Protein AF-A0A843HFR6-F1 (afdb_monomer_lite)

Secondary structure (DSSP, 8-state):
--S-EEE----EEE--SS-SSTT--GGGS-EEESS----EEE-SSS-EEEEES-EEES-B----SSGGG----SEEESSEEEEES-EEES-B-GGG-SEEES-TTS-TT-EEEEES-EEES-B--SSS----SSEEESSEEEEES-EEES-B-SB-SEEESSEEEEES-EEESPBP--SS-S---BSSEEE--GGG-SS-----TT-EEEEES-EEES-SS-SEEE-SSEEEEES-EEESS--EEE------S-EEEEES-EEES--B-STT-BTTB----EEEEEE---SEEEEES-EE-----TTEEEEEE-SSEEEES-EESS-EEE-SSS-EEES-EEE-SSS-SEEE-TT--S-EEES-EEEETTEEGGGGEE--TTSEEES-BS---EEEE-TTTGGGTB-TTSBBPTTSS-TTEEEEEEEEEES-EEEE-SSEEEEEEEEEEEET-EEEEEET-EEEEES-EEEESS---SEEEEEEESS--EEES-EEEE-TT---EEE-

pLDDT: mean 87.74, std 12.07, range [45.47, 98.94]

Foldseek 3Di:
DQPAEDEKPWDWDFDCVVHDDQAFDSLRGATDTPDFDAAEEAAADADEDEDERHEYEPHEFDAEQWPVGGPEFNYEFNYEYEYYHYEYYQHQGALHANYEFNDDPRHLAYEEEAYQYEHEAQEHHRYPFADASHYEENHAYEHECYEHENYEGFAANYEYLAHYAYYNYEYENYEYGPHQDLRGHFHHYEYQCLNTDPVGSPDRPHHEEEHACYEYYHGAAEHYEYEPHAYHAENYEYEQEQAYAYDEDDEDPHEEEHENYEHYAFDFHCNPGHPVDPHGATEHEAENYAYQYEYELYEFEWDPDPRYADAEYEYNYEHEHYEYQHAYEYEAEDYEAEHYEYRYAAQANYEYDPRYAHYEHEHYFTHYLQFTFQSNYHDDPRYHGYHGDDDADEAEDEQVCQCVQAPPVQEGDPPPGDARYEYEYEAEHECHEHEDEDAGYEYEYPNAEYEQYAYEYEEAYEYEAEQHEYAYEPHAEQERYEDHYPHDYYYYNYYYHYDPPYNHHHYD

Radius of gyration: 28.8 Å; chains: 1; bounding box: 64×40×91 Å

Sequence (508 aa):
MDKTVIDGQLNYTINPNPGFVWGSSQTWWPWVNTTGNWFMNITAGNGSFEVSNFKIQNCYSSSGSSIAACYSATIDNYANLNATNMYFYHNSAGCGAGIRNGYKNFNPQAQLYVDNCTFDGNLKSTTTGNFGAAVYNNATAIINNSFVIDNIARWGSVTTDKTMYVYNTYFARNIGYDGSSTYKNGPTIYANTGSADFYNAYDTQGLLLHVENCTFEDNEHVDITYGKSSSRIIGNTFNHSTGIYITAGVKENFTQTIANNQFINMQPSTLTTSMSSTTKPSWGIYNLGSIYLLIENNTIDVPDDQYGYGIYTANNATIRYNTLNNNIHITGKNNTVENNTVNTSKDFAIQGTAAATNNSIINNTLYATCGDGDFAISVNENNVVADNLPKVETYNITDETYSQFFDENGVEIADKFQTGSKVNLIDEFYNKNFTFNTGKLTVVGVNAVLNNASISIIGDAQILLDNITISNINVSNEYAVLFNSSAPSKMTRSKVIIDIDSKINAIV

Structure (mmCIF, N/CA/C/O backbone):
data_AF-A0A843HFR6-F1
#
_entry.id   AF-A0A843HFR6-F1
#
loop_
_atom_site.group_PDB
_atom_site.id
_atom_site.type_symbol
_atom_site.label_atom_id
_atom_site.label_alt_id
_atom_site.label_comp_id
_atom_site.label_asym_id
_atom_site.label_entity_id
_atom_site.label_seq_id
_atom_site.pdbx_PDB_ins_code
_atom_site.Cartn_x
_atom_site.Cartn_y
_atom_site.Cartn_z
_atom_site.occupancy
_atom_site.B_iso_or_equiv
_atom_site.auth_seq_id
_atom_site.auth_comp_id
_atom_site.auth_asym_id
_atom_site.auth_atom_id
_atom_site.pdbx_PDB_model_num
ATOM 1 N N . MET A 1 1 ? 28.793 -18.830 -19.020 1.00 45.47 1 MET A N 1
ATOM 2 C CA . MET A 1 1 ? 29.926 -18.267 -19.787 1.00 45.47 1 MET A CA 1
ATOM 3 C C . MET A 1 1 ? 29.315 -17.477 -20.923 1.00 45.47 1 MET A C 1
ATOM 5 O O . MET A 1 1 ? 28.794 -18.091 -21.850 1.00 45.47 1 MET A O 1
ATOM 9 N N . ASP A 1 2 ? 29.297 -16.153 -20.800 1.00 47.25 2 ASP A N 1
ATOM 10 C CA . ASP A 1 2 ? 28.744 -15.260 -21.821 1.00 47.25 2 ASP A CA 1
ATOM 11 C C . ASP A 1 2 ? 29.607 -15.383 -23.082 1.00 47.25 2 ASP A C 1
ATOM 13 O O . ASP A 1 2 ? 30.820 -15.187 -23.023 1.00 47.25 2 ASP A O 1
ATOM 17 N N . LYS A 1 3 ? 29.017 -15.800 -24.210 1.00 58.25 3 LYS A N 1
ATOM 18 C CA . LYS A 1 3 ? 29.783 -16.049 -25.448 1.00 58.25 3 LYS A CA 1
ATOM 19 C C . LYS A 1 3 ? 30.072 -14.771 -26.236 1.00 58.25 3 LYS A C 1
ATOM 21 O O . LYS A 1 3 ? 31.008 -14.758 -27.028 1.00 58.25 3 LYS A O 1
ATOM 26 N N . THR A 1 4 ? 29.319 -13.706 -25.971 1.00 77.94 4 THR A N 1
ATOM 27 C CA . THR A 1 4 ? 29.480 -12.394 -26.597 1.00 77.94 4 THR A CA 1
ATOM 28 C C . THR A 1 4 ? 29.223 -11.321 -25.541 1.00 77.94 4 THR A C 1
ATOM 30 O O . THR A 1 4 ? 28.241 -11.391 -24.801 1.00 77.94 4 THR A O 1
ATOM 33 N N . VAL A 1 5 ? 30.116 -10.338 -25.453 1.00 82.06 5 VAL A N 1
ATOM 34 C CA . VAL A 1 5 ? 29.976 -9.170 -24.576 1.00 82.06 5 VAL A CA 1
ATOM 35 C C . VAL A 1 5 ? 30.170 -7.936 -25.436 1.00 82.06 5 VAL A C 1
ATOM 37 O O . VAL A 1 5 ? 31.179 -7.819 -26.131 1.00 82.06 5 VAL A O 1
ATOM 40 N N . ILE A 1 6 ? 29.214 -7.017 -25.379 1.00 79.31 6 ILE A N 1
ATOM 41 C CA . ILE A 1 6 ? 29.412 -5.655 -25.841 1.00 79.31 6 ILE A CA 1
ATOM 42 C C . ILE A 1 6 ? 29.710 -4.798 -24.613 1.00 79.31 6 ILE A C 1
ATOM 44 O O . ILE A 1 6 ? 28.868 -4.634 -23.730 1.00 79.31 6 ILE A O 1
ATOM 48 N N . ASP A 1 7 ? 30.936 -4.286 -24.556 1.00 80.50 7 ASP A N 1
ATOM 49 C CA . ASP A 1 7 ? 31.435 -3.489 -23.440 1.00 80.50 7 ASP A CA 1
ATOM 50 C C . ASP A 1 7 ? 31.695 -2.059 -23.901 1.00 80.50 7 ASP A C 1
ATOM 52 O O . ASP A 1 7 ? 32.477 -1.807 -24.826 1.00 80.50 7 ASP A O 1
ATOM 56 N N . GLY A 1 8 ? 31.020 -1.111 -23.265 1.00 69.88 8 GLY A N 1
ATOM 57 C CA . GLY A 1 8 ? 31.353 0.289 -23.419 1.00 69.88 8 GLY A CA 1
ATOM 58 C C . GLY A 1 8 ? 32.588 0.636 -22.587 1.00 69.88 8 GLY A C 1
ATOM 59 O O . GLY A 1 8 ? 32.551 0.572 -21.366 1.00 69.88 8 GLY A O 1
ATOM 60 N N . GLN A 1 9 ? 33.679 1.079 -23.222 1.00 67.44 9 GLN A N 1
ATOM 61 C CA . GLN A 1 9 ? 34.809 1.686 -22.499 1.00 67.44 9 GLN A CA 1
ATOM 62 C C . GLN A 1 9 ? 34.433 3.093 -22.027 1.00 67.44 9 GLN A C 1
ATOM 64 O O . GLN A 1 9 ? 34.770 4.105 -22.646 1.00 67.44 9 GLN A O 1
ATOM 69 N N . LEU A 1 10 ? 33.659 3.148 -20.955 1.00 64.31 10 LEU A N 1
ATOM 70 C CA . LEU A 1 10 ? 33.038 4.363 -20.468 1.00 64.31 10 LEU A CA 1
ATOM 71 C C . LEU A 1 10 ? 33.633 4.763 -19.126 1.00 64.31 10 LEU A C 1
ATOM 73 O O . LEU A 1 10 ? 33.452 4.085 -18.123 1.00 64.31 10 LEU A O 1
ATOM 77 N N . ASN A 1 11 ? 34.305 5.914 -19.126 1.00 67.31 11 ASN A N 1
ATOM 78 C CA . ASN A 1 11 ? 34.785 6.572 -17.918 1.00 67.31 11 ASN A CA 1
ATOM 79 C C . ASN A 1 11 ? 33.879 7.767 -17.634 1.00 67.31 11 ASN A C 1
ATOM 81 O O . ASN A 1 11 ? 34.080 8.852 -18.175 1.00 67.31 11 ASN A O 1
ATOM 85 N N . TYR A 1 12 ? 32.861 7.561 -16.807 1.00 70.81 12 TYR A N 1
ATOM 86 C CA . TYR A 1 12 ? 32.034 8.654 -16.316 1.00 70.81 12 TYR A CA 1
ATOM 87 C C . TYR A 1 12 ? 32.646 9.251 -15.048 1.00 70.81 12 TYR A C 1
ATOM 89 O O . TYR A 1 12 ? 33.126 8.542 -14.165 1.00 70.81 12 TYR A O 1
ATOM 97 N N . THR A 1 13 ? 32.581 10.572 -14.939 1.00 72.75 13 THR A N 1
ATOM 98 C CA . THR A 1 13 ? 32.914 11.293 -13.712 1.00 72.75 13 THR A CA 1
ATOM 99 C C . THR A 1 13 ? 31.615 11.764 -13.088 1.00 72.75 13 THR A C 1
ATOM 101 O O . THR A 1 13 ? 30.767 12.362 -13.758 1.00 72.75 13 THR A O 1
ATOM 104 N N . ILE A 1 14 ? 31.453 11.518 -11.791 1.00 76.94 14 ILE A N 1
ATOM 105 C CA . ILE A 1 14 ? 30.353 12.128 -11.055 1.00 76.94 14 ILE A CA 1
ATOM 106 C C . ILE A 1 14 ? 30.616 13.633 -10.997 1.00 76.94 14 ILE A C 1
ATOM 108 O O . ILE A 1 14 ? 31.670 14.058 -10.526 1.00 76.94 14 ILE A O 1
ATOM 112 N N . ASN A 1 15 ? 29.681 14.438 -11.493 1.00 75.31 15 ASN A N 1
ATOM 113 C CA . ASN A 1 15 ? 29.804 15.887 -11.486 1.00 75.31 15 ASN A CA 1
ATOM 114 C C . ASN A 1 15 ? 29.074 16.482 -10.265 1.00 75.31 15 ASN A C 1
ATOM 116 O O . ASN A 1 15 ? 27.844 16.561 -10.274 1.00 75.31 15 ASN A O 1
ATOM 120 N N . PRO A 1 16 ? 29.798 16.962 -9.236 1.00 76.00 16 PRO A N 1
ATOM 121 C CA . PRO A 1 16 ? 29.208 17.546 -8.035 1.00 76.00 16 PRO A CA 1
ATOM 122 C C . PRO A 1 16 ? 28.738 19.000 -8.229 1.00 76.00 16 PRO A C 1
ATOM 124 O O . PRO A 1 16 ? 28.408 19.652 -7.246 1.00 76.00 16 PRO A O 1
ATOM 127 N N . ASN A 1 17 ? 28.714 19.542 -9.454 1.00 75.50 17 ASN A N 1
ATOM 128 C CA . ASN A 1 17 ? 28.188 20.874 -9.770 1.00 75.50 17 ASN A CA 1
ATOM 129 C C . ASN A 1 17 ? 27.119 20.754 -10.878 1.00 75.50 17 ASN A C 1
ATOM 131 O O . ASN A 1 17 ? 27.465 20.403 -12.009 1.00 75.50 17 ASN A O 1
ATOM 135 N N . PRO A 1 18 ? 25.822 20.987 -10.595 1.00 64.44 18 PRO A N 1
ATOM 136 C CA . PRO A 1 18 ? 25.265 21.822 -9.518 1.00 64.44 18 PRO A CA 1
ATOM 137 C C . PRO A 1 18 ? 25.177 21.185 -8.119 1.00 64.44 18 PRO A C 1
ATOM 139 O O . PRO A 1 18 ? 24.731 21.849 -7.188 1.00 64.44 18 PRO A O 1
ATOM 142 N N . GLY A 1 19 ? 25.600 19.930 -7.944 1.00 66.62 19 GLY A N 1
ATOM 143 C CA . GLY A 1 19 ? 25.574 19.229 -6.655 1.00 66.62 19 GLY A CA 1
ATOM 144 C C . GLY A 1 19 ? 24.310 18.405 -6.465 1.00 66.62 19 GLY A C 1
ATOM 145 O O . GLY A 1 19 ? 23.723 17.921 -7.433 1.00 66.62 19 GLY A O 1
ATOM 146 N N . PHE A 1 20 ? 23.916 18.188 -5.210 1.00 69.31 20 PHE A N 1
ATOM 147 C CA . PHE A 1 20 ? 22.706 17.435 -4.881 1.00 69.31 20 PHE A CA 1
ATOM 148 C C . PHE A 1 20 ? 21.470 18.143 -5.433 1.00 69.31 20 PHE A C 1
ATOM 150 O O . PHE A 1 20 ? 21.254 19.329 -5.181 1.00 69.31 20 PHE A O 1
ATOM 157 N N . VAL A 1 21 ? 20.621 17.413 -6.150 1.00 67.94 21 VAL A N 1
ATOM 158 C CA . VAL A 1 21 ? 19.346 17.953 -6.625 1.00 67.94 21 VAL A CA 1
ATOM 159 C C . VAL A 1 21 ? 18.325 17.761 -5.502 1.00 67.94 21 VAL A C 1
ATOM 161 O O . VAL A 1 21 ? 18.129 16.640 -5.051 1.00 67.94 21 VAL A O 1
ATOM 164 N N . TRP A 1 22 ? 17.705 18.844 -5.022 1.00 72.19 22 TRP A N 1
ATOM 165 C CA . TRP A 1 22 ? 16.678 18.855 -3.957 1.00 72.19 22 TRP A CA 1
ATOM 166 C C . TRP A 1 22 ? 17.025 18.050 -2.684 1.00 72.19 22 TRP A C 1
ATOM 168 O O . TRP A 1 22 ? 16.172 17.363 -2.117 1.00 72.19 22 TRP A O 1
ATOM 178 N N . GLY A 1 23 ? 18.273 18.147 -2.216 1.00 73.38 23 GLY A N 1
ATOM 179 C CA . GLY A 1 23 ? 18.701 17.546 -0.944 1.00 73.38 23 GLY A CA 1
ATOM 180 C C . GLY A 1 23 ? 18.862 16.020 -0.962 1.00 73.38 23 GLY A C 1
ATOM 181 O O . GLY A 1 23 ? 18.802 15.407 0.097 1.00 73.38 23 GLY A O 1
ATOM 182 N N . SER A 1 24 ? 19.026 15.413 -2.141 1.00 77.44 24 SER A N 1
ATOM 183 C CA . SER A 1 24 ? 19.324 13.981 -2.318 1.00 77.44 24 SER A CA 1
ATOM 184 C C . SER A 1 24 ? 20.742 13.594 -1.864 1.00 77.44 24 SER A C 1
ATOM 186 O O . SER A 1 24 ? 21.571 14.472 -1.635 1.00 77.44 24 SER A O 1
ATOM 188 N N . SER A 1 25 ? 21.064 12.294 -1.818 1.00 83.44 25 S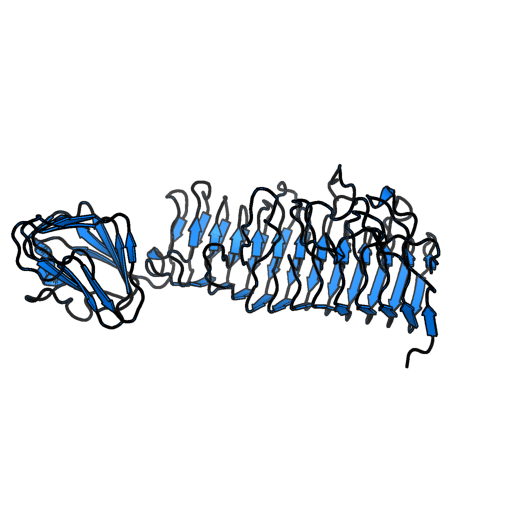ER A N 1
ATOM 189 C CA . SER A 1 25 ? 22.433 11.792 -1.568 1.00 83.44 25 SER A CA 1
ATOM 190 C C . SER A 1 25 ? 23.355 11.829 -2.804 1.00 83.44 25 SER A C 1
ATOM 192 O O . SER A 1 25 ? 22.950 12.236 -3.898 1.00 83.44 25 SER A O 1
ATOM 194 N N . GLN A 1 26 ? 24.630 11.429 -2.638 1.00 82.94 26 GLN A N 1
ATOM 195 C CA . GLN A 1 26 ? 25.680 11.539 -3.676 1.00 82.94 26 GLN A CA 1
ATOM 196 C C . GLN A 1 26 ? 25.422 10.612 -4.860 1.00 82.94 26 GLN A C 1
ATOM 198 O O . GLN A 1 26 ? 25.756 10.954 -5.992 1.00 82.94 26 GLN A O 1
ATOM 203 N N . THR A 1 27 ? 24.744 9.491 -4.617 1.00 80.50 27 THR A N 1
ATOM 204 C CA . THR A 1 27 ? 24.256 8.558 -5.641 1.00 80.50 27 THR A CA 1
ATOM 205 C C . THR A 1 27 ? 23.385 9.259 -6.690 1.00 80.50 27 THR A C 1
ATOM 207 O O . THR A 1 27 ? 23.282 8.817 -7.835 1.00 80.50 27 THR A O 1
ATOM 210 N N . TRP A 1 28 ? 22.788 10.401 -6.325 1.00 79.81 28 TRP A N 1
ATOM 211 C CA . TRP A 1 28 ? 21.931 11.187 -7.201 1.00 79.81 28 TRP A CA 1
ATOM 212 C C . TRP A 1 28 ? 22.630 12.318 -7.959 1.00 79.81 28 TRP A C 1
ATOM 214 O O . TRP A 1 28 ? 21.961 13.006 -8.740 1.00 79.81 28 TRP A O 1
ATOM 224 N N . TRP A 1 29 ? 23.945 12.488 -7.818 1.00 80.19 29 TRP A N 1
ATOM 225 C CA . TRP A 1 29 ? 24.708 13.443 -8.622 1.00 80.19 29 TRP A CA 1
ATOM 226 C C . TRP A 1 29 ? 24.647 13.119 -10.131 1.00 80.19 29 TRP A C 1
ATOM 228 O O . TRP A 1 29 ? 24.492 11.957 -10.517 1.00 80.19 29 TRP A O 1
ATOM 238 N N . PRO A 1 30 ? 24.713 14.135 -11.012 1.00 75.88 30 PRO A N 1
ATOM 239 C CA . PRO A 1 30 ? 24.807 13.920 -12.453 1.00 75.88 30 PRO A CA 1
ATOM 240 C C . PRO A 1 30 ? 26.059 13.128 -12.845 1.00 75.88 30 PRO A C 1
ATOM 242 O O . PRO A 1 30 ? 27.175 13.470 -12.453 1.00 75.88 30 PRO A O 1
ATOM 245 N N . TRP A 1 31 ? 25.880 12.116 -13.690 1.00 74.44 31 TRP A N 1
ATOM 246 C CA . TRP A 1 31 ? 26.976 11.350 -14.284 1.00 74.44 31 TRP A CA 1
ATOM 247 C C . TRP A 1 31 ? 27.385 11.982 -15.603 1.00 74.44 31 TRP A C 1
ATOM 249 O O . TRP A 1 31 ? 26.630 11.875 -16.562 1.00 74.44 31 TRP A O 1
ATOM 259 N N . VAL A 1 32 ? 28.542 12.640 -15.675 1.00 72.38 32 VAL A N 1
ATOM 260 C CA . VAL A 1 32 ? 29.036 13.233 -16.926 1.00 72.38 32 VAL A CA 1
ATOM 261 C C . VAL A 1 32 ? 29.984 12.263 -17.602 1.00 72.38 32 VAL A C 1
ATOM 263 O O . VAL A 1 32 ? 30.906 11.749 -16.972 1.00 72.38 32 VAL A O 1
ATOM 266 N N . ASN A 1 33 ? 29.781 12.056 -18.899 1.00 69.62 33 ASN A N 1
ATOM 267 C CA . ASN A 1 33 ? 30.719 11.313 -19.716 1.00 69.62 33 ASN A CA 1
ATOM 268 C C . ASN A 1 33 ? 31.212 12.144 -20.900 1.00 69.62 33 ASN A C 1
ATOM 270 O O . ASN A 1 33 ? 30.428 12.838 -21.547 1.00 69.62 33 ASN A O 1
ATOM 274 N N . THR A 1 34 ? 32.515 12.077 -21.165 1.00 59.81 34 THR A N 1
ATOM 275 C CA . THR A 1 34 ? 33.171 12.706 -22.319 1.00 59.81 34 THR A CA 1
ATOM 276 C C . THR A 1 34 ? 33.407 11.720 -23.464 1.00 59.81 34 THR A C 1
ATOM 278 O O . THR A 1 34 ? 33.755 12.143 -24.566 1.00 59.81 34 THR A O 1
ATOM 281 N N . THR A 1 35 ? 33.188 10.423 -23.238 1.00 57.19 35 THR A N 1
ATOM 282 C CA . THR A 1 35 ? 33.275 9.350 -24.233 1.00 57.19 35 THR A CA 1
ATOM 283 C C . THR A 1 35 ? 32.055 8.435 -24.117 1.00 57.19 35 THR A C 1
ATOM 285 O O . THR A 1 35 ? 31.366 8.437 -23.106 1.00 57.19 35 THR A O 1
ATOM 288 N N . GLY A 1 36 ? 31.702 7.682 -25.158 1.00 57.44 36 GLY A N 1
ATOM 289 C CA . GLY A 1 36 ? 30.620 6.711 -25.027 1.00 57.44 36 GLY A CA 1
ATOM 290 C C . GLY A 1 36 ? 30.021 6.179 -26.302 1.00 57.44 36 GLY A C 1
ATOM 291 O O . GLY A 1 36 ? 30.053 6.842 -27.332 1.00 57.44 36 GLY A O 1
ATOM 292 N N . ASN A 1 37 ? 29.460 4.976 -26.194 1.00 61.41 37 ASN A N 1
ATOM 293 C CA . ASN A 1 37 ? 28.899 4.240 -27.315 1.00 61.41 37 ASN A CA 1
ATOM 294 C C . ASN A 1 37 ? 27.386 4.080 -27.134 1.00 61.41 37 ASN A C 1
ATOM 296 O O . ASN A 1 37 ? 26.914 3.844 -26.024 1.00 61.41 37 ASN A O 1
ATOM 300 N N . TRP A 1 38 ? 26.648 4.194 -28.237 1.00 62.97 38 TRP A N 1
ATOM 301 C CA . TRP A 1 38 ? 25.286 3.674 -28.387 1.00 62.97 38 TRP A CA 1
ATOM 302 C C . TRP A 1 38 ? 25.375 2.311 -29.078 1.00 62.97 38 TRP A C 1
ATOM 304 O O . TRP A 1 38 ? 26.312 2.091 -29.847 1.00 62.97 38 TRP A O 1
ATOM 314 N N . PHE A 1 39 ? 24.437 1.398 -28.816 1.00 72.50 39 PHE A N 1
ATOM 315 C CA . PHE A 1 39 ? 24.629 -0.012 -29.189 1.00 72.50 39 PHE A CA 1
ATOM 316 C C . PHE A 1 39 ? 23.797 -0.408 -30.388 1.00 72.50 39 PHE A C 1
ATOM 318 O O . PHE A 1 39 ? 24.347 -0.790 -31.418 1.00 72.50 39 PHE A O 1
ATOM 325 N N . MET A 1 40 ? 22.476 -0.308 -30.273 1.00 79.81 40 MET A N 1
ATOM 326 C CA . MET A 1 40 ? 21.588 -0.781 -31.324 1.00 79.81 40 MET A CA 1
ATOM 327 C C . MET A 1 40 ? 20.437 0.193 -31.542 1.00 79.81 40 MET A C 1
ATOM 329 O O . MET A 1 40 ? 19.715 0.535 -30.612 1.00 79.81 40 MET A O 1
ATOM 333 N N . ASN A 1 41 ? 20.263 0.621 -32.790 1.00 81.50 41 ASN A N 1
ATOM 334 C CA . ASN A 1 41 ? 19.110 1.395 -33.232 1.00 81.50 41 ASN A CA 1
ATOM 335 C C . ASN A 1 41 ? 18.369 0.588 -34.303 1.00 81.50 41 ASN A C 1
ATOM 337 O O . ASN A 1 41 ? 18.903 0.368 -35.392 1.00 81.50 41 ASN A O 1
ATOM 341 N N . ILE A 1 42 ? 17.167 0.124 -33.974 1.00 78.88 42 ILE A N 1
ATOM 342 C CA . ILE A 1 42 ? 16.301 -0.655 -34.857 1.00 78.88 42 ILE A CA 1
ATOM 343 C C . ILE A 1 42 ? 15.283 0.303 -35.461 1.00 78.88 42 ILE A C 1
ATOM 345 O O . ILE A 1 42 ? 14.347 0.745 -34.794 1.00 78.88 42 ILE A O 1
ATOM 349 N N . THR A 1 43 ? 15.471 0.627 -36.736 1.00 80.75 43 THR A N 1
ATOM 350 C CA . THR A 1 43 ? 14.605 1.553 -37.468 1.00 80.75 43 THR A CA 1
ATOM 351 C C . THR A 1 43 ? 13.191 1.000 -37.650 1.00 80.75 43 THR A C 1
ATOM 353 O O . THR A 1 43 ? 12.960 -0.208 -37.614 1.00 80.75 43 THR A O 1
ATOM 356 N N . ALA A 1 44 ? 12.225 1.900 -37.854 1.00 76.25 44 ALA A N 1
ATOM 357 C CA . ALA A 1 44 ? 10.825 1.524 -38.006 1.00 76.25 44 ALA A CA 1
ATOM 358 C C . ALA A 1 44 ? 10.597 0.599 -39.212 1.00 76.25 44 ALA A C 1
ATOM 360 O O . ALA A 1 44 ? 11.136 0.817 -40.299 1.00 76.25 44 ALA A O 1
ATOM 361 N N . GLY A 1 45 ? 9.753 -0.413 -39.024 1.00 70.56 45 GLY A N 1
ATOM 362 C CA . GLY A 1 45 ? 9.373 -1.363 -40.063 1.00 70.56 45 GLY A CA 1
ATOM 363 C C . GLY A 1 45 ? 8.534 -2.512 -39.509 1.00 70.56 45 GLY A C 1
ATOM 364 O O . GLY A 1 45 ? 8.382 -2.659 -38.300 1.00 70.56 45 GLY A O 1
ATOM 365 N N . ASN A 1 46 ? 8.010 -3.346 -40.409 1.00 75.25 46 ASN A N 1
ATOM 366 C CA . ASN A 1 46 ? 7.175 -4.500 -40.047 1.00 75.25 46 ASN A CA 1
ATOM 367 C C . ASN A 1 46 ? 7.993 -5.778 -39.778 1.00 75.25 46 ASN A C 1
ATOM 369 O O . ASN A 1 46 ? 7.423 -6.812 -39.436 1.00 75.25 46 ASN A O 1
ATOM 373 N N . GLY A 1 47 ? 9.314 -5.730 -39.978 1.00 74.56 47 GLY A N 1
ATOM 374 C CA . GLY A 1 47 ? 10.212 -6.865 -39.763 1.00 74.56 47 GLY A CA 1
ATOM 375 C C . GLY A 1 47 ? 10.343 -7.238 -38.285 1.00 74.56 47 GLY A C 1
ATOM 376 O O . GLY A 1 47 ? 10.142 -6.400 -37.407 1.00 74.56 47 GLY A O 1
ATOM 377 N N . SER A 1 48 ? 10.678 -8.503 -38.029 1.00 84.56 48 SER A N 1
ATOM 378 C CA . SER A 1 48 ? 11.019 -9.010 -36.698 1.00 84.56 48 SER A CA 1
ATOM 379 C C . SER A 1 48 ? 12.535 -9.111 -36.560 1.00 84.56 48 SER A C 1
ATOM 381 O O . SER A 1 48 ? 13.205 -9.645 -37.445 1.00 84.56 48 SER A O 1
ATOM 383 N N . PHE A 1 49 ? 13.058 -8.574 -35.463 1.00 86.31 49 PHE A N 1
ATOM 384 C CA . PHE A 1 49 ? 14.464 -8.624 -35.090 1.00 86.31 49 PHE A CA 1
ATOM 385 C C . PHE A 1 49 ? 14.608 -9.420 -33.798 1.00 86.31 49 PHE A C 1
ATOM 387 O O . PHE A 1 49 ? 13.878 -9.179 -32.839 1.00 86.31 49 PHE A O 1
ATOM 394 N N . GLU A 1 50 ? 15.558 -10.350 -33.767 1.00 90.06 50 GLU A N 1
ATOM 395 C CA . GLU A 1 50 ? 15.885 -11.132 -32.577 1.00 90.06 50 GLU A CA 1
ATOM 396 C C . GLU A 1 50 ? 17.309 -10.820 -32.125 1.00 90.06 50 GLU A C 1
ATOM 398 O O . GLU A 1 50 ? 18.241 -10.759 -32.930 1.00 90.06 50 GLU A O 1
ATOM 403 N N . VAL A 1 51 ? 17.463 -10.617 -30.822 1.00 88.31 51 VAL A N 1
ATOM 404 C CA . VAL A 1 51 ? 18.727 -10.318 -30.163 1.00 88.31 51 VAL A CA 1
ATOM 405 C C . VAL A 1 51 ? 18.823 -11.238 -28.954 1.00 88.31 51 VAL A C 1
ATOM 407 O O . VAL A 1 51 ? 17.975 -11.166 -28.064 1.00 88.31 51 VAL A O 1
ATOM 410 N N . SER A 1 52 ? 19.818 -12.129 -28.928 1.00 92.06 52 SER A N 1
ATOM 411 C CA . SER A 1 52 ? 19.885 -13.140 -27.875 1.00 92.06 52 SER A CA 1
ATOM 412 C C . SER A 1 52 ? 21.289 -13.536 -27.429 1.00 92.06 52 SER A C 1
ATOM 414 O O . SER A 1 52 ? 22.244 -13.501 -28.206 1.00 92.06 52 SER A O 1
ATOM 416 N N . ASN A 1 53 ? 21.391 -13.984 -26.172 1.00 90.62 53 ASN A N 1
ATOM 417 C CA . ASN A 1 53 ? 22.567 -14.644 -25.590 1.00 90.62 53 ASN A CA 1
ATOM 418 C C . ASN A 1 53 ? 23.840 -13.784 -25.483 1.00 90.62 53 ASN A C 1
ATOM 420 O O . ASN A 1 53 ? 24.950 -14.288 -25.706 1.00 90.62 53 ASN A O 1
ATOM 424 N N . PHE A 1 54 ? 23.718 -12.503 -25.128 1.00 88.25 54 PHE A N 1
ATOM 425 C CA . PHE A 1 54 ? 24.894 -11.674 -24.865 1.00 88.25 54 PHE A CA 1
ATOM 426 C C . PHE A 1 54 ? 24.702 -10.621 -23.778 1.00 88.25 54 PHE A C 1
ATOM 428 O O . PHE A 1 54 ? 23.590 -10.266 -23.386 1.00 88.25 54 PHE A O 1
ATOM 435 N N . LYS A 1 55 ? 25.840 -10.122 -23.291 1.00 90.38 55 LYS A N 1
ATOM 436 C CA . LYS A 1 55 ? 25.916 -9.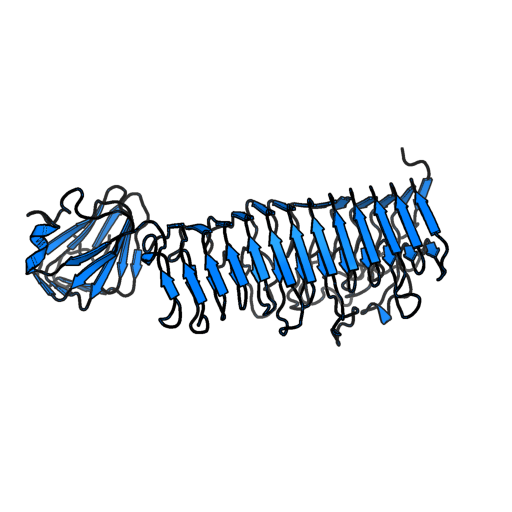086 -22.263 1.00 90.38 55 LYS A CA 1
ATOM 437 C C . LYS A 1 55 ? 26.149 -7.713 -22.889 1.00 90.38 55 LYS A C 1
ATOM 439 O O . LYS A 1 55 ? 27.001 -7.581 -23.764 1.00 90.38 55 LYS A O 1
ATOM 444 N N . ILE A 1 56 ? 25.434 -6.699 -22.414 1.00 88.56 56 ILE A N 1
ATOM 445 C CA . ILE A 1 56 ? 25.672 -5.281 -22.689 1.00 88.56 56 ILE A CA 1
ATOM 446 C C . ILE A 1 56 ? 26.048 -4.618 -21.366 1.00 88.56 56 ILE A C 1
ATOM 448 O O . ILE A 1 56 ? 25.237 -4.603 -20.433 1.00 88.56 56 ILE A O 1
ATOM 452 N N . GLN A 1 57 ? 27.274 -4.104 -21.264 1.00 88.44 57 GLN A N 1
ATOM 453 C CA . GLN A 1 57 ? 27.780 -3.584 -19.996 1.00 88.44 57 GLN A CA 1
ATOM 454 C C . GLN A 1 57 ? 28.486 -2.241 -20.090 1.00 88.44 57 GLN A C 1
ATOM 456 O O . GLN A 1 57 ? 29.053 -1.892 -21.128 1.00 88.44 57 GLN A O 1
ATOM 461 N N . ASN A 1 58 ? 28.467 -1.522 -18.966 1.00 83.50 58 ASN A N 1
ATOM 462 C CA . ASN A 1 58 ? 29.142 -0.241 -18.773 1.00 83.50 58 ASN A CA 1
ATOM 463 C C . ASN A 1 58 ? 28.776 0.781 -19.847 1.00 83.50 58 ASN A C 1
ATOM 465 O O . ASN A 1 58 ? 29.606 1.578 -20.242 1.00 83.50 58 ASN A O 1
ATOM 469 N N . CYS A 1 59 ? 27.556 0.734 -20.373 1.00 80.19 59 CYS A N 1
ATOM 470 C CA . CYS A 1 59 ? 27.102 1.553 -21.490 1.00 80.19 59 CYS A CA 1
ATOM 471 C C . CYS A 1 59 ? 26.602 2.927 -21.037 1.00 80.19 59 CYS A C 1
ATOM 473 O O . CYS A 1 59 ? 26.229 3.100 -19.882 1.00 80.19 59 CYS A O 1
ATOM 475 N N . TYR A 1 60 ? 26.554 3.915 -21.934 1.00 79.19 60 TYR A N 1
ATOM 476 C CA . TYR A 1 60 ? 26.129 5.271 -21.586 1.00 79.19 60 TYR A CA 1
ATOM 477 C C . TYR A 1 60 ? 25.281 5.874 -22.692 1.00 79.19 60 TYR A C 1
ATOM 479 O O . TYR A 1 60 ? 25.737 6.085 -23.817 1.00 79.19 60 TYR A O 1
ATOM 487 N N . SER A 1 61 ? 24.045 6.204 -22.334 1.00 75.62 61 SER A N 1
ATOM 488 C CA . SER A 1 61 ? 23.127 6.941 -23.190 1.00 75.62 61 SER A CA 1
ATOM 489 C C . SER A 1 61 ? 23.027 8.380 -22.688 1.00 75.62 61 SER A C 1
ATOM 491 O O . SER A 1 61 ? 22.503 8.651 -21.601 1.00 75.62 61 SER A O 1
ATOM 493 N N . SER A 1 62 ? 23.566 9.315 -23.480 1.00 70.56 62 SER A N 1
ATOM 494 C CA . SER A 1 62 ? 23.427 10.752 -23.223 1.00 70.56 62 SER A CA 1
ATOM 495 C C . SER A 1 62 ? 21.965 11.157 -23.334 1.00 70.56 62 SER A C 1
ATOM 497 O O . SER A 1 62 ? 21.230 10.684 -24.206 1.00 70.56 62 SER A O 1
ATOM 499 N N . SER A 1 63 ? 21.520 12.019 -22.430 1.00 68.12 63 SER A N 1
ATOM 500 C CA . SER A 1 63 ? 20.098 12.248 -22.245 1.00 68.12 63 SER A CA 1
ATOM 501 C C . SER A 1 63 ? 19.800 13.690 -21.810 1.00 68.12 63 SER A C 1
ATOM 503 O O . SER A 1 63 ? 20.730 14.426 -21.474 1.00 68.12 63 SER A O 1
ATOM 505 N N . GLY A 1 64 ? 18.524 14.107 -21.820 1.00 64.44 64 GLY A N 1
ATOM 506 C CA . GLY A 1 64 ? 18.065 15.417 -21.318 1.00 64.44 64 GLY A CA 1
ATOM 507 C C . GLY A 1 64 ? 17.051 15.324 -20.161 1.00 64.44 64 GLY A C 1
ATOM 508 O O . GLY A 1 64 ? 16.818 14.253 -19.608 1.00 64.44 64 GLY A O 1
ATOM 509 N N . SER A 1 65 ? 16.441 16.442 -19.759 1.00 64.25 65 SER A N 1
ATOM 510 C CA . SER A 1 65 ? 15.488 16.492 -18.627 1.00 64.25 65 SER A CA 1
ATOM 511 C C . SER A 1 65 ? 14.103 15.882 -18.915 1.00 64.25 65 SER A C 1
ATOM 513 O O . SER A 1 65 ? 13.292 15.760 -18.000 1.00 64.25 65 SER A O 1
ATOM 515 N N . SER A 1 66 ? 13.827 15.494 -20.160 1.00 66.88 66 SER A N 1
ATOM 516 C CA . SER A 1 66 ? 12.574 14.884 -20.622 1.00 66.88 66 SER A CA 1
ATOM 517 C C . SER A 1 66 ? 12.861 13.853 -21.707 1.00 66.88 66 SER A C 1
ATOM 519 O O . SER A 1 66 ? 13.899 13.960 -22.368 1.00 66.88 66 SER A O 1
ATOM 521 N N . ILE A 1 67 ? 11.937 12.910 -21.960 1.00 66.88 67 ILE A N 1
ATOM 522 C CA . ILE A 1 67 ? 12.115 11.918 -23.040 1.00 66.88 67 ILE A CA 1
ATOM 523 C C . ILE A 1 67 ? 12.400 12.606 -24.382 1.00 66.88 67 ILE A C 1
ATOM 525 O O . ILE A 1 67 ? 13.245 12.145 -25.156 1.00 66.88 67 ILE A O 1
ATOM 529 N N . ALA A 1 68 ? 11.753 13.758 -24.638 1.00 69.25 68 ALA A N 1
ATOM 530 C CA . ALA A 1 68 ? 11.917 14.614 -25.823 1.00 69.25 68 ALA A CA 1
ATOM 531 C C . ALA A 1 68 ? 13.386 14.956 -26.099 1.00 69.25 68 ALA A C 1
ATOM 533 O O . ALA A 1 68 ? 13.818 14.979 -27.256 1.00 69.25 68 ALA A O 1
ATOM 534 N N . ALA A 1 69 ? 14.149 15.158 -25.029 1.00 69.12 69 ALA A N 1
ATOM 535 C CA . ALA A 1 69 ? 15.549 15.538 -25.055 1.00 69.12 69 ALA A CA 1
ATOM 536 C C . ALA A 1 69 ? 16.523 14.342 -24.977 1.00 69.12 69 ALA A C 1
ATOM 538 O O . ALA A 1 69 ? 17.733 14.553 -24.987 1.00 69.12 69 ALA A O 1
ATOM 539 N N . CYS A 1 70 ? 16.040 13.092 -24.916 1.00 72.00 70 CYS A N 1
ATOM 540 C CA . CYS A 1 70 ? 16.900 11.900 -24.898 1.00 72.00 70 CYS A CA 1
ATOM 541 C C . CYS A 1 70 ? 17.173 11.435 -26.336 1.00 72.00 70 CYS A C 1
ATOM 543 O O . CYS A 1 70 ? 16.290 10.910 -27.027 1.00 72.00 70 CYS A O 1
ATOM 545 N N . TYR A 1 71 ? 18.409 11.653 -26.788 1.00 69.69 71 TYR A N 1
ATOM 546 C CA . TYR A 1 71 ? 18.840 11.399 -28.164 1.00 69.69 71 TYR A CA 1
ATOM 547 C C . TYR A 1 71 ? 18.938 9.907 -28.506 1.00 69.69 71 TYR A C 1
ATOM 549 O O . TYR A 1 71 ? 18.752 9.548 -29.665 1.00 69.69 71 TYR A O 1
ATOM 557 N N . SER A 1 72 ? 19.173 9.038 -27.520 1.00 73.75 72 SER A N 1
ATOM 558 C CA . SER A 1 72 ? 19.359 7.598 -27.724 1.00 73.75 72 SER A CA 1
ATOM 559 C C . SER A 1 72 ? 19.018 6.779 -26.474 1.00 73.75 72 SER A C 1
ATOM 561 O O . SER A 1 72 ? 18.738 7.328 -25.405 1.00 73.75 72 SER A O 1
ATOM 563 N N . ALA A 1 73 ? 19.028 5.459 -26.649 1.00 79.75 73 ALA A N 1
ATOM 564 C CA . ALA A 1 73 ? 18.915 4.428 -25.625 1.00 79.75 73 ALA A CA 1
ATOM 565 C C . ALA A 1 73 ? 20.004 3.366 -25.847 1.00 79.75 73 ALA A C 1
ATOM 567 O O . ALA A 1 73 ? 20.676 3.386 -26.885 1.00 79.75 73 ALA A O 1
ATOM 568 N N . THR A 1 74 ? 20.161 2.421 -24.912 1.00 83.00 74 THR A N 1
ATOM 569 C CA . THR A 1 74 ? 21.076 1.286 -25.116 1.00 83.00 74 THR A CA 1
ATOM 570 C C . THR A 1 74 ? 20.615 0.462 -26.323 1.00 83.00 74 THR A C 1
ATOM 572 O O . THR A 1 74 ? 21.379 0.282 -27.272 1.00 83.00 74 THR A O 1
ATOM 575 N N . ILE A 1 75 ? 19.343 0.054 -26.334 1.00 87.50 75 ILE A N 1
ATOM 576 C CA . ILE A 1 75 ? 18.646 -0.446 -27.523 1.00 87.50 75 ILE A CA 1
ATOM 577 C C . ILE A 1 75 ? 17.445 0.457 -27.790 1.00 87.50 75 ILE A C 1
ATOM 579 O O . ILE A 1 75 ? 16.579 0.609 -26.931 1.00 87.50 75 ILE A O 1
ATOM 583 N N . ASP A 1 76 ? 17.381 1.048 -28.978 1.00 85.62 76 ASP A N 1
ATOM 584 C CA . ASP A 1 76 ? 16.248 1.859 -29.424 1.00 85.62 76 ASP A CA 1
ATOM 585 C C . ASP A 1 76 ? 15.422 1.062 -30.442 1.00 85.62 76 ASP A C 1
ATOM 587 O O . ASP A 1 76 ? 15.926 0.720 -31.512 1.00 85.62 76 ASP A O 1
ATOM 591 N N . ASN A 1 77 ? 14.179 0.718 -30.094 1.00 86.50 77 ASN A N 1
ATOM 592 C CA . ASN A 1 77 ? 13.286 -0.096 -30.914 1.00 86.50 77 ASN A CA 1
ATOM 593 C C . ASN A 1 77 ? 12.102 0.708 -31.468 1.00 86.50 77 ASN A C 1
ATOM 595 O O . ASN A 1 77 ? 11.250 1.202 -30.721 1.00 86.50 77 ASN A O 1
ATOM 599 N N . TYR A 1 78 ? 11.998 0.730 -32.798 1.00 85.06 78 TYR A N 1
ATOM 600 C CA . TYR A 1 78 ? 10.860 1.279 -33.538 1.00 85.06 78 TYR A CA 1
ATOM 601 C C . TYR A 1 78 ? 10.107 0.216 -34.377 1.00 85.06 78 TYR A C 1
ATOM 603 O O . TYR A 1 78 ? 9.220 0.565 -35.162 1.00 85.06 78 TYR A O 1
ATOM 611 N N . ALA A 1 79 ? 10.436 -1.073 -34.225 1.00 86.81 79 ALA A N 1
ATOM 612 C CA . ALA A 1 79 ? 9.866 -2.203 -34.972 1.00 86.81 79 ALA A CA 1
ATOM 613 C C . ALA A 1 79 ? 9.405 -3.337 -34.026 1.00 86.81 79 ALA A C 1
ATOM 615 O O . ALA A 1 79 ? 8.954 -3.070 -32.911 1.00 86.81 79 ALA A O 1
ATOM 616 N N . ASN A 1 80 ? 9.488 -4.599 -34.468 1.00 90.94 80 ASN A N 1
ATOM 617 C CA . ASN A 1 80 ? 9.212 -5.775 -33.641 1.00 90.94 80 ASN A CA 1
ATOM 618 C C . ASN A 1 80 ? 10.536 -6.382 -33.146 1.00 90.94 80 ASN A C 1
ATOM 620 O O . ASN A 1 80 ? 11.278 -6.955 -33.945 1.00 90.94 80 ASN A O 1
ATOM 624 N N . LEU A 1 81 ? 10.827 -6.270 -31.849 1.00 93.69 81 LEU A N 1
ATOM 625 C CA . LEU A 1 81 ? 12.051 -6.769 -31.217 1.00 93.69 81 LEU A CA 1
ATOM 626 C C . LEU A 1 81 ? 11.745 -7.909 -30.240 1.00 93.69 81 LEU A C 1
ATOM 628 O O . LEU A 1 81 ? 10.930 -7.757 -29.333 1.00 93.69 81 LEU A O 1
ATOM 632 N N . ASN A 1 82 ? 12.467 -9.014 -30.394 1.00 95.44 82 ASN A N 1
ATOM 633 C CA . ASN A 1 82 ? 12.569 -10.099 -29.431 1.00 95.44 82 ASN A CA 1
ATOM 634 C C . ASN A 1 82 ? 13.969 -10.088 -28.787 1.00 95.44 82 ASN A C 1
ATOM 636 O O . ASN A 1 82 ? 14.958 -10.404 -29.448 1.00 95.44 82 ASN A O 1
ATOM 640 N N . ALA A 1 83 ? 14.057 -9.700 -27.516 1.00 94.56 83 ALA A N 1
ATOM 641 C CA . ALA A 1 83 ? 15.278 -9.710 -26.718 1.00 94.56 83 ALA A CA 1
ATOM 642 C C . ALA A 1 83 ? 15.230 -10.874 -25.716 1.00 94.56 83 ALA A C 1
ATOM 644 O O . ALA A 1 83 ? 14.385 -10.880 -24.821 1.00 94.56 83 ALA A O 1
ATOM 645 N N . THR A 1 84 ? 16.129 -11.853 -25.853 1.00 95.81 84 THR A N 1
ATOM 646 C CA . THR A 1 84 ? 16.110 -13.078 -25.031 1.00 95.81 84 THR A CA 1
ATOM 647 C C . THR A 1 84 ? 17.464 -13.428 -24.432 1.00 95.81 84 THR A C 1
ATOM 649 O O . THR A 1 84 ? 18.491 -13.371 -25.104 1.00 95.81 84 THR A O 1
ATOM 652 N N . ASN A 1 85 ? 17.487 -13.859 -23.169 1.00 95.38 85 ASN A N 1
ATOM 653 C CA . ASN A 1 85 ? 18.728 -14.270 -22.498 1.00 95.38 85 ASN A CA 1
ATOM 654 C C . ASN A 1 85 ? 19.839 -13.202 -22.584 1.00 95.38 85 ASN A C 1
ATOM 656 O O . ASN A 1 85 ? 20.993 -13.489 -22.918 1.00 95.38 85 ASN A O 1
ATOM 660 N N . MET A 1 86 ? 19.450 -11.947 -22.367 1.00 93.50 86 MET A N 1
ATOM 661 C CA . MET A 1 86 ? 20.328 -10.783 -22.431 1.00 93.50 86 MET A CA 1
ATOM 662 C C . MET A 1 86 ? 20.708 -10.331 -21.027 1.00 93.50 86 MET A C 1
ATOM 664 O O . MET A 1 86 ? 19.874 -10.357 -20.122 1.00 93.50 86 MET A O 1
ATOM 668 N N . TYR A 1 87 ? 21.938 -9.845 -20.858 1.00 94.06 87 TYR A N 1
ATOM 669 C CA . TYR A 1 87 ? 22.388 -9.302 -19.578 1.00 94.06 87 TYR A CA 1
ATOM 670 C C . TYR A 1 87 ? 22.815 -7.836 -19.695 1.00 94.06 87 TYR A C 1
ATOM 672 O O . TYR A 1 87 ? 23.834 -7.526 -20.305 1.00 94.06 87 TYR A O 1
ATOM 680 N N . PHE A 1 88 ? 22.042 -6.929 -19.103 1.00 92.56 88 PHE A N 1
ATOM 681 C CA . PHE A 1 88 ? 22.300 -5.493 -19.043 1.00 92.56 88 PHE A CA 1
ATOM 682 C C . PHE A 1 88 ? 22.906 -5.136 -17.686 1.00 92.56 88 PHE A C 1
ATOM 684 O O . PHE A 1 88 ? 22.194 -5.121 -16.684 1.00 92.56 88 PHE A O 1
ATOM 691 N N . TYR A 1 89 ? 24.204 -4.837 -17.662 1.00 91.75 89 TYR A N 1
ATOM 692 C CA . TYR A 1 89 ? 24.957 -4.645 -16.423 1.00 91.75 89 TYR A CA 1
ATOM 693 C C . TYR A 1 89 ? 25.599 -3.259 -16.336 1.00 91.75 89 TYR A C 1
ATOM 695 O O . TYR A 1 89 ? 26.419 -2.901 -17.184 1.00 91.75 89 TYR A O 1
ATOM 703 N N . HIS A 1 90 ? 25.279 -2.500 -15.286 1.00 87.56 90 HIS A N 1
ATOM 704 C CA . HIS A 1 90 ? 25.914 -1.207 -14.986 1.00 87.56 90 HIS A CA 1
ATOM 705 C C . HIS A 1 90 ? 25.852 -0.192 -16.136 1.00 87.56 90 HIS A C 1
ATOM 707 O O . HIS A 1 90 ? 26.753 0.624 -16.345 1.00 87.56 90 HIS A O 1
ATOM 713 N N . ASN A 1 91 ? 24.770 -0.223 -16.910 1.00 84.44 91 ASN A N 1
ATOM 714 C CA . ASN A 1 91 ? 24.571 0.747 -17.971 1.00 84.44 91 ASN A CA 1
ATOM 715 C C . ASN A 1 91 ? 23.985 2.031 -17.384 1.00 84.44 91 ASN A C 1
ATOM 717 O O . ASN A 1 91 ? 22.965 2.014 -16.702 1.00 84.44 91 ASN A O 1
ATOM 721 N N . SER A 1 92 ? 24.589 3.167 -17.704 1.00 81.19 92 SER A N 1
ATOM 722 C CA . SER A 1 92 ? 24.023 4.496 -17.487 1.00 81.19 92 SER A CA 1
ATOM 723 C C . SER A 1 92 ? 23.020 4.809 -18.600 1.00 81.19 92 SER A C 1
ATOM 725 O O . SER A 1 92 ? 23.305 5.543 -19.551 1.00 81.19 92 SER A O 1
ATOM 727 N N . ALA A 1 93 ? 21.844 4.193 -18.510 1.00 70.25 93 ALA A N 1
ATOM 728 C CA . ALA A 1 93 ? 20.837 4.175 -19.571 1.00 70.25 93 ALA A CA 1
ATOM 729 C C . ALA A 1 93 ? 19.997 5.467 -19.667 1.00 70.25 93 ALA A C 1
ATOM 731 O O . ALA A 1 93 ? 19.243 5.658 -20.622 1.00 70.25 93 ALA A O 1
ATOM 732 N N . GLY A 1 94 ? 20.159 6.399 -18.722 1.00 63.78 94 GLY A N 1
ATOM 733 C CA . GLY A 1 94 ? 19.506 7.710 -18.755 1.00 63.78 94 GLY A CA 1
ATOM 734 C C . GLY A 1 94 ? 17.996 7.646 -18.853 1.00 63.78 94 GLY A C 1
ATOM 735 O O . GLY A 1 94 ? 17.381 6.683 -18.421 1.00 63.78 94 GLY A O 1
ATOM 736 N N . CYS A 1 95 ? 17.392 8.667 -19.455 1.00 59.44 95 CYS A N 1
ATOM 737 C CA . CYS A 1 95 ? 15.985 8.588 -19.836 1.00 59.44 95 CYS A CA 1
ATOM 738 C C . CYS A 1 95 ? 15.722 7.681 -21.057 1.00 59.44 95 CYS A C 1
ATOM 740 O O . CYS A 1 95 ? 14.591 7.612 -21.523 1.00 59.44 95 CYS A O 1
ATOM 742 N N . GLY A 1 96 ? 16.749 7.005 -21.588 1.00 56.56 96 GLY A N 1
ATOM 743 C CA . GLY A 1 96 ? 16.653 6.123 -22.749 1.00 56.56 96 GLY A CA 1
ATOM 744 C C . GLY A 1 96 ? 16.229 4.694 -22.417 1.00 56.56 96 GLY A C 1
ATOM 745 O O . GLY A 1 96 ? 15.649 4.052 -23.277 1.00 56.56 96 GLY A O 1
ATOM 746 N N . ALA A 1 97 ? 16.444 4.224 -21.188 1.00 74.56 97 ALA A N 1
ATOM 747 C CA . ALA A 1 97 ? 16.293 2.824 -20.800 1.00 74.56 97 ALA A CA 1
ATOM 748 C C . ALA A 1 97 ? 17.281 1.847 -21.445 1.00 74.56 97 ALA A C 1
ATOM 750 O O . ALA A 1 97 ? 17.922 2.129 -22.462 1.00 74.56 97 ALA A O 1
ATOM 751 N N . GLY A 1 98 ? 17.449 0.689 -20.799 1.00 84.06 98 GLY A N 1
ATOM 752 C CA . GLY A 1 98 ? 18.165 -0.447 -21.380 1.00 84.06 98 GLY A CA 1
ATOM 753 C C . GLY A 1 98 ? 17.549 -0.847 -22.723 1.00 84.06 98 GLY A C 1
ATOM 754 O O . GLY A 1 98 ? 18.268 -1.099 -23.689 1.00 84.06 98 GLY A O 1
ATOM 755 N N . ILE A 1 99 ? 16.218 -0.798 -22.814 1.00 89.81 99 ILE A N 1
ATOM 756 C CA . ILE A 1 99 ? 15.474 -0.899 -24.069 1.00 89.81 99 ILE A CA 1
ATOM 757 C C . ILE A 1 99 ? 14.379 0.171 -24.113 1.00 89.81 99 ILE A C 1
ATOM 759 O O . ILE A 1 99 ? 13.509 0.228 -23.240 1.00 89.81 99 ILE A O 1
ATOM 763 N N . ARG A 1 100 ? 14.389 0.986 -25.169 1.00 88.25 100 ARG A N 1
ATOM 764 C CA . ARG A 1 100 ? 13.325 1.937 -25.495 1.00 88.25 100 ARG A CA 1
ATOM 765 C C . ARG A 1 100 ? 12.423 1.360 -26.572 1.00 88.25 100 ARG A C 1
ATOM 767 O O . ARG A 1 100 ? 12.919 0.957 -27.616 1.00 88.25 100 ARG A O 1
ATOM 774 N N . ASN A 1 101 ? 11.111 1.359 -26.357 1.00 87.88 101 ASN A N 1
ATOM 775 C CA . ASN A 1 101 ? 10.136 0.851 -27.320 1.00 87.88 101 ASN A CA 1
ATOM 776 C C . ASN A 1 101 ? 9.133 1.930 -27.748 1.00 87.88 101 ASN A C 1
ATOM 778 O O . ASN A 1 101 ? 8.433 2.492 -26.904 1.00 87.88 101 ASN A O 1
ATOM 782 N N . GLY A 1 102 ? 9.014 2.177 -29.056 1.00 78.19 102 GLY A N 1
ATOM 783 C CA . GLY A 1 102 ? 7.886 2.925 -29.631 1.00 78.19 102 GLY A CA 1
ATOM 784 C C . GLY A 1 102 ? 7.890 4.436 -29.369 1.00 78.19 102 GLY A C 1
ATOM 785 O O . GLY A 1 102 ? 6.855 5.030 -29.067 1.00 78.19 102 GLY A O 1
ATOM 786 N N . TYR A 1 103 ? 9.048 5.089 -29.465 1.00 72.31 103 TYR A N 1
ATOM 787 C CA . TYR A 1 103 ? 9.206 6.495 -29.085 1.00 72.31 103 TYR A CA 1
ATOM 788 C C . TYR A 1 103 ? 9.002 7.507 -30.254 1.00 72.31 103 TYR A C 1
ATOM 790 O O . TYR A 1 103 ? 9.179 7.171 -31.419 1.00 72.31 103 TYR A O 1
ATOM 798 N N . LYS A 1 104 ? 8.621 8.766 -29.955 1.00 60.16 104 LYS A N 1
ATOM 799 C CA . LYS A 1 104 ? 8.698 9.963 -30.840 1.00 60.16 104 LYS A CA 1
ATOM 800 C C . LYS A 1 104 ? 8.024 9.886 -32.234 1.00 60.16 104 LYS A C 1
ATOM 802 O O . LYS A 1 104 ? 8.664 10.132 -33.248 1.00 60.16 104 LYS A O 1
ATOM 807 N N . ASN A 1 105 ? 6.719 9.610 -32.318 1.00 56.97 105 ASN A N 1
ATOM 808 C CA . ASN A 1 105 ? 5.961 9.522 -33.591 1.00 56.97 105 ASN A CA 1
ATOM 809 C C . ASN A 1 105 ? 6.489 8.479 -34.606 1.00 56.97 105 ASN A C 1
ATOM 811 O O . ASN A 1 105 ? 5.967 8.414 -35.717 1.00 56.97 105 ASN A O 1
ATOM 815 N N . PHE A 1 106 ? 7.498 7.669 -34.261 1.00 60.84 106 PHE A N 1
ATOM 816 C CA . PHE A 1 106 ? 8.170 6.800 -35.227 1.00 60.84 106 PHE A CA 1
ATOM 817 C C . PHE A 1 106 ? 7.422 5.488 -35.471 1.00 60.84 106 PHE A C 1
ATOM 819 O O . PHE A 1 106 ? 7.380 5.052 -36.618 1.00 60.84 106 PHE A O 1
ATOM 826 N N . ASN A 1 107 ? 6.801 4.885 -34.445 1.00 71.44 107 ASN A N 1
ATOM 827 C CA . ASN A 1 107 ? 5.871 3.765 -34.631 1.00 71.44 107 ASN A CA 1
ATOM 828 C C . ASN A 1 107 ? 5.077 3.414 -33.346 1.00 71.44 107 ASN A C 1
ATOM 830 O O . ASN A 1 107 ? 5.616 2.731 -32.473 1.00 71.44 107 ASN A O 1
ATOM 834 N N . PRO A 1 108 ? 3.792 3.798 -33.211 1.00 73.62 108 PRO A N 1
ATOM 835 C CA . PRO A 1 108 ? 2.962 3.379 -32.074 1.00 73.62 108 PRO A CA 1
ATOM 836 C C . PRO A 1 108 ? 2.604 1.879 -32.093 1.00 73.62 108 PRO A C 1
ATOM 838 O O . PRO A 1 108 ? 1.995 1.389 -31.146 1.00 73.62 108 PRO A O 1
ATOM 841 N N . GLN A 1 109 ? 2.954 1.153 -33.161 1.00 82.19 109 GLN A N 1
ATOM 842 C CA . GLN A 1 109 ? 2.687 -0.279 -33.335 1.00 82.19 109 GLN A CA 1
ATOM 843 C C . GLN A 1 109 ? 3.908 -1.160 -33.030 1.00 82.19 109 GLN A C 1
ATOM 845 O O . GLN A 1 109 ? 3.840 -2.368 -33.243 1.00 82.19 109 GLN A O 1
ATOM 850 N N . ALA A 1 110 ? 5.016 -0.581 -32.551 1.00 87.12 110 ALA A N 1
ATOM 851 C CA . ALA A 1 110 ? 6.204 -1.343 -32.179 1.00 87.12 110 ALA A CA 1
ATOM 852 C C . ALA A 1 110 ? 5.880 -2.395 -31.103 1.00 87.12 110 ALA A C 1
ATOM 854 O O . ALA A 1 110 ? 5.145 -2.126 -30.144 1.00 87.12 110 ALA A O 1
ATOM 855 N N . GLN A 1 111 ? 6.447 -3.589 -31.261 1.00 92.62 111 GLN A N 1
ATOM 856 C CA . GLN A 1 111 ? 6.311 -4.681 -30.304 1.00 92.62 111 GLN A CA 1
ATOM 857 C C . GLN A 1 111 ? 7.666 -5.004 -29.695 1.00 92.62 111 GLN A C 1
ATOM 859 O O . GLN A 1 111 ? 8.658 -5.154 -30.407 1.00 92.62 111 GLN A O 1
ATOM 864 N N . LEU A 1 112 ? 7.694 -5.131 -28.375 1.00 95.44 112 LEU A N 1
ATOM 865 C CA . LEU A 1 112 ? 8.865 -5.558 -27.628 1.00 95.44 112 LEU A CA 1
ATOM 866 C C . LEU A 1 112 ? 8.522 -6.805 -26.815 1.00 95.44 112 LEU A C 1
ATOM 868 O O . LEU A 1 112 ? 7.598 -6.784 -26.006 1.00 95.44 112 LEU A O 1
ATOM 872 N N . TYR A 1 113 ? 9.303 -7.861 -26.994 1.00 97.44 113 TYR A N 1
ATOM 873 C CA . TYR A 1 113 ? 9.307 -9.031 -26.128 1.00 97.44 113 TYR A CA 1
ATOM 874 C C . TYR A 1 113 ? 10.667 -9.118 -25.432 1.00 97.44 113 TYR A C 1
ATOM 876 O O . TYR A 1 113 ? 11.699 -9.128 -26.099 1.00 97.44 113 TYR A O 1
ATOM 884 N N . VAL A 1 114 ? 10.661 -9.125 -24.102 1.00 97.81 114 VAL A N 1
ATOM 885 C CA . VAL A 1 114 ? 11.843 -9.263 -23.244 1.00 97.81 114 VAL A CA 1
ATOM 886 C C . VAL A 1 114 ? 11.656 -10.518 -22.413 1.00 97.81 114 VAL A C 1
ATOM 888 O O . VAL A 1 114 ? 10.743 -10.572 -21.593 1.00 97.81 114 VAL A O 1
ATOM 891 N N . ASP A 1 115 ? 12.500 -11.522 -22.614 1.00 98.12 115 ASP A N 1
ATOM 892 C CA . ASP A 1 115 ? 12.348 -12.810 -21.939 1.00 98.12 115 ASP A CA 1
ATOM 893 C C . ASP A 1 115 ? 13.672 -13.350 -21.421 1.00 98.12 115 ASP A C 1
ATOM 895 O O . ASP A 1 115 ? 14.701 -13.302 -22.101 1.00 98.12 115 ASP A O 1
ATOM 899 N N . ASN A 1 116 ? 13.654 -13.839 -20.182 1.00 97.75 116 ASN A N 1
ATOM 900 C CA . ASN A 1 116 ? 14.848 -14.333 -19.502 1.00 97.75 116 ASN A CA 1
ATOM 901 C C . ASN A 1 116 ? 16.014 -13.326 -19.529 1.00 97.75 116 ASN A C 1
ATOM 903 O O . ASN A 1 116 ? 17.163 -13.699 -19.748 1.00 97.75 116 ASN A O 1
ATOM 907 N N . CYS A 1 117 ? 15.721 -12.031 -19.396 1.00 97.31 117 CYS A N 1
ATOM 908 C CA . CYS A 1 117 ? 16.740 -10.986 -19.398 1.00 97.31 117 CYS A CA 1
ATOM 909 C C . CYS A 1 117 ? 17.028 -10.506 -17.977 1.00 97.31 117 CYS A C 1
ATOM 911 O O . CYS A 1 117 ? 16.142 -10.483 -17.125 1.00 97.31 117 CYS A O 1
ATOM 913 N N . THR A 1 118 ? 18.254 -10.053 -17.743 1.00 97.38 118 THR A N 1
ATOM 914 C CA . THR A 1 118 ? 18.661 -9.470 -16.462 1.00 97.38 118 THR A CA 1
ATOM 915 C C . THR A 1 118 ? 19.076 -8.020 -16.665 1.00 97.38 118 THR A C 1
ATOM 917 O O . THR A 1 118 ? 19.918 -7.726 -17.511 1.00 97.38 118 THR A O 1
ATOM 920 N N . PHE A 1 119 ? 18.507 -7.123 -15.868 1.00 95.75 119 PHE A N 1
ATOM 921 C CA . PHE A 1 119 ? 18.876 -5.719 -15.748 1.00 95.75 119 PHE A CA 1
ATOM 922 C C . PHE A 1 119 ? 19.419 -5.495 -14.339 1.00 95.75 119 PHE A C 1
ATOM 924 O O . PHE A 1 119 ? 18.640 -5.424 -13.390 1.00 95.75 119 PHE A O 1
ATOM 931 N N . ASP A 1 120 ? 20.742 -5.418 -14.218 1.00 95.25 120 ASP A N 1
ATOM 932 C CA . ASP A 1 120 ? 21.461 -5.380 -12.942 1.00 95.25 120 ASP A CA 1
ATOM 933 C C . ASP A 1 120 ? 22.291 -4.099 -12.807 1.00 95.25 120 ASP A C 1
ATOM 935 O O . ASP A 1 120 ? 23.129 -3.780 -13.664 1.00 95.25 120 ASP A O 1
ATOM 939 N N . GLY A 1 121 ? 22.028 -3.350 -11.736 1.00 90.75 121 GLY A N 1
ATOM 940 C CA . GLY A 1 121 ? 22.816 -2.186 -11.351 1.00 90.75 121 GLY A CA 1
ATOM 941 C C . GLY A 1 121 ? 22.827 -1.073 -12.399 1.00 90.75 121 GLY A C 1
ATOM 942 O O . GLY A 1 121 ? 23.780 -0.296 -12.475 1.00 90.75 121 GLY A O 1
ATOM 943 N N . ASN A 1 122 ? 21.808 -0.998 -13.262 1.00 88.38 122 ASN A N 1
ATOM 944 C CA . ASN A 1 122 ? 21.722 0.066 -14.254 1.00 88.38 122 ASN A CA 1
ATOM 945 C C . ASN A 1 122 ? 21.399 1.397 -13.567 1.00 88.38 122 ASN A C 1
ATOM 947 O O . ASN A 1 122 ? 20.620 1.484 -12.614 1.00 88.38 122 ASN A O 1
ATOM 951 N N . LEU A 1 123 ? 22.021 2.453 -14.078 1.00 82.00 123 LEU A N 1
ATOM 952 C CA . LEU A 1 123 ? 22.056 3.769 -13.464 1.00 82.00 123 LEU A CA 1
ATOM 953 C C . LEU A 1 123 ? 21.272 4.779 -14.303 1.00 82.00 123 LEU A C 1
ATOM 955 O O . LEU A 1 123 ? 21.257 4.747 -15.540 1.00 82.00 123 LEU A O 1
ATOM 959 N N . LYS A 1 124 ? 20.704 5.776 -13.626 1.00 76.31 124 LYS A N 1
ATOM 960 C CA . LYS A 1 124 ? 20.298 7.036 -14.265 1.00 76.31 124 LYS A CA 1
ATOM 961 C C . LYS A 1 124 ? 21.522 7.751 -14.887 1.00 76.31 124 LYS A C 1
ATOM 963 O O . LYS A 1 124 ? 22.638 7.593 -14.411 1.00 76.31 124 LYS A O 1
ATOM 968 N N . SER A 1 125 ? 21.333 8.568 -15.929 1.00 65.25 125 SER A N 1
ATOM 969 C CA . SER A 1 125 ? 22.419 9.269 -16.672 1.00 65.25 125 SER A CA 1
ATOM 970 C C . SER A 1 125 ? 22.644 10.718 -16.178 1.00 65.25 125 SER A C 1
ATOM 972 O O . SER A 1 125 ? 22.247 11.058 -15.064 1.00 65.25 125 SER A O 1
ATOM 974 N N . THR A 1 126 ? 23.270 11.584 -16.995 1.00 58.41 126 THR A N 1
ATOM 975 C CA . THR A 1 126 ? 23.629 13.015 -16.773 1.00 58.41 126 THR A CA 1
ATOM 976 C C . THR A 1 126 ? 22.495 13.917 -16.295 1.00 58.41 126 THR A C 1
ATOM 978 O O . THR A 1 126 ? 22.718 15.095 -16.017 1.00 58.41 126 THR A O 1
ATOM 981 N N . THR A 1 127 ? 21.264 13.433 -16.277 1.00 58.06 127 THR A N 1
ATOM 982 C CA . THR A 1 127 ? 20.085 14.278 -16.202 1.00 58.06 127 THR A CA 1
ATOM 983 C C . THR A 1 127 ? 19.360 14.105 -14.890 1.00 58.06 127 THR A C 1
ATOM 985 O O . THR A 1 127 ? 19.489 13.108 -14.180 1.00 58.06 127 THR A O 1
ATOM 988 N N . THR A 1 128 ? 18.493 15.070 -14.612 1.00 55.97 128 THR A N 1
ATOM 989 C CA . THR A 1 128 ? 17.362 14.883 -13.703 1.00 55.97 128 THR A CA 1
ATOM 990 C C . THR A 1 128 ? 16.328 13.885 -14.248 1.00 55.97 128 THR A C 1
ATOM 992 O O . THR A 1 128 ? 15.273 13.752 -13.638 1.00 55.97 128 THR A O 1
ATOM 995 N N . GLY A 1 129 ? 16.596 13.236 -15.392 1.00 54.41 129 GLY A N 1
ATOM 996 C CA . GLY A 1 129 ? 15.675 12.396 -16.146 1.00 54.41 129 GLY A CA 1
ATOM 997 C C . GLY A 1 129 ? 15.188 11.200 -15.340 1.00 54.41 129 GLY A C 1
ATOM 998 O O . GLY A 1 129 ? 15.897 10.650 -14.499 1.00 54.41 129 GLY A O 1
ATOM 999 N N . ASN A 1 130 ? 13.931 10.840 -15.585 1.00 64.81 130 ASN A N 1
ATOM 1000 C CA . ASN A 1 130 ? 13.117 10.157 -14.593 1.00 64.81 130 ASN A CA 1
ATOM 1001 C C . ASN A 1 130 ? 12.725 8.711 -14.958 1.00 64.81 130 ASN A C 1
ATOM 1003 O O . ASN A 1 130 ? 11.911 8.134 -14.249 1.00 64.81 130 ASN A O 1
ATOM 1007 N N . PHE A 1 131 ? 13.253 8.129 -16.040 1.00 68.44 131 PHE A N 1
ATOM 1008 C CA . PHE A 1 131 ? 12.658 6.940 -16.682 1.00 68.44 131 PHE A CA 1
ATOM 1009 C C . PHE A 1 131 ? 13.467 5.654 -16.515 1.00 68.44 131 PHE A C 1
ATOM 1011 O O . PHE A 1 131 ? 14.607 5.685 -16.052 1.00 68.44 131 PHE A O 1
ATOM 1018 N N . GLY A 1 132 ? 12.824 4.553 -16.922 1.00 64.62 132 GLY A N 1
ATOM 1019 C CA . GLY A 1 132 ? 13.250 3.163 -16.789 1.00 64.62 132 GLY A CA 1
ATOM 1020 C C . GLY A 1 132 ? 14.738 2.925 -16.941 1.00 64.62 132 GLY A C 1
ATOM 1021 O O . GLY A 1 132 ? 15.232 3.021 -18.047 1.00 64.62 132 GLY A O 1
ATOM 1022 N N . ALA A 1 133 ? 15.449 2.529 -15.887 1.00 81.06 133 ALA A N 1
ATOM 1023 C CA . ALA A 1 133 ? 16.812 2.008 -16.014 1.00 81.06 133 ALA A CA 1
ATOM 1024 C C . ALA A 1 133 ? 16.870 0.687 -16.823 1.00 81.06 133 ALA A C 1
ATOM 1026 O O . ALA A 1 133 ? 17.905 0.367 -17.406 1.00 81.06 133 ALA A O 1
ATOM 1027 N N . ALA A 1 134 ? 15.747 -0.040 -16.921 1.00 91.06 134 ALA A N 1
ATOM 1028 C CA . ALA A 1 134 ? 15.589 -1.278 -17.682 1.00 91.06 134 ALA A CA 1
ATOM 1029 C C . ALA A 1 134 ? 14.787 -1.075 -18.979 1.00 91.06 134 ALA A C 1
ATOM 1031 O O . ALA A 1 134 ? 15.358 -1.148 -20.066 1.00 91.06 134 ALA A O 1
ATOM 1032 N N . VAL A 1 135 ? 13.483 -0.783 -18.896 1.00 92.06 135 VAL A N 1
ATOM 1033 C CA . VAL A 1 135 ? 12.597 -0.668 -20.072 1.00 92.06 135 VAL A CA 1
ATOM 1034 C C . VAL A 1 135 ? 11.757 0.606 -20.017 1.00 92.06 135 VAL A C 1
ATOM 1036 O O . VAL A 1 135 ? 11.122 0.909 -19.005 1.00 92.06 135 VAL A O 1
ATOM 1039 N N . TYR A 1 136 ? 11.691 1.318 -21.141 1.00 89.75 136 TYR A N 1
ATOM 1040 C CA . TYR A 1 136 ? 10.685 2.348 -21.400 1.00 89.75 136 TYR A CA 1
ATOM 1041 C C . TYR A 1 136 ? 9.807 1.923 -22.575 1.00 89.75 136 TYR A C 1
ATOM 1043 O O . TYR A 1 136 ? 10.310 1.682 -23.673 1.00 89.75 136 TYR A O 1
ATOM 1051 N N . ASN A 1 137 ? 8.494 1.858 -22.360 1.00 88.75 137 ASN A N 1
ATOM 1052 C CA . ASN A 1 137 ? 7.529 1.436 -23.369 1.00 88.75 137 ASN A CA 1
ATOM 1053 C C . ASN A 1 137 ? 6.474 2.501 -23.677 1.00 88.75 137 ASN A C 1
ATOM 1055 O O . ASN A 1 137 ? 5.635 2.825 -22.836 1.00 88.75 137 ASN A O 1
ATOM 1059 N N . ASN A 1 138 ? 6.423 2.912 -24.937 1.00 86.75 138 ASN A N 1
ATOM 1060 C CA . ASN A 1 138 ? 5.389 3.776 -25.497 1.00 86.75 138 ASN A CA 1
ATOM 1061 C C . ASN A 1 138 ? 4.654 3.113 -26.687 1.00 86.75 138 ASN A C 1
ATOM 1063 O O . ASN A 1 138 ? 4.097 3.788 -27.551 1.00 86.75 138 ASN A O 1
ATOM 1067 N N . ALA A 1 139 ? 4.637 1.776 -26.728 1.00 88.44 139 ALA A N 1
ATOM 1068 C CA . ALA A 1 139 ? 3.835 0.968 -27.648 1.00 88.44 139 ALA A CA 1
ATOM 1069 C C . ALA A 1 139 ? 3.343 -0.310 -26.933 1.00 88.44 139 ALA A C 1
ATOM 1071 O O . ALA A 1 139 ? 2.722 -0.207 -25.872 1.00 88.44 139 ALA A O 1
ATOM 1072 N N . THR A 1 140 ? 3.598 -1.505 -27.475 1.00 92.19 140 THR A N 1
ATOM 1073 C CA . THR A 1 140 ? 3.270 -2.775 -26.802 1.00 92.19 140 THR A CA 1
ATOM 1074 C C . THR A 1 140 ? 4.539 -3.473 -26.332 1.00 92.19 140 THR A C 1
ATOM 1076 O O . THR A 1 140 ? 5.433 -3.723 -27.140 1.00 92.19 140 THR A O 1
ATOM 1079 N N . ALA A 1 141 ? 4.609 -3.809 -25.045 1.00 95.69 141 ALA A N 1
ATOM 1080 C CA . ALA A 1 141 ? 5.720 -4.565 -24.478 1.00 95.69 141 ALA A CA 1
ATOM 1081 C C . ALA A 1 141 ? 5.241 -5.736 -23.615 1.00 95.69 141 ALA A C 1
ATOM 1083 O O . ALA A 1 141 ? 4.249 -5.628 -22.893 1.00 95.69 141 ALA A O 1
ATOM 1084 N N . ILE A 1 142 ? 5.987 -6.834 -23.669 1.00 98.44 142 ILE A N 1
ATOM 1085 C CA . ILE A 1 142 ? 5.855 -7.987 -22.783 1.00 98.44 142 ILE A CA 1
ATOM 1086 C C . ILE A 1 142 ? 7.227 -8.230 -22.158 1.00 98.44 142 ILE A C 1
ATOM 1088 O O . ILE A 1 142 ? 8.215 -8.368 -22.877 1.00 98.44 142 ILE A O 1
ATOM 1092 N N . ILE A 1 143 ? 7.282 -8.270 -20.831 1.00 98.56 143 ILE A N 1
ATOM 1093 C CA . ILE A 1 143 ? 8.464 -8.643 -20.055 1.00 98.56 143 ILE A CA 1
ATOM 1094 C C . ILE A 1 143 ? 8.121 -9.926 -19.308 1.00 98.56 143 ILE A C 1
ATOM 1096 O O . ILE A 1 143 ? 7.105 -9.982 -18.618 1.00 98.56 143 ILE A O 1
ATOM 1100 N N . ASN A 1 144 ? 8.935 -10.960 -19.461 1.00 98.62 144 ASN A N 1
ATOM 1101 C CA . ASN A 1 144 ? 8.672 -12.272 -18.895 1.00 98.62 144 ASN A CA 1
ATOM 1102 C C . ASN A 1 144 ? 9.949 -12.898 -18.321 1.00 98.62 144 ASN A C 1
ATOM 1104 O O . ASN A 1 144 ? 11.041 -12.682 -18.853 1.00 98.62 144 ASN A O 1
ATOM 1108 N N . ASN A 1 145 ? 9.817 -13.674 -17.240 1.00 98.50 145 ASN A N 1
ATOM 1109 C CA . ASN A 1 145 ? 10.901 -14.478 -16.656 1.00 98.50 145 ASN A CA 1
ATOM 1110 C C . ASN A 1 145 ? 12.209 -13.697 -16.429 1.00 98.50 145 ASN A C 1
ATOM 1112 O O . ASN A 1 145 ? 13.294 -14.232 -16.624 1.00 98.50 145 ASN A O 1
ATOM 1116 N N . SER A 1 146 ? 12.123 -12.406 -16.111 1.00 98.62 146 SER A N 1
ATOM 1117 C CA . SER A 1 146 ? 13.279 -11.506 -16.117 1.00 98.62 146 SER A CA 1
ATOM 1118 C C . SER A 1 146 ? 13.662 -11.059 -14.705 1.00 98.62 146 SER A C 1
ATOM 1120 O O . SER A 1 146 ? 12.885 -11.187 -13.759 1.00 98.62 146 SER A O 1
ATOM 1122 N N . PHE A 1 147 ? 14.863 -10.507 -14.569 1.00 98.50 147 PHE A N 1
ATOM 1123 C CA . PHE A 1 147 ? 15.377 -9.939 -13.325 1.00 98.50 147 PHE A CA 1
ATOM 1124 C C . PHE A 1 147 ? 15.624 -8.443 -13.514 1.00 98.50 147 PHE A C 1
ATOM 1126 O O . PHE A 1 147 ? 16.302 -8.038 -14.456 1.00 98.50 147 PHE A O 1
ATOM 1133 N N . VAL A 1 148 ? 15.088 -7.616 -12.621 1.00 97.38 148 VAL A N 1
ATOM 1134 C CA . VAL A 1 148 ? 15.309 -6.166 -12.584 1.00 97.38 148 VAL A CA 1
ATOM 1135 C C . VAL A 1 148 ? 15.791 -5.828 -11.181 1.00 97.38 148 VAL A C 1
ATOM 1137 O O . VAL A 1 148 ? 14.993 -5.635 -10.264 1.00 97.38 148 VAL A O 1
ATOM 1140 N N . ILE A 1 149 ? 17.107 -5.839 -11.001 1.00 96.69 149 ILE A N 1
ATOM 1141 C CA . ILE A 1 149 ? 17.738 -5.821 -9.683 1.00 96.69 149 ILE A CA 1
ATOM 1142 C C . ILE A 1 149 ? 18.754 -4.695 -9.543 1.00 96.69 149 ILE A C 1
ATOM 1144 O O . ILE A 1 149 ? 19.398 -4.306 -10.517 1.00 96.69 149 ILE A O 1
ATOM 1148 N N . ASP A 1 150 ? 18.874 -4.168 -8.326 1.00 94.44 150 ASP A N 1
ATOM 1149 C CA . ASP A 1 150 ? 19.909 -3.206 -7.927 1.00 94.44 150 ASP A CA 1
ATOM 1150 C C . ASP A 1 150 ? 19.943 -1.917 -8.786 1.00 94.44 150 ASP A C 1
ATOM 1152 O O . ASP A 1 150 ? 20.910 -1.155 -8.768 1.00 94.44 150 ASP A O 1
ATOM 1156 N N . ASN A 1 151 ? 18.881 -1.636 -9.553 1.00 91.38 151 ASN A N 1
ATOM 1157 C CA . ASN A 1 151 ? 18.839 -0.488 -10.453 1.00 91.38 151 ASN A CA 1
ATOM 1158 C C . ASN A 1 151 ? 18.485 0.795 -9.699 1.00 91.38 151 ASN A C 1
ATOM 1160 O O . ASN A 1 151 ? 17.736 0.788 -8.721 1.00 91.38 151 ASN A O 1
ATOM 1164 N N . ILE A 1 152 ? 18.965 1.925 -10.216 1.00 87.75 152 ILE A N 1
ATOM 1165 C CA . ILE A 1 152 ? 18.721 3.247 -9.633 1.00 87.75 152 ILE A CA 1
ATOM 1166 C C . ILE A 1 152 ? 17.805 4.040 -10.553 1.00 87.75 152 ILE A C 1
ATOM 1168 O O . ILE A 1 152 ? 18.220 4.495 -11.624 1.00 87.75 152 ILE A O 1
ATOM 1172 N N . ALA A 1 153 ? 16.562 4.245 -10.119 1.00 83.50 153 ALA A N 1
ATOM 1173 C CA . ALA A 1 153 ? 15.545 4.893 -10.934 1.00 83.50 153 ALA A CA 1
ATOM 1174 C C . ALA A 1 153 ? 14.617 5.799 -10.121 1.00 83.50 153 ALA A C 1
ATOM 1176 O O . ALA A 1 153 ? 14.327 5.574 -8.948 1.00 83.50 153 ALA A O 1
ATOM 1177 N N . ARG A 1 154 ? 14.142 6.869 -10.762 1.00 80.06 154 ARG A N 1
ATOM 1178 C CA . ARG A 1 154 ? 13.323 7.887 -10.094 1.00 80.06 154 ARG A CA 1
ATOM 1179 C C . ARG A 1 154 ? 11.820 7.660 -10.242 1.00 80.06 154 ARG A C 1
ATOM 1181 O O . ARG A 1 154 ? 11.088 7.871 -9.270 1.00 80.06 154 ARG A O 1
ATOM 1188 N N . TRP A 1 155 ? 11.364 7.302 -11.440 1.00 78.44 155 TRP A N 1
ATOM 1189 C CA . TRP A 1 155 ? 9.975 6.942 -11.727 1.00 78.44 155 TRP A CA 1
ATOM 1190 C C . TRP A 1 155 ? 9.884 5.531 -12.322 1.00 78.44 155 TRP A C 1
ATOM 1192 O O . TRP A 1 155 ? 9.150 5.330 -13.271 1.00 78.44 155 TRP A O 1
ATOM 1202 N N . GLY A 1 156 ? 10.649 4.568 -11.821 1.00 85.44 156 GLY A N 1
ATOM 1203 C CA . GLY A 1 156 ? 10.594 3.171 -12.245 1.00 85.44 156 GLY A CA 1
ATOM 1204 C C . GLY A 1 156 ? 11.785 2.758 -13.097 1.00 85.44 156 GLY A C 1
ATOM 1205 O O . GLY A 1 156 ? 12.296 3.552 -13.879 1.00 85.44 156 GLY A O 1
ATOM 1206 N N . SER A 1 157 ? 12.217 1.508 -12.950 1.00 90.31 157 SER A N 1
ATOM 1207 C CA . SER A 1 157 ? 13.162 0.811 -13.828 1.00 90.31 157 SER A CA 1
ATOM 1208 C C . SER A 1 157 ? 12.451 0.261 -15.060 1.00 90.31 157 SER A C 1
ATOM 1210 O O . SER A 1 157 ? 13.030 0.208 -16.142 1.00 90.31 157 SER A O 1
ATOM 1212 N N . VAL A 1 158 ? 11.172 -0.067 -14.918 1.00 93.50 158 VAL A N 1
ATOM 1213 C CA . VAL A 1 158 ? 10.251 -0.433 -15.986 1.00 93.50 158 VAL A CA 1
ATOM 1214 C C . VAL A 1 158 ? 9.150 0.619 -16.034 1.00 93.50 158 VAL A C 1
ATOM 1216 O O . VAL A 1 158 ? 8.488 0.903 -15.038 1.00 93.50 158 VAL A O 1
ATOM 1219 N N . THR A 1 159 ? 8.964 1.229 -17.197 1.00 90.19 159 THR A N 1
ATOM 1220 C CA . THR A 1 159 ? 8.041 2.355 -17.365 1.00 90.19 159 THR A CA 1
ATOM 1221 C C . THR A 1 159 ? 7.174 2.190 -18.596 1.00 90.19 159 THR A C 1
ATOM 1223 O O . THR A 1 159 ? 7.641 1.693 -19.625 1.00 90.19 159 THR A O 1
ATOM 1226 N N . THR A 1 160 ? 5.910 2.612 -18.517 1.00 88.69 160 THR A N 1
ATOM 1227 C CA . THR A 1 160 ? 5.024 2.571 -19.681 1.00 88.69 160 THR A CA 1
ATOM 1228 C C . THR A 1 160 ? 4.026 3.717 -19.778 1.00 88.69 160 THR A C 1
ATOM 1230 O O . THR A 1 160 ? 3.452 4.157 -18.786 1.00 88.69 160 THR A O 1
ATOM 1233 N N . ASP A 1 161 ? 3.773 4.136 -21.016 1.00 85.62 161 ASP A N 1
ATOM 1234 C CA . ASP A 1 161 ? 2.727 5.084 -21.408 1.00 85.62 161 ASP A CA 1
ATOM 1235 C C . ASP A 1 161 ? 1.637 4.428 -22.289 1.00 85.62 161 ASP A C 1
ATOM 1237 O O . ASP A 1 161 ? 0.745 5.111 -22.797 1.00 85.62 161 ASP A O 1
ATOM 1241 N N . LYS A 1 162 ? 1.710 3.103 -22.508 1.00 88.50 162 LYS A N 1
ATOM 1242 C CA . LYS A 1 162 ? 0.819 2.340 -23.402 1.00 88.50 162 LYS A CA 1
ATOM 1243 C C . LYS A 1 162 ? 0.496 0.944 -22.853 1.00 88.50 162 LYS A C 1
ATOM 1245 O O . LYS A 1 162 ? 0.017 0.835 -21.733 1.00 88.50 162 LYS A O 1
ATOM 1250 N N . THR A 1 163 ? 0.635 -0.113 -23.651 1.00 92.06 163 THR A N 1
ATOM 1251 C CA . THR A 1 163 ? 0.263 -1.475 -23.255 1.00 92.06 163 THR A CA 1
ATOM 1252 C C . THR A 1 163 ? 1.500 -2.216 -22.785 1.00 92.06 163 THR A C 1
ATOM 1254 O O . THR A 1 163 ? 2.450 -2.387 -23.551 1.00 92.06 163 THR A O 1
ATOM 1257 N N . MET A 1 164 ? 1.488 -2.668 -21.537 1.00 96.06 164 MET A N 1
ATOM 1258 C CA . MET A 1 164 ? 2.574 -3.442 -20.958 1.00 96.06 164 MET A CA 1
ATOM 1259 C C . MET A 1 164 ? 2.045 -4.636 -20.181 1.00 96.06 164 MET A C 1
ATOM 1261 O O . MET A 1 164 ? 1.148 -4.505 -19.346 1.00 96.06 164 MET A O 1
ATOM 1265 N N . TYR A 1 165 ? 2.677 -5.775 -20.427 1.00 98.56 165 TYR A N 1
ATOM 1266 C CA . TYR A 1 165 ? 2.512 -6.992 -19.656 1.00 98.56 165 TYR A CA 1
ATOM 1267 C C . TYR A 1 165 ? 3.841 -7.352 -18.991 1.00 98.56 165 TYR A C 1
ATOM 1269 O O . TYR A 1 165 ? 4.884 -7.325 -19.644 1.00 98.56 165 TYR A O 1
ATOM 1277 N N . VAL A 1 166 ? 3.808 -7.677 -17.704 1.00 98.75 166 VAL A N 1
ATOM 1278 C CA . VAL A 1 166 ? 4.967 -8.100 -16.916 1.00 98.75 166 VAL A CA 1
ATOM 1279 C C . VAL A 1 166 ? 4.594 -9.379 -16.183 1.00 98.75 166 VAL A C 1
ATOM 1281 O O . VAL A 1 166 ? 3.655 -9.383 -15.389 1.00 98.75 166 VAL A O 1
ATOM 1284 N N . TYR A 1 167 ? 5.320 -10.454 -16.461 1.00 98.81 167 TYR A N 1
ATOM 1285 C CA . TYR A 1 167 ? 5.022 -11.790 -15.963 1.00 98.81 167 TYR A CA 1
ATOM 1286 C C . TYR A 1 167 ? 6.246 -12.423 -15.319 1.00 98.81 167 TYR A C 1
ATOM 1288 O O . TYR A 1 167 ? 7.354 -12.282 -15.843 1.00 98.81 167 TYR A O 1
ATOM 1296 N N . ASN A 1 168 ? 6.050 -13.156 -14.220 1.00 98.69 168 ASN A N 1
ATOM 1297 C CA . ASN A 1 168 ? 7.075 -14.032 -13.631 1.00 98.69 168 ASN A CA 1
ATOM 1298 C C . ASN A 1 168 ? 8.440 -13.334 -13.461 1.00 98.69 168 ASN A C 1
ATOM 1300 O O . ASN A 1 168 ? 9.489 -13.910 -13.743 1.00 98.69 168 ASN A O 1
ATOM 1304 N N . THR A 1 169 ? 8.426 -12.046 -13.121 1.00 98.81 169 THR A N 1
ATOM 1305 C CA . THR A 1 169 ? 9.619 -11.193 -13.113 1.00 98.81 169 THR A CA 1
ATOM 1306 C C . THR A 1 169 ? 9.975 -10.835 -11.676 1.00 98.81 169 THR A C 1
ATOM 1308 O O . THR A 1 169 ? 9.099 -10.560 -10.854 1.00 98.81 169 THR A O 1
ATOM 1311 N N . TYR A 1 170 ? 11.270 -10.846 -11.375 1.00 98.69 170 TYR A N 1
ATOM 1312 C CA . TYR A 1 170 ? 11.806 -10.562 -10.051 1.00 98.69 170 TYR A CA 1
ATOM 1313 C C . TYR A 1 170 ? 12.389 -9.146 -9.999 1.00 98.69 170 TYR A C 1
ATOM 1315 O O . TYR A 1 170 ? 13.327 -8.824 -10.733 1.00 98.69 170 TYR A O 1
ATOM 1323 N N . PHE A 1 171 ? 11.838 -8.306 -9.126 1.00 98.31 171 PHE A N 1
ATOM 1324 C CA . PHE A 1 171 ? 12.277 -6.938 -8.868 1.00 98.31 171 PHE A CA 1
ATOM 1325 C C . PHE A 1 171 ? 12.876 -6.855 -7.472 1.00 98.31 171 PHE A C 1
ATOM 1327 O O . PHE A 1 171 ? 12.129 -6.967 -6.500 1.00 98.31 171 PHE A O 1
ATOM 1334 N N . ALA A 1 172 ? 14.184 -6.619 -7.347 1.00 97.44 172 ALA A N 1
ATOM 1335 C CA . ALA A 1 172 ? 14.780 -6.532 -6.017 1.00 97.44 172 ALA A CA 1
ATOM 1336 C C . ALA A 1 172 ? 15.840 -5.459 -5.827 1.00 97.44 172 ALA A C 1
ATOM 1338 O O . ALA A 1 172 ? 16.634 -5.196 -6.728 1.00 97.44 172 ALA A O 1
ATOM 1339 N N . ARG A 1 173 ? 15.874 -4.891 -4.614 1.00 95.62 173 ARG A N 1
ATOM 1340 C CA . ARG A 1 173 ? 16.883 -3.914 -4.168 1.00 95.62 173 ARG A CA 1
ATOM 1341 C C . ARG A 1 173 ? 17.036 -2.714 -5.105 1.00 95.62 173 ARG A C 1
ATOM 1343 O O . ARG A 1 173 ? 18.101 -2.108 -5.193 1.00 95.62 173 ARG A O 1
ATOM 1350 N N . ASN A 1 174 ? 15.981 -2.363 -5.837 1.00 93.25 174 ASN A N 1
ATOM 1351 C CA . ASN A 1 174 ? 16.012 -1.174 -6.675 1.00 93.25 174 ASN A CA 1
ATOM 1352 C C . ASN A 1 174 ? 15.926 0.075 -5.782 1.00 93.25 174 ASN A C 1
ATOM 1354 O O . ASN A 1 174 ? 15.133 0.130 -4.840 1.00 93.25 174 ASN A O 1
ATOM 1358 N N . ILE A 1 175 ? 16.735 1.085 -6.099 1.00 89.62 175 ILE A N 1
ATOM 1359 C CA . ILE A 1 175 ? 16.946 2.282 -5.277 1.00 89.62 175 ILE A CA 1
ATOM 1360 C C . ILE A 1 175 ? 16.181 3.463 -5.871 1.00 89.62 175 ILE A C 1
ATOM 1362 O O . ILE A 1 175 ? 16.367 3.839 -7.037 1.00 89.62 175 ILE A O 1
ATOM 1366 N N . GLY A 1 176 ? 15.315 4.054 -5.048 1.00 86.62 176 GLY A N 1
ATOM 1367 C CA . GLY A 1 176 ? 14.440 5.167 -5.402 1.00 86.62 176 GLY A CA 1
ATOM 1368 C C . GLY A 1 176 ? 15.055 6.528 -5.105 1.00 86.62 176 GLY A C 1
ATOM 1369 O O . GLY A 1 176 ? 15.997 6.665 -4.331 1.00 86.62 176 GLY A O 1
ATOM 1370 N N . TYR A 1 177 ? 14.506 7.575 -5.726 1.00 83.44 177 TYR A N 1
ATOM 1371 C CA . TYR A 1 177 ? 14.938 8.946 -5.447 1.00 83.44 177 TYR A CA 1
ATOM 1372 C C . TYR A 1 177 ? 14.720 9.320 -3.974 1.00 83.44 177 TYR A C 1
ATOM 1374 O O . TYR A 1 177 ? 13.583 9.422 -3.514 1.00 83.44 177 TYR A O 1
ATOM 1382 N N . ASP A 1 178 ? 15.822 9.572 -3.265 1.00 81.69 178 ASP A N 1
ATOM 1383 C CA . ASP A 1 178 ? 15.859 9.786 -1.812 1.00 81.69 178 ASP A CA 1
ATOM 1384 C C . ASP A 1 178 ? 15.716 11.258 -1.387 1.00 81.69 178 ASP A C 1
ATOM 1386 O O . ASP A 1 178 ? 15.586 11.563 -0.201 1.00 81.69 178 ASP A O 1
ATOM 1390 N N . GLY A 1 179 ? 15.717 12.183 -2.348 1.00 78.69 179 GLY A N 1
ATOM 1391 C CA . GLY A 1 179 ? 15.617 13.610 -2.074 1.00 78.69 179 GLY A CA 1
ATOM 1392 C C . GLY A 1 179 ? 14.202 14.088 -1.728 1.00 78.69 179 GLY A C 1
ATOM 1393 O O . GLY A 1 179 ? 13.196 13.374 -1.807 1.00 78.69 179 GLY A O 1
ATOM 1394 N N . SER A 1 180 ? 14.120 15.376 -1.404 1.00 78.44 180 SER A N 1
ATOM 1395 C CA . SER A 1 180 ? 12.907 16.059 -0.920 1.00 78.44 180 SER A CA 1
ATOM 1396 C C . SER A 1 180 ? 11.930 16.501 -2.024 1.00 78.44 180 SER A C 1
ATOM 1398 O O . SER A 1 180 ? 11.004 17.277 -1.779 1.00 78.44 180 SER A O 1
ATOM 1400 N N . SER A 1 181 ? 12.132 16.036 -3.259 1.00 77.88 181 SER A N 1
ATOM 1401 C CA . SER A 1 181 ? 11.256 16.352 -4.389 1.00 77.88 181 SER A CA 1
ATOM 1402 C C . SER A 1 181 ? 9.931 15.602 -4.294 1.00 77.88 181 SER A C 1
ATOM 1404 O O . SER A 1 181 ? 9.920 14.398 -4.057 1.00 77.88 181 SER A O 1
ATOM 1406 N N . THR A 1 182 ? 8.831 16.287 -4.597 1.00 76.19 182 THR A N 1
ATOM 1407 C CA . THR A 1 182 ? 7.506 15.670 -4.772 1.00 76.19 182 THR A CA 1
ATOM 1408 C C . THR A 1 182 ? 7.356 14.935 -6.110 1.00 76.19 182 THR A C 1
ATOM 1410 O O . THR A 1 182 ? 6.378 14.227 -6.315 1.00 76.19 182 THR A O 1
ATOM 1413 N N . TYR A 1 183 ? 8.311 15.078 -7.035 1.00 76.69 183 TYR A N 1
ATOM 1414 C CA . TYR A 1 183 ? 8.267 14.460 -8.365 1.00 76.69 183 TYR A CA 1
ATOM 1415 C C . TYR A 1 183 ? 8.993 13.113 -8.375 1.00 76.69 183 TYR A C 1
ATOM 1417 O O . TYR A 1 183 ? 10.082 12.988 -8.944 1.00 76.69 183 TYR A O 1
ATOM 1425 N N . LYS A 1 184 ? 8.446 12.103 -7.707 1.00 80.88 184 LYS A N 1
ATOM 1426 C CA . LYS A 1 184 ? 9.082 10.789 -7.549 1.00 80.88 184 LYS A CA 1
ATOM 1427 C C . LYS A 1 184 ? 7.994 9.707 -7.465 1.00 80.88 184 LYS A C 1
ATOM 1429 O O . LYS A 1 184 ? 6.927 10.004 -6.953 1.00 80.88 184 LYS A O 1
ATOM 1434 N N . ASN A 1 185 ? 8.236 8.511 -8.020 1.00 82.25 185 ASN A N 1
ATOM 1435 C CA . ASN A 1 185 ? 7.190 7.481 -8.214 1.00 82.25 185 ASN A CA 1
ATOM 1436 C C . ASN A 1 185 ? 7.677 6.038 -7.962 1.00 82.25 185 ASN A C 1
ATOM 1438 O O . ASN A 1 185 ? 7.023 5.092 -8.389 1.00 82.25 185 ASN A O 1
ATOM 1442 N N . GLY A 1 186 ? 8.829 5.857 -7.311 1.00 84.44 186 GLY A N 1
ATOM 1443 C CA . GLY A 1 186 ? 9.426 4.536 -7.053 1.00 84.44 186 GLY A CA 1
ATOM 1444 C C . GLY A 1 186 ? 10.461 4.108 -8.094 1.00 84.44 186 GLY A C 1
ATOM 1445 O O . GLY A 1 186 ? 10.565 4.758 -9.135 1.00 84.44 186 GLY A O 1
ATOM 1446 N N . PRO A 1 187 ? 11.269 3.069 -7.825 1.00 86.44 187 PRO A N 1
ATOM 1447 C CA . PRO A 1 187 ? 12.361 2.643 -8.694 1.00 86.44 187 PRO A CA 1
ATOM 1448 C C . PRO A 1 187 ? 12.044 1.412 -9.544 1.00 86.44 187 PRO A C 1
ATOM 1450 O O . PRO A 1 187 ? 12.884 0.984 -10.325 1.00 86.44 187 PRO A O 1
ATOM 1453 N N . THR A 1 188 ? 10.856 0.836 -9.434 1.00 92.94 188 THR A N 1
ATOM 1454 C CA . THR A 1 188 ? 10.490 -0.463 -10.025 1.00 92.94 188 THR A CA 1
ATOM 1455 C C . THR A 1 188 ? 9.552 -0.296 -11.215 1.00 92.94 188 THR A C 1
ATOM 1457 O O . THR A 1 188 ? 10.053 -0.202 -12.333 1.00 92.94 188 THR A O 1
ATOM 1460 N N . ILE A 1 189 ? 8.230 -0.216 -11.021 1.00 94.69 189 ILE A N 1
ATOM 1461 C CA . ILE A 1 189 ? 7.249 -0.067 -12.103 1.00 94.69 189 ILE A CA 1
ATOM 1462 C C . ILE A 1 189 ? 6.517 1.265 -11.973 1.00 94.69 189 ILE A C 1
ATOM 1464 O O . ILE A 1 189 ? 5.933 1.566 -10.933 1.00 94.69 189 ILE A O 1
ATOM 1468 N N . TYR A 1 190 ? 6.473 2.023 -13.067 1.00 91.00 190 TYR A N 1
ATOM 1469 C CA . TYR A 1 190 ? 5.599 3.187 -13.185 1.00 91.00 190 TYR A CA 1
ATOM 1470 C C . TYR A 1 190 ? 4.832 3.177 -14.500 1.00 91.00 190 TYR A C 1
ATOM 1472 O O . TYR A 1 190 ? 5.417 3.143 -15.586 1.00 91.00 190 TYR A O 1
ATOM 1480 N N . ALA A 1 191 ? 3.510 3.248 -14.404 1.00 89.75 191 ALA A N 1
ATOM 1481 C CA . ALA A 1 191 ? 2.647 3.430 -15.555 1.00 89.75 191 ALA A CA 1
ATOM 1482 C C . ALA A 1 191 ? 2.003 4.813 -15.550 1.00 89.75 191 ALA A C 1
ATOM 1484 O O . ALA A 1 191 ? 1.623 5.340 -14.505 1.00 89.75 191 ALA A O 1
ATOM 1485 N N . ASN A 1 192 ? 1.823 5.345 -16.755 1.00 83.19 192 ASN A N 1
ATOM 1486 C CA . ASN A 1 192 ? 1.374 6.700 -17.031 1.00 83.19 192 ASN A CA 1
ATOM 1487 C C . ASN A 1 192 ? 2.420 7.744 -16.631 1.00 83.19 192 ASN A C 1
ATOM 1489 O O . ASN A 1 192 ? 2.218 8.569 -15.743 1.00 83.19 192 ASN A O 1
ATOM 1493 N N . THR A 1 193 ? 3.552 7.731 -17.328 1.00 75.62 193 THR A N 1
ATOM 1494 C CA . THR A 1 193 ? 4.614 8.723 -17.137 1.00 75.62 193 THR A CA 1
ATOM 1495 C C . THR A 1 193 ? 4.293 10.080 -17.772 1.00 75.62 193 THR A C 1
ATOM 1497 O O . THR A 1 193 ? 5.107 11.003 -17.707 1.00 75.62 193 THR A O 1
ATOM 1500 N N . GLY A 1 194 ? 3.110 10.217 -18.383 1.00 66.56 194 GLY A N 1
ATOM 1501 C CA . GLY A 1 194 ? 2.637 11.447 -19.005 1.00 66.56 194 GLY A CA 1
ATOM 1502 C C . GLY A 1 194 ? 3.403 11.818 -20.273 1.00 66.56 194 GLY A C 1
ATOM 1503 O O . GLY A 1 194 ? 3.595 13.002 -20.538 1.00 66.56 194 GLY A O 1
ATOM 1504 N N . SER A 1 195 ? 3.895 10.827 -21.031 1.00 57.41 195 SER A N 1
ATOM 1505 C CA . SER A 1 195 ? 4.852 11.032 -22.137 1.00 57.41 195 SER A CA 1
ATOM 1506 C C . SER A 1 195 ? 6.138 11.744 -21.710 1.00 57.41 195 SER A C 1
ATOM 1508 O O . SER A 1 195 ? 6.839 12.318 -22.546 1.00 57.41 195 SER A O 1
ATOM 1510 N N . ALA A 1 196 ? 6.476 11.678 -20.419 1.00 57.94 196 ALA A N 1
ATOM 1511 C CA . ALA A 1 196 ? 7.797 12.005 -19.925 1.00 57.94 196 ALA A CA 1
ATOM 1512 C C . ALA A 1 196 ? 8.244 13.482 -20.077 1.00 57.94 196 ALA A C 1
ATOM 1514 O O . ALA A 1 196 ? 9.447 13.763 -20.174 1.00 57.94 196 ALA A O 1
ATOM 1515 N N . ASP A 1 197 ? 7.299 14.429 -20.043 1.00 55.09 197 ASP A N 1
ATOM 1516 C CA . ASP A 1 197 ? 7.568 15.863 -19.860 1.00 55.09 197 ASP A CA 1
ATOM 1517 C C . ASP A 1 197 ? 7.442 16.245 -18.374 1.00 55.09 197 ASP A C 1
ATOM 1519 O O . ASP A 1 197 ? 6.416 16.019 -17.737 1.00 55.09 197 ASP A O 1
ATOM 1523 N N . PHE A 1 198 ? 8.497 16.859 -17.830 1.00 47.94 198 PHE A N 1
ATOM 1524 C CA . PHE A 1 198 ? 8.528 17.398 -16.468 1.00 47.94 198 PHE A CA 1
ATOM 1525 C C . PHE A 1 198 ? 7.428 18.447 -16.224 1.00 47.94 198 PHE A C 1
ATOM 1527 O O . PHE A 1 198 ? 7.008 18.634 -15.084 1.00 47.94 198 PHE A O 1
ATOM 1534 N N . TYR A 1 199 ? 6.965 19.125 -17.279 1.00 46.66 199 TYR A N 1
ATOM 1535 C CA . TYR A 1 199 ? 6.017 20.236 -17.196 1.00 46.66 199 TYR A CA 1
ATOM 1536 C C . TYR A 1 199 ? 4.595 19.884 -17.653 1.00 46.66 199 TYR A C 1
ATOM 1538 O O . TYR A 1 199 ? 3.663 20.586 -17.272 1.00 46.66 199 TYR A O 1
ATOM 1546 N N . ASN A 1 200 ? 4.410 18.812 -18.432 1.00 47.91 200 ASN A N 1
ATOM 1547 C CA . ASN A 1 200 ? 3.115 18.440 -19.009 1.00 47.91 200 ASN A CA 1
ATOM 1548 C C . ASN A 1 200 ? 2.908 16.921 -18.956 1.00 47.91 200 ASN A C 1
ATOM 1550 O O . ASN A 1 200 ? 3.216 16.210 -19.910 1.00 47.91 200 ASN A O 1
ATOM 1554 N N . ALA A 1 201 ? 2.354 16.414 -17.855 1.00 48.34 201 ALA A N 1
ATOM 1555 C CA . ALA A 1 201 ? 1.864 15.042 -17.828 1.00 48.34 201 ALA A CA 1
ATOM 1556 C C . ALA A 1 201 ? 0.629 14.945 -18.742 1.00 48.34 201 ALA A C 1
ATOM 1558 O O . ALA A 1 201 ? -0.467 15.356 -18.359 1.00 48.34 201 ALA A O 1
ATOM 1559 N N . TYR A 1 202 ? 0.806 14.475 -19.977 1.00 51.31 202 TYR A N 1
ATOM 1560 C CA . TYR A 1 202 ? -0.314 14.302 -20.900 1.00 51.31 202 TYR A CA 1
ATOM 1561 C C . TYR A 1 202 ? -1.108 13.042 -20.574 1.00 51.31 202 TYR A C 1
ATOM 1563 O O . TYR A 1 202 ? -0.560 12.015 -20.178 1.00 51.31 202 TYR A O 1
ATOM 1571 N N . ASP A 1 203 ? -2.412 13.127 -20.804 1.00 54.59 203 ASP A N 1
ATOM 1572 C CA . ASP A 1 203 ? -3.326 12.006 -20.680 1.00 54.59 203 ASP A CA 1
ATOM 1573 C C . ASP A 1 203 ? -3.008 10.927 -21.721 1.00 54.59 203 ASP A C 1
ATOM 1575 O O . ASP A 1 203 ? -3.078 11.163 -22.932 1.00 54.59 203 ASP A O 1
ATOM 1579 N N . THR A 1 204 ? -2.630 9.736 -21.265 1.00 62.50 204 THR A N 1
ATOM 1580 C CA . THR A 1 204 ? -2.316 8.616 -22.150 1.00 62.50 204 THR A CA 1
ATOM 1581 C C . THR A 1 204 ? -3.575 7.784 -22.378 1.00 62.50 204 THR A C 1
ATOM 1583 O O . THR A 1 204 ? -3.915 6.877 -21.622 1.00 62.50 204 THR A O 1
ATOM 1586 N N . GLN A 1 205 ? -4.294 8.079 -23.466 1.00 62.50 205 GLN A N 1
ATOM 1587 C CA . GLN A 1 205 ? -5.458 7.277 -23.852 1.00 62.50 205 GLN A CA 1
ATOM 1588 C C . GLN A 1 205 ? -5.060 5.815 -24.112 1.00 62.50 205 GLN A C 1
ATOM 1590 O O . GLN A 1 205 ? -4.109 5.538 -24.859 1.00 62.50 205 GLN A O 1
ATOM 1595 N N . GLY A 1 206 ? -5.836 4.894 -23.529 1.00 69.19 206 GLY A N 1
ATOM 1596 C CA . GLY A 1 206 ? -5.728 3.451 -23.756 1.00 69.19 206 GLY A CA 1
ATOM 1597 C C . GLY A 1 206 ? -4.570 2.759 -23.031 1.00 69.19 206 GLY A C 1
ATOM 1598 O O . GLY A 1 206 ? -4.103 1.732 -23.519 1.00 69.19 206 GLY A O 1
ATOM 1599 N N . LEU A 1 207 ? -4.079 3.305 -21.911 1.00 86.56 207 LEU A N 1
ATOM 1600 C CA . LEU A 1 207 ? -3.025 2.660 -21.122 1.00 86.56 207 LEU A CA 1
ATOM 1601 C C . LEU A 1 207 ? -3.536 1.372 -20.460 1.00 86.56 207 LEU A C 1
ATOM 1603 O O . LEU A 1 207 ? -4.555 1.386 -19.760 1.00 86.56 207 LEU A O 1
ATOM 1607 N N . LEU A 1 208 ? -2.790 0.281 -20.653 1.00 92.12 208 LEU A N 1
ATOM 1608 C CA . LEU A 1 208 ? -3.031 -1.013 -20.022 1.00 92.12 208 LEU A CA 1
ATOM 1609 C C . LEU A 1 208 ? -1.756 -1.499 -19.334 1.00 92.12 208 LEU A C 1
ATOM 1611 O O . LEU A 1 208 ? -0.730 -1.674 -19.989 1.00 92.12 208 LEU A O 1
ATOM 1615 N N . LEU A 1 209 ? -1.844 -1.763 -18.031 1.00 96.06 209 LEU A N 1
ATOM 1616 C CA . LEU A 1 209 ? -0.772 -2.370 -17.245 1.00 96.06 209 LEU A CA 1
ATOM 1617 C C . LEU A 1 209 ? -1.234 -3.715 -16.679 1.00 96.06 209 LEU A C 1
ATOM 1619 O O . LEU A 1 209 ? -2.166 -3.769 -15.880 1.00 96.06 209 LEU A O 1
ATOM 1623 N N . HIS A 1 210 ? -0.556 -4.797 -17.044 1.00 98.38 210 HIS A N 1
ATOM 1624 C CA . HIS A 1 210 ? -0.757 -6.109 -16.437 1.00 98.38 210 HIS A CA 1
ATOM 1625 C C . HIS A 1 210 ? 0.539 -6.553 -15.759 1.00 98.38 210 HIS A C 1
ATOM 1627 O O . HIS A 1 210 ? 1.570 -6.632 -16.420 1.00 98.38 210 HIS A O 1
ATOM 1633 N N . VAL A 1 211 ? 0.489 -6.830 -14.459 1.00 98.81 211 VAL A N 1
ATOM 1634 C CA . VAL A 1 211 ? 1.616 -7.351 -13.676 1.00 98.81 211 VAL A CA 1
ATOM 1635 C C . VAL A 1 211 ? 1.142 -8.591 -12.937 1.00 98.81 211 VAL A C 1
ATOM 1637 O O . VAL A 1 211 ? 0.251 -8.500 -12.088 1.00 98.81 211 VAL A O 1
ATOM 1640 N N . GLU A 1 212 ? 1.700 -9.746 -13.280 1.00 98.81 212 GLU A N 1
ATOM 1641 C CA . GLU A 1 212 ? 1.218 -11.021 -12.762 1.00 98.81 212 GLU A CA 1
ATOM 1642 C C . GLU A 1 212 ? 2.344 -11.992 -12.394 1.00 98.81 212 GLU A C 1
ATOM 1644 O O . GLU A 1 212 ? 3.313 -12.163 -13.137 1.00 98.81 212 GLU A O 1
ATOM 1649 N N . ASN A 1 213 ? 2.187 -12.648 -11.240 1.00 98.81 213 ASN A N 1
ATOM 1650 C CA . ASN A 1 213 ? 3.133 -13.624 -10.686 1.00 98.81 213 ASN A CA 1
ATOM 1651 C C . ASN A 1 213 ? 4.568 -13.084 -10.540 1.00 98.81 213 ASN A C 1
ATOM 1653 O O . ASN A 1 213 ? 5.540 -13.825 -10.674 1.00 98.81 213 ASN A O 1
ATOM 1657 N N . CYS A 1 214 ? 4.714 -11.782 -10.298 1.00 98.88 214 CYS A N 1
ATOM 1658 C CA . CYS A 1 214 ? 6.000 -11.144 -10.043 1.00 98.88 214 CYS A CA 1
ATOM 1659 C C . CYS A 1 214 ? 6.320 -11.117 -8.545 1.00 98.88 214 CYS A C 1
ATOM 1661 O O . CYS A 1 214 ? 5.436 -11.198 -7.688 1.00 98.88 214 CYS A O 1
ATOM 1663 N N . THR A 1 215 ? 7.596 -10.932 -8.230 1.00 98.81 215 THR A N 1
ATOM 1664 C CA . THR A 1 215 ? 8.063 -10.743 -6.854 1.00 98.81 215 THR A CA 1
ATOM 1665 C C . THR A 1 215 ? 8.793 -9.415 -6.741 1.00 98.81 215 THR A C 1
ATOM 1667 O O . THR A 1 215 ? 9.618 -9.083 -7.590 1.00 98.81 215 THR A O 1
ATOM 1670 N N . PHE A 1 216 ? 8.480 -8.674 -5.686 1.00 98.69 216 PHE A N 1
ATOM 1671 C CA . PHE A 1 216 ? 9.071 -7.399 -5.320 1.00 98.69 216 PHE A CA 1
ATOM 1672 C C . PHE A 1 216 ? 9.719 -7.550 -3.947 1.00 98.69 216 PHE A C 1
ATOM 1674 O O . PHE A 1 216 ? 9.019 -7.853 -2.984 1.00 98.69 216 PHE A O 1
ATOM 1681 N N . GLU A 1 217 ? 11.034 -7.367 -3.860 1.00 97.94 217 GLU A N 1
ATOM 1682 C CA . GLU A 1 217 ? 11.792 -7.618 -2.633 1.00 97.94 217 GLU A CA 1
ATOM 1683 C C . GLU A 1 217 ? 12.786 -6.497 -2.336 1.00 97.94 217 GLU A C 1
ATOM 1685 O O . GLU A 1 217 ? 13.578 -6.117 -3.196 1.00 97.94 217 GLU A O 1
ATOM 1690 N N . ASP A 1 218 ? 12.762 -5.950 -1.122 1.00 96.06 218 ASP A N 1
ATOM 1691 C CA . ASP A 1 218 ? 13.730 -4.939 -0.669 1.00 96.06 218 ASP A CA 1
ATOM 1692 C C . ASP A 1 218 ? 13.835 -3.692 -1.572 1.00 96.06 218 ASP A C 1
ATOM 1694 O O . ASP A 1 218 ? 14.868 -3.019 -1.601 1.00 96.06 218 ASP A O 1
ATOM 1698 N N . ASN A 1 219 ? 12.804 -3.371 -2.359 1.00 93.75 219 ASN A N 1
ATOM 1699 C CA . ASN A 1 219 ? 12.823 -2.158 -3.171 1.00 93.75 219 ASN A CA 1
ATOM 1700 C C . ASN A 1 219 ? 12.503 -0.946 -2.302 1.00 93.75 219 ASN A C 1
ATOM 1702 O O . ASN A 1 219 ? 11.555 -0.938 -1.508 1.00 93.75 219 ASN A O 1
ATOM 1706 N N . GLU A 1 220 ? 13.255 0.126 -2.511 1.00 90.25 220 GLU A N 1
ATOM 1707 C CA . GLU A 1 220 ? 12.973 1.378 -1.837 1.00 90.25 220 GLU A CA 1
ATOM 1708 C C . GLU A 1 220 ? 11.736 2.063 -2.426 1.00 90.25 220 GLU A C 1
ATOM 1710 O O . GLU A 1 220 ? 11.368 1.884 -3.588 1.00 90.25 220 GLU A O 1
ATOM 1715 N N . HIS A 1 221 ? 11.181 2.988 -1.646 1.00 87.38 221 HIS A N 1
ATOM 1716 C CA . HIS A 1 221 ? 10.275 4.028 -2.112 1.00 87.38 221 HIS A CA 1
ATOM 1717 C C . HIS A 1 221 ? 8.866 3.552 -2.526 1.00 87.38 221 HIS A C 1
ATOM 1719 O O . HIS A 1 221 ? 7.946 3.858 -1.779 1.00 87.38 221 HIS A O 1
ATOM 1725 N N . VAL A 1 222 ? 8.645 2.869 -3.653 1.00 92.75 222 VAL A N 1
ATOM 1726 C CA . VAL A 1 222 ? 7.345 2.226 -3.988 1.00 92.75 222 VAL A CA 1
ATOM 1727 C C . VAL A 1 222 ? 7.516 1.200 -5.114 1.00 92.75 222 VAL A C 1
ATOM 1729 O O . VAL A 1 222 ? 8.227 1.479 -6.081 1.00 92.75 222 VAL A O 1
ATOM 1732 N N . ASP A 1 223 ? 6.847 0.044 -5.018 1.00 96.38 223 ASP A N 1
ATOM 1733 C CA . ASP A 1 223 ? 7.006 -1.070 -5.966 1.00 96.38 223 ASP A CA 1
ATOM 1734 C C . ASP A 1 223 ? 6.220 -0.895 -7.270 1.00 96.38 223 ASP A C 1
ATOM 1736 O O . ASP A 1 223 ? 6.689 -1.252 -8.354 1.00 96.38 223 ASP A O 1
ATOM 1740 N N . ILE A 1 224 ? 5.000 -0.374 -7.198 1.00 96.88 224 ILE A N 1
ATOM 1741 C CA . ILE A 1 224 ? 4.202 -0.115 -8.396 1.00 96.88 224 ILE A CA 1
ATOM 1742 C C . ILE A 1 224 ? 3.467 1.199 -8.214 1.00 96.88 224 ILE A C 1
ATOM 1744 O O . ILE A 1 224 ? 2.612 1.322 -7.336 1.00 96.88 224 ILE A O 1
ATOM 1748 N N . THR A 1 225 ? 3.743 2.146 -9.105 1.00 93.69 225 THR A N 1
ATOM 1749 C CA . THR A 1 225 ? 2.973 3.381 -9.212 1.00 93.69 225 THR A CA 1
ATOM 1750 C C . THR A 1 225 ? 2.182 3.413 -10.510 1.00 93.69 225 THR A C 1
ATOM 1752 O O . THR A 1 225 ? 2.704 3.106 -11.582 1.00 93.69 225 THR A O 1
ATOM 1755 N N . TYR A 1 226 ? 0.918 3.818 -10.445 1.00 90.88 226 TYR A N 1
ATOM 1756 C CA . TYR A 1 226 ? 0.124 4.097 -11.641 1.00 90.88 226 TYR A CA 1
ATOM 1757 C C . TYR A 1 226 ? -0.987 5.111 -11.367 1.00 90.88 226 TYR A C 1
ATOM 1759 O O . TYR A 1 226 ? -1.231 5.510 -10.232 1.00 90.88 226 TYR A O 1
ATOM 1767 N N . GLY A 1 227 ? -1.637 5.590 -12.424 1.00 84.25 227 GLY A N 1
ATOM 1768 C CA . GLY A 1 227 ? -2.759 6.529 -12.342 1.00 84.25 227 GLY A CA 1
ATOM 1769 C C . GLY A 1 227 ? -3.880 6.125 -13.284 1.00 84.25 227 GLY A C 1
ATOM 1770 O O . GLY A 1 227 ? -4.380 5.002 -13.220 1.00 84.25 227 GLY A O 1
ATOM 1771 N N . LYS A 1 228 ? -4.245 7.026 -14.202 1.00 85.25 228 LYS A N 1
ATOM 1772 C CA . LYS A 1 228 ? -5.241 6.773 -15.254 1.00 85.25 228 LYS A CA 1
ATOM 1773 C C . LYS A 1 228 ? -4.798 5.631 -16.170 1.00 85.25 228 LYS A C 1
ATOM 1775 O O . LYS A 1 228 ? -3.968 5.828 -17.052 1.00 85.25 228 LYS A O 1
ATOM 1780 N N . SER A 1 229 ? -5.290 4.430 -15.896 1.00 86.62 229 SER A N 1
ATOM 1781 C CA . SER A 1 229 ? -4.962 3.216 -16.639 1.00 86.62 229 SER A CA 1
ATOM 1782 C C . SER A 1 229 ? -5.942 2.107 -16.298 1.00 86.62 229 SER A C 1
ATOM 1784 O O . SER A 1 229 ? -6.415 2.032 -15.159 1.00 86.62 229 SER A O 1
ATOM 1786 N N . SER A 1 230 ? -6.209 1.232 -17.266 1.00 91.06 230 SER A N 1
ATOM 1787 C CA . SER A 1 230 ? -6.754 -0.085 -16.951 1.00 91.06 230 SER A CA 1
ATOM 1788 C C . SER A 1 230 ? -5.618 -0.952 -16.425 1.00 91.06 230 SER A C 1
ATOM 1790 O O . SER A 1 230 ? -4.581 -1.069 -17.082 1.00 91.06 230 SER A O 1
ATOM 1792 N N . SER A 1 231 ? -5.791 -1.551 -15.250 1.00 94.88 231 SER A N 1
ATOM 1793 C CA . SER A 1 231 ? -4.720 -2.311 -14.610 1.00 94.88 231 SER A CA 1
ATOM 1794 C C . SER A 1 231 ? -5.185 -3.640 -14.032 1.00 94.88 231 SER A C 1
ATOM 1796 O O . SER A 1 231 ? -6.318 -3.789 -13.569 1.00 94.88 231 SER A O 1
ATOM 1798 N N . ARG A 1 232 ? -4.282 -4.617 -14.064 1.00 98.19 232 ARG A N 1
ATOM 1799 C CA . ARG A 1 232 ? -4.422 -5.919 -13.412 1.00 98.19 232 ARG A CA 1
ATOM 1800 C C . ARG A 1 232 ? -3.112 -6.227 -12.705 1.00 98.19 232 ARG A C 1
ATOM 1802 O O . ARG A 1 232 ? -2.106 -6.440 -13.369 1.00 98.19 232 ARG A O 1
ATOM 1809 N N . ILE A 1 233 ? -3.124 -6.220 -11.380 1.00 98.75 233 ILE A N 1
ATOM 1810 C CA . ILE A 1 233 ? -1.976 -6.541 -10.532 1.00 98.75 233 ILE A CA 1
ATOM 1811 C C . ILE A 1 233 ? -2.354 -7.794 -9.740 1.00 98.75 233 ILE A C 1
ATOM 1813 O O . ILE A 1 233 ? -3.116 -7.705 -8.773 1.00 98.75 233 ILE A O 1
ATOM 1817 N N . ILE A 1 234 ? -1.939 -8.969 -10.222 1.00 98.88 234 ILE A N 1
ATOM 1818 C CA . ILE A 1 234 ? -2.499 -10.256 -9.785 1.00 98.88 234 ILE A CA 1
ATOM 1819 C C . ILE A 1 234 ? -1.417 -11.249 -9.356 1.00 98.88 234 ILE A C 1
ATOM 1821 O O . ILE A 1 234 ? -0.445 -11.440 -10.073 1.00 98.88 234 ILE A O 1
ATOM 1825 N N . GLY A 1 235 ? -1.600 -11.938 -8.228 1.00 98.81 235 GLY A N 1
ATOM 1826 C CA . GLY A 1 235 ? -0.733 -13.073 -7.876 1.00 98.81 235 GLY A CA 1
ATOM 1827 C C . GLY A 1 235 ? 0.709 -12.692 -7.532 1.00 98.81 235 GLY A C 1
ATOM 1828 O O . GLY A 1 235 ? 1.592 -13.539 -7.603 1.00 98.81 235 GLY A O 1
ATOM 1829 N N . ASN A 1 236 ? 0.977 -11.422 -7.216 1.00 98.94 236 ASN A N 1
ATOM 1830 C CA . ASN A 1 236 ? 2.327 -10.944 -6.930 1.00 98.94 236 ASN A CA 1
ATOM 1831 C C . ASN A 1 236 ? 2.671 -11.082 -5.443 1.00 98.94 236 ASN A C 1
ATOM 1833 O O . ASN A 1 236 ? 1.794 -11.016 -4.577 1.00 98.94 236 ASN A O 1
ATOM 1837 N N . THR A 1 237 ? 3.965 -11.185 -5.152 1.00 98.88 237 THR A N 1
ATOM 1838 C CA . THR A 1 237 ? 4.505 -11.144 -3.788 1.00 98.88 237 THR A CA 1
ATOM 1839 C C . THR A 1 237 ? 5.284 -9.851 -3.580 1.00 98.88 237 THR A C 1
ATOM 1841 O O . THR A 1 237 ? 6.235 -9.580 -4.303 1.00 98.88 237 THR A O 1
ATOM 1844 N N . PHE A 1 238 ? 4.896 -9.078 -2.574 1.00 98.75 238 PHE A N 1
ATOM 1845 C CA . PHE A 1 238 ? 5.576 -7.890 -2.069 1.00 98.75 238 PHE A CA 1
ATOM 1846 C C . PHE A 1 238 ? 6.191 -8.265 -0.722 1.00 98.75 238 PHE A C 1
ATOM 1848 O O . PHE A 1 238 ? 5.463 -8.497 0.240 1.00 98.75 238 PHE A O 1
ATOM 1855 N N . ASN A 1 239 ? 7.509 -8.420 -0.664 1.00 97.88 239 ASN A N 1
ATOM 1856 C CA . ASN A 1 239 ? 8.219 -8.914 0.509 1.00 97.88 239 ASN A CA 1
ATOM 1857 C C . ASN A 1 239 ? 9.222 -7.873 0.988 1.00 97.88 239 ASN A C 1
ATOM 1859 O O . ASN A 1 239 ? 10.144 -7.527 0.255 1.00 97.88 239 ASN A O 1
ATOM 1863 N N . HIS A 1 240 ? 9.042 -7.376 2.212 1.00 96.44 240 HIS A N 1
ATOM 1864 C CA . HIS A 1 240 ? 9.907 -6.338 2.768 1.00 96.44 240 HIS A CA 1
ATOM 1865 C C . HIS A 1 240 ? 10.034 -5.132 1.814 1.00 96.44 240 HIS A C 1
ATOM 1867 O O . HIS A 1 240 ? 11.113 -4.610 1.543 1.00 96.44 240 HIS A O 1
ATOM 1873 N N . SER A 1 241 ? 8.899 -4.725 1.242 1.00 89.50 241 SER A N 1
ATOM 1874 C CA . SER A 1 241 ? 8.831 -3.758 0.148 1.00 89.50 241 SER A CA 1
ATOM 1875 C C . SER A 1 241 ? 7.824 -2.639 0.451 1.00 89.50 241 SER A C 1
ATOM 1877 O O . SER A 1 241 ? 7.333 -2.532 1.571 1.00 89.50 241 SER A O 1
ATOM 1879 N N . THR A 1 242 ? 7.545 -1.748 -0.502 1.00 86.69 242 THR A N 1
ATOM 1880 C CA . THR A 1 242 ? 6.830 -0.470 -0.271 1.00 86.69 242 THR A CA 1
ATOM 1881 C C . THR A 1 242 ? 5.469 -0.3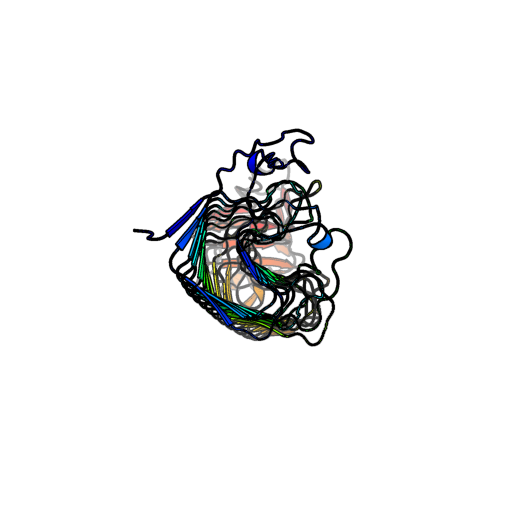66 -0.978 1.00 86.69 242 THR A C 1
ATOM 1883 O O . THR A 1 242 ? 4.783 0.652 -0.884 1.00 86.69 242 THR A O 1
ATOM 1886 N N . GLY A 1 243 ? 5.036 -1.436 -1.644 1.00 95.94 243 GLY A N 1
ATOM 1887 C CA . GLY A 1 243 ? 3.649 -1.692 -2.018 1.00 95.94 243 GLY A CA 1
ATOM 1888 C C . GLY A 1 243 ? 3.189 -0.961 -3.273 1.00 95.94 243 GLY A C 1
ATOM 1889 O O . GLY A 1 243 ? 3.974 -0.591 -4.148 1.00 95.94 243 GLY A O 1
ATOM 1890 N N . ILE A 1 244 ? 1.875 -0.773 -3.375 1.00 97.81 244 ILE A N 1
ATOM 1891 C CA . ILE A 1 244 ? 1.225 -0.196 -4.554 1.00 97.81 244 ILE A CA 1
ATOM 1892 C C . ILE A 1 244 ? 0.722 1.212 -4.240 1.00 97.81 244 ILE A C 1
ATOM 1894 O O . ILE A 1 244 ? -0.000 1.408 -3.263 1.00 97.81 244 ILE A O 1
ATOM 1898 N N . TYR A 1 245 ? 1.031 2.173 -5.110 1.00 96.12 245 TYR A N 1
ATOM 1899 C CA . TYR A 1 245 ? 0.525 3.542 -5.034 1.00 96.12 245 TYR A CA 1
ATOM 1900 C C . TYR A 1 245 ? -0.261 3.926 -6.292 1.00 96.12 245 TYR A C 1
ATOM 1902 O O . TYR A 1 245 ? 0.250 3.898 -7.414 1.00 96.12 245 TYR A O 1
ATOM 1910 N N . ILE A 1 246 ? -1.517 4.324 -6.107 1.00 93.81 246 ILE A N 1
ATOM 1911 C CA . ILE A 1 246 ? -2.395 4.795 -7.179 1.00 93.81 246 ILE A CA 1
ATOM 1912 C C . ILE A 1 246 ? -2.566 6.303 -7.035 1.00 93.81 246 ILE A C 1
ATOM 1914 O O . ILE A 1 246 ? -3.125 6.797 -6.052 1.00 93.81 246 ILE A O 1
ATOM 1918 N N . THR A 1 247 ? -2.088 7.039 -8.032 1.00 89.44 247 THR A N 1
ATOM 1919 C CA . THR A 1 247 ? -2.161 8.500 -8.082 1.00 89.44 247 THR A CA 1
ATOM 1920 C C . THR A 1 247 ? -3.597 8.984 -8.294 1.00 89.44 247 THR A C 1
ATOM 1922 O O . THR A 1 247 ? -4.458 8.277 -8.827 1.00 89.44 247 THR A O 1
ATOM 1925 N N . ALA A 1 248 ? -3.866 10.227 -7.887 1.00 84.38 248 ALA A N 1
ATOM 1926 C CA . ALA A 1 248 ? -5.153 10.859 -8.138 1.00 84.38 248 ALA A CA 1
ATOM 1927 C C . ALA A 1 248 ? -5.415 10.992 -9.649 1.00 84.38 248 ALA A C 1
ATOM 1929 O O . ALA A 1 248 ? -4.554 11.411 -10.420 1.00 84.38 248 ALA A O 1
ATOM 1930 N N . GLY A 1 249 ? -6.637 10.677 -10.069 1.00 72.50 249 GLY A N 1
ATOM 1931 C CA . GLY A 1 249 ? -7.071 10.775 -11.459 1.00 72.50 249 GLY A CA 1
ATOM 1932 C C . GLY A 1 249 ? -8.584 10.917 -11.540 1.00 72.50 249 GLY A C 1
ATOM 1933 O O . GLY A 1 249 ? -9.302 10.431 -10.661 1.00 72.50 249 GLY A O 1
ATOM 1934 N N . VAL A 1 250 ? -9.071 11.607 -12.574 1.00 67.62 250 VAL A N 1
ATOM 1935 C CA . VAL A 1 250 ? -10.510 11.729 -12.849 1.00 67.62 250 VAL A CA 1
ATOM 1936 C C . VAL A 1 250 ? -11.085 10.407 -13.356 1.00 67.62 250 VAL A C 1
ATOM 1938 O O . VAL A 1 250 ? -10.380 9.587 -13.944 1.00 67.62 250 VAL A O 1
ATOM 1941 N N . LYS A 1 251 ? -12.381 10.210 -13.112 1.00 65.06 251 LYS A N 1
ATOM 1942 C CA . LYS A 1 251 ? -13.132 9.026 -13.523 1.00 65.06 251 LYS A CA 1
ATOM 1943 C C . LYS A 1 251 ? -13.236 8.963 -15.051 1.00 65.06 251 LYS A C 1
ATOM 1945 O O . LYS A 1 251 ? -14.055 9.650 -15.653 1.00 65.06 251 LYS A O 1
ATOM 1950 N N . GLU A 1 252 ? -12.409 8.123 -15.654 1.00 66.12 252 GLU A N 1
ATOM 1951 C CA . GLU A 1 252 ? -12.511 7.692 -17.051 1.00 66.12 252 GLU A CA 1
ATOM 1952 C C . GLU A 1 252 ? -13.001 6.235 -17.106 1.00 66.12 252 GLU A C 1
ATOM 1954 O O . GLU A 1 252 ? -13.123 5.585 -16.067 1.00 66.12 252 GLU A O 1
ATOM 1959 N N . ASN A 1 253 ? -13.304 5.708 -18.298 1.00 76.62 253 ASN A N 1
ATOM 1960 C CA . ASN A 1 253 ? -13.770 4.326 -18.515 1.00 76.62 253 ASN A CA 1
ATOM 1961 C C . ASN A 1 253 ? -12.659 3.271 -18.286 1.00 76.62 253 ASN A C 1
ATOM 1963 O O . ASN A 1 253 ? -12.511 2.337 -19.072 1.00 76.62 253 ASN A O 1
ATOM 1967 N N . PHE A 1 254 ? -11.850 3.434 -17.240 1.00 85.44 254 PHE A N 1
ATOM 1968 C CA . PHE A 1 254 ? -10.820 2.491 -16.822 1.00 85.44 254 PHE A CA 1
ATOM 1969 C C . PHE A 1 254 ? -11.338 1.582 -15.708 1.00 85.44 254 PHE A C 1
ATOM 1971 O O . PHE A 1 254 ? -12.220 1.949 -14.928 1.00 85.44 254 PHE A O 1
ATOM 1978 N N . THR A 1 255 ? -10.741 0.399 -15.615 1.00 89.94 255 THR A N 1
ATOM 1979 C CA . THR A 1 255 ? -10.986 -0.560 -14.535 1.00 89.94 255 THR A CA 1
ATOM 1980 C C . THR A 1 255 ? -9.661 -1.027 -13.968 1.00 89.94 255 THR A C 1
ATOM 1982 O O . THR A 1 255 ? -8.756 -1.375 -14.728 1.00 89.94 255 THR A O 1
ATOM 1985 N N . GLN A 1 256 ? -9.560 -1.066 -12.646 1.00 94.75 256 GLN A N 1
ATOM 1986 C CA . GLN A 1 256 ? -8.341 -1.448 -11.945 1.00 94.75 256 GLN A CA 1
ATOM 1987 C C . GLN A 1 256 ? -8.622 -2.641 -11.041 1.00 94.75 256 GLN A C 1
ATOM 1989 O O . GLN A 1 256 ? -9.674 -2.719 -10.404 1.00 94.75 256 GLN A O 1
ATOM 1994 N N . THR A 1 257 ? -7.702 -3.597 -11.003 1.00 98.31 257 THR A N 1
ATOM 1995 C CA . THR A 1 257 ? -7.825 -4.799 -10.175 1.00 98.31 257 THR A CA 1
ATOM 1996 C C . THR A 1 257 ? -6.504 -5.107 -9.490 1.00 98.31 257 THR A C 1
ATOM 1998 O O . THR A 1 257 ? -5.478 -5.231 -10.156 1.00 98.31 257 THR A O 1
ATOM 2001 N N . ILE A 1 258 ? -6.548 -5.269 -8.169 1.00 98.88 258 ILE A N 1
ATOM 2002 C CA . ILE A 1 258 ? -5.454 -5.760 -7.330 1.00 98.88 258 ILE A CA 1
ATOM 2003 C C . ILE A 1 258 ? -5.963 -7.020 -6.632 1.00 98.88 258 ILE A C 1
ATOM 2005 O O . ILE A 1 258 ? -6.766 -6.927 -5.702 1.00 98.88 258 ILE A O 1
ATOM 2009 N N . ALA A 1 259 ? -5.547 -8.195 -7.106 1.00 98.88 259 ALA A N 1
ATOM 2010 C CA . ALA A 1 259 ? -6.125 -9.454 -6.647 1.00 98.88 259 ALA A CA 1
ATOM 2011 C C . ALA A 1 259 ? -5.103 -10.549 -6.338 1.00 98.88 259 ALA A C 1
ATOM 2013 O O . ALA A 1 259 ? -4.127 -10.711 -7.061 1.00 98.88 259 ALA A O 1
ATOM 2014 N N . ASN A 1 260 ? -5.372 -11.369 -5.321 1.00 98.88 260 ASN A N 1
ATOM 2015 C CA . ASN A 1 260 ? -4.558 -12.546 -4.991 1.00 98.88 260 ASN A CA 1
ATOM 2016 C C . ASN A 1 260 ? -3.072 -12.226 -4.723 1.00 98.88 260 ASN A C 1
ATOM 2018 O O . ASN A 1 260 ? -2.215 -13.062 -4.991 1.00 98.88 260 ASN A O 1
ATOM 2022 N N . ASN A 1 261 ? -2.743 -11.017 -4.260 1.00 98.94 261 ASN A N 1
ATOM 2023 C CA . ASN A 1 261 ? -1.366 -10.647 -3.937 1.00 98.94 261 ASN A CA 1
ATOM 2024 C C . ASN A 1 261 ? -1.061 -10.911 -2.459 1.00 98.94 261 ASN A C 1
ATOM 2026 O O . ASN A 1 261 ? -1.946 -10.872 -1.598 1.00 98.94 261 ASN A O 1
ATOM 2030 N N . GLN A 1 262 ? 0.216 -11.120 -2.166 1.00 98.81 262 GLN A N 1
ATOM 2031 C CA . GLN A 1 262 ? 0.733 -11.264 -0.814 1.00 98.81 262 GLN A CA 1
ATOM 2032 C C . GLN A 1 262 ? 1.650 -10.086 -0.493 1.00 98.81 262 GLN A C 1
ATOM 2034 O O . GLN A 1 262 ? 2.617 -9.857 -1.209 1.00 98.81 262 GLN A O 1
ATOM 2039 N N . PHE A 1 263 ? 1.362 -9.364 0.584 1.00 98.75 263 PHE A N 1
ATOM 2040 C CA . PHE A 1 263 ? 2.197 -8.295 1.125 1.00 98.75 263 PHE A CA 1
ATOM 2041 C C . PHE A 1 263 ? 2.727 -8.755 2.480 1.00 98.75 263 PHE A C 1
ATOM 2043 O O . PHE A 1 263 ? 1.933 -9.095 3.357 1.00 98.75 263 PHE A O 1
ATOM 2050 N N . ILE A 1 264 ? 4.048 -8.818 2.623 1.00 98.06 264 ILE A N 1
ATOM 2051 C CA . ILE A 1 264 ? 4.758 -9.412 3.757 1.00 98.06 264 ILE A CA 1
ATOM 2052 C C . ILE A 1 264 ? 5.691 -8.353 4.331 1.00 98.06 264 ILE A C 1
ATOM 2054 O O . ILE A 1 264 ? 6.570 -7.872 3.613 1.00 98.06 264 ILE A O 1
ATOM 2058 N N . ASN A 1 265 ? 5.537 -8.029 5.619 1.00 95.62 265 ASN A N 1
ATOM 2059 C CA . ASN A 1 265 ? 6.413 -7.103 6.334 1.00 95.62 265 ASN A CA 1
ATOM 2060 C C . ASN A 1 265 ? 6.669 -5.793 5.557 1.00 95.62 265 ASN A C 1
ATOM 2062 O O . ASN A 1 265 ? 7.816 -5.434 5.272 1.00 95.62 265 ASN A O 1
ATOM 2066 N N . MET A 1 266 ? 5.602 -5.100 5.153 1.00 96.81 266 MET A N 1
ATOM 2067 C CA . MET A 1 266 ? 5.726 -3.881 4.347 1.00 96.81 266 MET A CA 1
ATOM 2068 C C . MET A 1 266 ? 6.539 -2.794 5.057 1.00 96.81 266 MET A C 1
ATOM 2070 O O . MET A 1 266 ? 6.479 -2.648 6.273 1.00 96.81 266 MET A O 1
ATOM 2074 N N . GLN A 1 267 ? 7.288 -2.010 4.289 1.00 94.62 267 GLN A N 1
ATOM 2075 C CA . GLN A 1 267 ? 8.216 -1.004 4.793 1.00 94.62 267 GLN A CA 1
ATOM 2076 C C . GLN A 1 267 ? 7.695 0.428 4.604 1.00 94.62 267 GLN A C 1
ATOM 2078 O O . GLN A 1 267 ? 6.941 0.698 3.661 1.00 94.62 267 GLN A O 1
ATOM 2083 N N . PRO A 1 268 ? 8.129 1.376 5.458 1.00 93.00 268 PRO A N 1
ATOM 2084 C CA . PRO A 1 268 ? 7.823 2.787 5.284 1.00 93.00 268 PRO A CA 1
ATOM 2085 C C . PRO A 1 268 ? 8.297 3.312 3.930 1.00 93.00 268 PRO A C 1
ATOM 2087 O O . PRO A 1 268 ? 9.472 3.220 3.567 1.00 93.00 268 PRO A O 1
ATOM 2090 N N . SER A 1 269 ? 7.395 3.952 3.201 1.00 90.88 269 SER A N 1
ATOM 2091 C CA . SER A 1 269 ? 7.694 4.560 1.916 1.00 90.88 269 SER A CA 1
ATOM 2092 C C . SER A 1 269 ? 8.139 6.010 2.074 1.00 90.88 269 SER A C 1
ATOM 2094 O O . SER A 1 269 ? 7.567 6.806 2.820 1.00 90.88 269 SER A O 1
ATOM 2096 N N . THR A 1 270 ? 9.143 6.404 1.294 1.00 86.94 270 THR A N 1
ATOM 2097 C CA . THR A 1 270 ? 9.567 7.803 1.183 1.00 86.94 270 THR A CA 1
ATOM 2098 C C . THR A 1 270 ? 8.756 8.602 0.160 1.00 86.94 270 THR A C 1
ATOM 2100 O O . THR A 1 270 ? 9.071 9.765 -0.071 1.00 86.94 270 THR A O 1
ATOM 2103 N N . LEU A 1 271 ? 7.707 8.039 -0.447 1.00 87.25 271 LEU A N 1
ATOM 2104 C CA . LEU A 1 271 ? 6.994 8.656 -1.574 1.00 87.25 271 LEU A CA 1
ATOM 2105 C C . LEU A 1 271 ? 6.318 9.965 -1.215 1.00 87.25 271 LEU A C 1
ATOM 2107 O O . LEU A 1 271 ? 6.352 10.924 -1.984 1.00 87.25 271 LEU A O 1
ATOM 2111 N N . THR A 1 272 ? 5.795 10.039 -0.001 1.00 85.44 272 THR A N 1
ATOM 2112 C CA . THR A 1 272 ? 5.120 11.222 0.524 1.00 85.44 272 THR A CA 1
ATOM 2113 C C . THR A 1 272 ? 6.071 12.224 1.177 1.00 85.44 272 THR A C 1
ATOM 2115 O O . THR A 1 272 ? 5.619 13.278 1.632 1.00 85.44 272 THR A O 1
ATOM 2118 N N . THR A 1 273 ? 7.378 11.933 1.249 1.00 86.00 273 THR A N 1
ATOM 2119 C CA . THR A 1 273 ? 8.335 12.879 1.830 1.00 86.00 273 THR A CA 1
ATOM 2120 C C . THR A 1 273 ? 8.636 14.013 0.858 1.00 86.00 273 THR A C 1
ATOM 2122 O O . THR A 1 273 ? 8.819 13.817 -0.344 1.00 86.00 273 THR A O 1
ATOM 2125 N N . SER A 1 274 ? 8.709 15.224 1.394 1.00 85.12 274 SER A N 1
ATOM 2126 C CA . SER A 1 274 ? 8.997 16.455 0.667 1.00 85.12 274 SER A CA 1
ATOM 2127 C C . SER A 1 274 ? 9.717 17.457 1.572 1.00 85.12 274 SER A C 1
ATOM 2129 O O . SER A 1 274 ? 9.947 17.189 2.749 1.00 85.12 274 SER A O 1
ATOM 2131 N N . MET A 1 275 ? 10.039 18.647 1.059 1.00 83.50 275 MET A N 1
ATOM 2132 C CA . MET A 1 275 ? 10.603 19.727 1.886 1.00 83.50 275 MET A CA 1
ATOM 2133 C C . MET A 1 275 ? 9.687 20.159 3.045 1.00 83.50 275 MET A C 1
ATOM 2135 O O . MET A 1 275 ? 10.175 20.707 4.027 1.00 83.50 275 MET A O 1
ATOM 2139 N N . SER A 1 276 ? 8.374 19.931 2.940 1.00 85.25 276 SER A N 1
ATOM 2140 C CA . SER A 1 276 ? 7.379 20.325 3.946 1.00 85.25 276 SER A CA 1
ATOM 2141 C C . SER A 1 276 ? 6.800 19.151 4.740 1.00 85.25 276 SER A C 1
ATOM 2143 O O . SER A 1 276 ? 5.964 19.372 5.611 1.00 85.25 276 SER A O 1
ATOM 2145 N N . SER A 1 277 ? 7.193 17.911 4.437 1.00 86.25 277 SER A N 1
ATOM 2146 C CA . SER A 1 277 ? 6.681 16.713 5.109 1.00 86.25 277 SER A CA 1
ATOM 2147 C C . SER A 1 277 ? 7.754 15.637 5.188 1.00 86.25 277 SER A C 1
ATOM 2149 O O . SER A 1 277 ? 8.284 15.202 4.168 1.00 86.25 277 SER A O 1
ATOM 2151 N N . THR A 1 278 ? 8.050 15.170 6.395 1.00 86.62 278 THR A N 1
ATOM 2152 C CA . THR A 1 278 ? 8.991 14.067 6.637 1.00 86.62 278 THR A CA 1
ATOM 2153 C C . THR A 1 278 ? 8.288 12.732 6.875 1.00 86.62 278 THR A C 1
ATOM 2155 O O . THR A 1 278 ? 8.960 11.735 7.140 1.00 86.62 278 THR A O 1
ATOM 2158 N N . THR A 1 279 ? 6.956 12.692 6.764 1.00 88.50 279 THR A N 1
ATOM 2159 C CA . THR A 1 279 ? 6.150 11.496 7.018 1.00 88.50 279 THR A CA 1
ATOM 2160 C C . THR A 1 279 ? 6.452 10.399 6.005 1.00 88.50 279 THR A C 1
ATOM 2162 O O . THR A 1 279 ? 6.427 10.638 4.793 1.00 88.50 279 THR A O 1
ATOM 2165 N N . LYS A 1 280 ? 6.693 9.192 6.525 1.00 89.88 280 LYS A N 1
ATOM 2166 C CA . LYS A 1 280 ? 6.938 7.963 5.765 1.00 89.88 280 LYS A CA 1
ATOM 2167 C C . LYS A 1 280 ? 5.895 6.911 6.160 1.00 89.88 280 LYS A C 1
ATOM 2169 O O . LYS A 1 280 ? 6.140 6.169 7.104 1.00 89.88 280 LYS A O 1
ATOM 2174 N N . PRO A 1 281 ? 4.710 6.914 5.534 1.00 92.62 281 PRO A N 1
ATOM 2175 C CA . PRO A 1 281 ? 3.680 5.930 5.816 1.00 92.62 281 PRO A CA 1
ATOM 2176 C C . PRO A 1 281 ? 4.115 4.546 5.323 1.00 92.62 281 PRO A C 1
ATOM 2178 O O . PRO A 1 281 ? 4.830 4.438 4.326 1.00 92.62 281 PRO A O 1
ATOM 2181 N N . SER A 1 282 ? 3.647 3.502 5.996 1.00 95.12 282 SER A N 1
ATOM 2182 C CA . SER A 1 282 ? 3.782 2.108 5.558 1.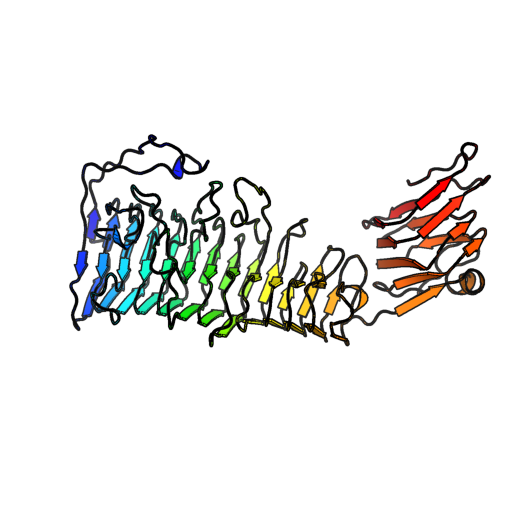00 95.12 282 SER A CA 1
ATOM 2183 C C . SER A 1 282 ? 2.450 1.660 4.961 1.00 95.12 282 SER A C 1
ATOM 2185 O O . SER A 1 282 ? 1.399 1.958 5.534 1.00 95.12 282 SER A O 1
ATOM 2187 N N . TRP A 1 283 ? 2.443 0.962 3.823 1.00 96.69 283 TRP A N 1
ATOM 2188 C CA . TRP A 1 283 ? 1.192 0.446 3.260 1.00 96.69 283 TRP A CA 1
ATOM 2189 C C . TRP A 1 283 ? 1.343 -0.796 2.391 1.00 96.69 283 TRP A C 1
ATOM 2191 O O . TRP A 1 283 ? 2.391 -1.038 1.801 1.00 96.69 283 TRP A O 1
ATOM 2201 N N . GLY A 1 284 ? 0.245 -1.545 2.258 1.00 97.62 284 GLY A N 1
ATOM 2202 C CA . GLY A 1 284 ? 0.080 -2.519 1.179 1.00 97.62 284 GLY A CA 1
ATOM 2203 C C . GLY A 1 284 ? -0.421 -1.833 -0.092 1.00 97.62 284 GLY A C 1
ATOM 2204 O O . GLY A 1 284 ? 0.236 -1.848 -1.134 1.00 97.62 284 GLY A O 1
ATOM 2205 N N . ILE A 1 285 ? -1.573 -1.160 0.012 1.00 98.38 285 ILE A N 1
ATOM 2206 C CA . ILE A 1 285 ? -2.223 -0.471 -1.111 1.00 98.38 285 ILE A CA 1
ATOM 2207 C C . ILE A 1 285 ? -2.608 0.949 -0.700 1.00 98.38 285 ILE A C 1
ATOM 2209 O O . ILE A 1 285 ? -3.356 1.143 0.258 1.00 98.38 285 ILE A O 1
ATOM 2213 N N . TYR A 1 286 ? -2.155 1.938 -1.468 1.00 97.00 286 TYR A N 1
ATOM 2214 C CA . TYR A 1 286 ? -2.443 3.348 -1.232 1.00 97.00 286 TYR A CA 1
ATOM 2215 C C . TYR A 1 286 ? -3.091 3.991 -2.458 1.00 97.00 286 TYR A C 1
ATOM 2217 O O . TYR A 1 286 ? -2.432 4.305 -3.447 1.00 97.00 286 TYR A O 1
ATOM 2225 N N . ASN A 1 287 ? -4.407 4.182 -2.404 1.00 95.44 287 ASN A N 1
ATOM 2226 C CA . ASN A 1 287 ? -5.226 4.665 -3.507 1.00 95.44 287 ASN A CA 1
ATOM 2227 C C . ASN A 1 287 ? -5.740 6.093 -3.276 1.00 95.44 287 ASN A C 1
ATOM 2229 O O . ASN A 1 287 ? -6.598 6.326 -2.424 1.00 95.44 287 ASN A O 1
ATOM 2233 N N . LEU A 1 288 ? -5.284 7.025 -4.115 1.00 93.50 288 LEU A N 1
ATOM 2234 C CA . LEU A 1 288 ? -5.804 8.395 -4.215 1.00 93.50 288 LEU A CA 1
ATOM 2235 C C . LEU A 1 288 ? -6.733 8.606 -5.424 1.00 93.50 288 LEU A C 1
ATOM 2237 O O . LEU A 1 288 ? -7.235 9.710 -5.643 1.00 93.50 288 LEU A O 1
ATOM 2241 N N . GLY A 1 289 ? -6.943 7.571 -6.235 1.00 89.06 289 GLY A N 1
ATOM 2242 C CA . GLY A 1 289 ? -7.724 7.614 -7.462 1.00 89.06 289 GLY A CA 1
ATOM 2243 C C . GLY A 1 289 ? -9.240 7.685 -7.248 1.00 89.06 289 GLY A C 1
ATOM 2244 O O . GLY A 1 289 ? -9.773 7.522 -6.148 1.00 89.06 289 GLY A O 1
ATOM 2245 N N . SER A 1 290 ? -9.957 7.926 -8.349 1.00 88.56 290 SER A N 1
ATOM 2246 C CA . SER A 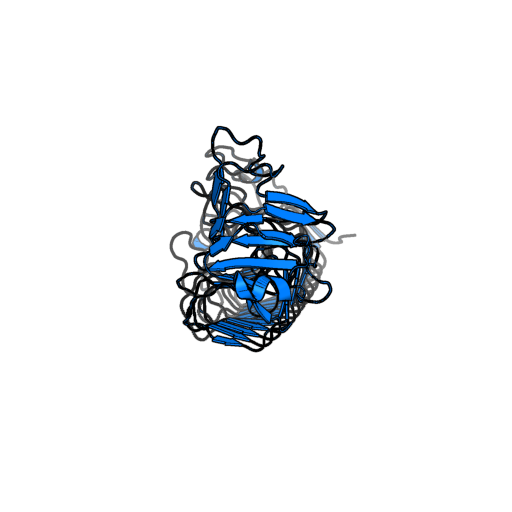1 290 ? -11.430 7.890 -8.397 1.00 88.56 290 SER A CA 1
ATOM 2247 C C . SER A 1 290 ? -11.993 6.905 -9.430 1.00 88.56 290 SER A C 1
ATOM 2249 O O . SER A 1 290 ? -13.196 6.894 -9.703 1.00 88.56 290 SER A O 1
ATOM 2251 N N . ILE A 1 291 ? -11.119 6.081 -10.006 1.00 88.69 291 ILE A N 1
ATOM 2252 C CA . ILE A 1 291 ? -11.444 5.041 -10.986 1.00 88.69 291 ILE A CA 1
ATOM 2253 C C . ILE A 1 291 ? -12.025 3.823 -10.255 1.00 88.69 291 ILE A C 1
ATOM 2255 O O . ILE A 1 291 ? -11.720 3.601 -9.086 1.00 88.69 291 ILE A O 1
ATOM 2259 N N . TYR A 1 292 ? -12.871 3.041 -10.933 1.00 91.44 292 TYR A N 1
ATOM 2260 C CA . TYR A 1 292 ? -13.380 1.788 -10.378 1.00 91.44 292 TYR A CA 1
ATOM 2261 C C . TYR A 1 292 ? -12.231 0.824 -10.079 1.00 91.44 292 TYR A C 1
ATOM 2263 O O . TYR A 1 292 ? -11.539 0.365 -10.993 1.00 91.44 292 TYR A O 1
ATOM 2271 N N . LEU A 1 293 ? -12.063 0.522 -8.796 1.00 95.88 293 LEU A N 1
ATOM 2272 C CA . LEU A 1 293 ? -10.978 -0.298 -8.279 1.00 95.88 293 LEU A CA 1
ATOM 2273 C C . LEU A 1 293 ? -11.549 -1.511 -7.547 1.00 95.88 293 LEU A C 1
ATOM 2275 O O . LEU A 1 293 ? -12.345 -1.363 -6.627 1.00 95.88 293 LEU A O 1
ATOM 2279 N N . LEU A 1 294 ? -11.118 -2.705 -7.935 1.00 98.56 294 LEU A N 1
ATOM 2280 C CA . LEU A 1 294 ? -11.385 -3.946 -7.217 1.00 98.56 294 LEU A CA 1
ATOM 2281 C C . LEU A 1 294 ? -10.119 -4.379 -6.472 1.00 98.56 294 LEU A C 1
ATOM 2283 O O . LEU A 1 294 ? -9.082 -4.586 -7.098 1.00 98.56 294 LEU A O 1
ATOM 2287 N N . ILE A 1 295 ? -10.207 -4.524 -5.152 1.00 98.88 295 ILE A N 1
ATOM 2288 C CA . ILE A 1 295 ? -9.149 -5.066 -4.294 1.00 98.88 295 ILE A CA 1
ATOM 2289 C C . ILE A 1 295 ? -9.686 -6.345 -3.662 1.00 98.88 295 ILE A C 1
ATOM 2291 O O . ILE A 1 295 ? -10.560 -6.272 -2.794 1.00 98.88 295 ILE A O 1
ATOM 2295 N N . GLU A 1 296 ? -9.190 -7.509 -4.082 1.00 98.81 296 GLU A N 1
ATOM 2296 C CA . GLU A 1 296 ? -9.735 -8.777 -3.591 1.00 98.81 296 GLU A CA 1
ATOM 2297 C C . GLU A 1 296 ? -8.737 -9.891 -3.300 1.00 98.81 296 GLU A C 1
ATOM 2299 O O . GLU A 1 296 ? -7.724 -10.030 -3.977 1.00 98.81 296 GLU A O 1
ATOM 2304 N N . ASN A 1 297 ? -9.059 -10.738 -2.320 1.00 98.88 297 ASN A N 1
ATOM 2305 C CA . ASN A 1 297 ? -8.287 -11.945 -2.004 1.00 98.88 297 ASN A CA 1
ATOM 2306 C C . ASN A 1 297 ? -6.795 -11.678 -1.717 1.00 98.88 297 ASN A C 1
ATOM 2308 O O . ASN A 1 297 ? -5.955 -12.533 -1.986 1.00 98.88 297 ASN A O 1
ATOM 2312 N N . ASN A 1 298 ? -6.437 -10.493 -1.213 1.00 98.94 298 ASN A N 1
ATOM 2313 C CA . ASN A 1 298 ? -5.056 -10.185 -0.842 1.00 98.94 298 ASN A CA 1
ATOM 2314 C C . ASN A 1 298 ? -4.802 -10.516 0.636 1.00 98.94 298 ASN A C 1
ATOM 2316 O O . ASN A 1 298 ? -5.681 -10.334 1.483 1.00 98.94 298 ASN A O 1
ATOM 2320 N N . THR A 1 299 ? -3.573 -10.923 0.951 1.00 98.81 299 THR A N 1
ATOM 2321 C CA . THR A 1 299 ? -3.071 -11.024 2.331 1.00 98.81 299 THR A CA 1
ATOM 2322 C C . THR A 1 299 ? -2.110 -9.871 2.574 1.00 98.81 299 THR A C 1
ATOM 2324 O O . THR A 1 299 ? -1.133 -9.744 1.839 1.00 98.81 299 THR A O 1
ATOM 2327 N N . ILE A 1 300 ? -2.395 -9.025 3.565 1.00 98.69 300 ILE A N 1
ATOM 2328 C CA . ILE A 1 300 ? -1.692 -7.761 3.788 1.00 98.69 300 ILE A CA 1
ATOM 2329 C C . ILE A 1 300 ? -1.127 -7.683 5.207 1.00 98.69 300 ILE A C 1
ATOM 2331 O O . ILE A 1 300 ? -1.877 -7.559 6.175 1.00 98.69 300 ILE A O 1
ATOM 2335 N N . ASP A 1 301 ? 0.201 -7.707 5.300 1.00 97.62 301 ASP A N 1
ATOM 2336 C CA . ASP A 1 301 ? 0.966 -7.517 6.532 1.00 97.62 301 ASP A CA 1
ATOM 2337 C C . ASP A 1 301 ? 1.739 -6.188 6.499 1.00 97.62 301 ASP A C 1
ATOM 2339 O O . ASP A 1 301 ? 2.742 -6.047 5.798 1.00 97.62 301 ASP A O 1
ATOM 2343 N N . VAL A 1 302 ? 1.247 -5.199 7.247 1.00 96.62 302 VAL A N 1
ATOM 2344 C CA . VAL A 1 302 ? 1.815 -3.850 7.352 1.00 96.62 302 VAL A CA 1
ATOM 2345 C C . VAL A 1 302 ? 2.066 -3.523 8.826 1.00 96.62 302 VAL A C 1
ATOM 2347 O O . VAL A 1 302 ? 1.124 -3.619 9.618 1.00 96.62 302 VAL A O 1
ATOM 2350 N N . PRO A 1 303 ? 3.271 -3.051 9.201 1.00 91.88 303 PRO A N 1
ATOM 2351 C CA . PRO A 1 303 ? 3.581 -2.637 10.564 1.00 91.88 303 PRO A CA 1
ATOM 2352 C C . PRO A 1 303 ? 2.541 -1.676 11.135 1.00 91.88 303 PRO A C 1
ATOM 2354 O O . PRO A 1 303 ? 2.121 -0.719 10.477 1.00 91.88 303 PRO A O 1
ATOM 2357 N N . ASP A 1 304 ? 2.137 -1.920 12.379 1.00 83.50 304 ASP A N 1
ATOM 2358 C CA . ASP A 1 304 ? 1.197 -1.049 13.074 1.00 83.50 304 ASP A CA 1
ATOM 2359 C C . ASP A 1 304 ? 1.900 0.184 13.656 1.00 83.50 304 ASP A C 1
ATOM 2361 O O . ASP A 1 304 ? 2.173 0.287 14.852 1.00 83.50 304 ASP A O 1
ATOM 2365 N N . ASP A 1 305 ? 2.246 1.114 12.768 1.00 85.56 305 ASP A N 1
ATOM 2366 C CA . ASP A 1 305 ? 2.766 2.430 13.120 1.00 85.56 305 ASP A CA 1
ATOM 2367 C C . ASP A 1 305 ? 1.702 3.535 12.925 1.00 85.56 305 ASP A C 1
ATOM 2369 O O . ASP A 1 305 ? 0.636 3.331 12.328 1.00 85.56 305 ASP A O 1
ATOM 2373 N N . GLN A 1 306 ? 1.984 4.745 13.430 1.00 84.25 306 GLN A N 1
ATOM 2374 C CA . GLN A 1 306 ? 1.066 5.895 13.373 1.00 84.25 306 GLN A CA 1
ATOM 2375 C C . GLN A 1 306 ? 0.510 6.158 11.959 1.00 84.25 306 GLN A C 1
ATOM 2377 O O . GLN A 1 306 ? -0.650 6.554 11.822 1.00 84.25 306 GLN A O 1
ATOM 2382 N N . TYR A 1 307 ? 1.312 5.911 10.922 1.00 88.19 307 TYR A N 1
ATOM 2383 C CA . TYR A 1 307 ? 0.987 6.143 9.516 1.00 88.19 307 TYR A CA 1
ATOM 2384 C C . TYR A 1 307 ? 0.946 4.835 8.701 1.00 88.19 307 TYR A C 1
ATOM 2386 O O . TYR A 1 307 ? 1.076 4.867 7.479 1.00 88.19 307 TYR A O 1
ATOM 2394 N N . GLY A 1 308 ? 0.756 3.693 9.365 1.00 93.56 308 GLY A N 1
ATOM 2395 C CA . GLY A 1 308 ? 0.583 2.388 8.737 1.00 93.56 308 GLY A CA 1
ATOM 2396 C C . GLY A 1 308 ? -0.844 2.203 8.228 1.00 93.56 308 GLY A C 1
ATOM 2397 O O . GLY A 1 308 ? -1.798 2.523 8.937 1.00 93.56 308 GLY A O 1
ATOM 2398 N N . TYR A 1 309 ? -1.013 1.692 7.014 1.00 96.19 309 TYR A N 1
ATOM 2399 C CA . TYR A 1 309 ? -2.325 1.414 6.433 1.00 96.19 309 TYR A CA 1
ATOM 2400 C C . TYR A 1 309 ? -2.293 0.082 5.700 1.00 96.19 309 TYR A C 1
ATOM 2402 O O . TYR A 1 309 ? -1.512 -0.095 4.770 1.00 96.19 309 TYR A O 1
ATOM 2410 N N . GLY A 1 310 ? -3.184 -0.847 6.043 1.00 97.75 310 GLY A N 1
ATOM 2411 C CA . GLY A 1 310 ? -3.354 -2.045 5.222 1.00 97.75 310 GLY A CA 1
ATOM 2412 C C . GLY A 1 310 ? -3.817 -1.640 3.820 1.00 97.75 310 GLY A C 1
ATOM 2413 O O . GLY A 1 310 ? -3.162 -1.917 2.811 1.00 97.75 310 GLY A O 1
ATOM 2414 N N . ILE A 1 311 ? -4.918 -0.884 3.786 1.00 98.62 311 ILE A N 1
ATOM 2415 C CA . ILE A 1 311 ? -5.454 -0.253 2.579 1.00 98.62 311 ILE A CA 1
ATOM 2416 C C . ILE A 1 311 ? -5.822 1.195 2.898 1.00 98.62 311 ILE A C 1
ATOM 2418 O O . ILE A 1 311 ? -6.635 1.454 3.780 1.00 98.62 311 ILE A O 1
ATOM 2422 N N . TYR A 1 312 ? -5.287 2.139 2.132 1.00 97.69 312 TYR A N 1
ATOM 2423 C CA . TYR A 1 312 ? -5.753 3.522 2.092 1.00 97.69 312 TYR A CA 1
ATOM 2424 C C . TYR A 1 312 ? -6.541 3.724 0.799 1.00 97.69 312 TYR A C 1
ATOM 2426 O O . TYR A 1 312 ? -6.021 3.442 -0.279 1.00 97.69 312 TYR A O 1
ATOM 2434 N N . THR A 1 313 ? -7.784 4.201 0.864 1.00 96.81 313 THR A N 1
ATOM 2435 C CA . THR A 1 313 ? -8.614 4.384 -0.335 1.00 96.81 313 THR A CA 1
ATOM 2436 C C . THR A 1 313 ? -9.390 5.693 -0.344 1.00 96.81 313 THR A C 1
ATOM 2438 O O . THR A 1 313 ? -9.900 6.153 0.680 1.00 96.81 313 THR A O 1
ATOM 2441 N N . ALA A 1 314 ? -9.507 6.286 -1.531 1.00 94.81 314 ALA A N 1
ATOM 2442 C CA . ALA A 1 314 ? -10.301 7.476 -1.773 1.00 94.81 314 ALA A CA 1
ATOM 2443 C C . ALA A 1 314 ? -11.726 7.119 -2.226 1.00 94.81 314 ALA A C 1
ATOM 2445 O O . ALA A 1 314 ? -12.643 7.143 -1.408 1.00 94.81 314 ALA A O 1
ATOM 2446 N N . ASN A 1 315 ? -11.953 6.801 -3.505 1.00 93.81 315 ASN A N 1
ATOM 2447 C CA . ASN A 1 315 ? -13.312 6.673 -4.047 1.00 93.81 315 ASN A CA 1
ATOM 2448 C C . ASN A 1 315 ? -13.507 5.422 -4.906 1.00 93.81 315 ASN A C 1
ATOM 2450 O O . ASN A 1 315 ? -12.571 4.967 -5.558 1.00 93.81 315 ASN A O 1
ATOM 2454 N N . ASN A 1 316 ? -14.765 4.979 -5.012 1.00 94.50 316 ASN A N 1
ATOM 2455 C CA . ASN A 1 316 ? -15.232 3.965 -5.968 1.00 94.50 316 ASN A CA 1
ATOM 2456 C C . ASN A 1 316 ? -14.465 2.624 -5.907 1.00 94.50 316 ASN A C 1
ATOM 2458 O O . ASN A 1 316 ? -14.338 1.943 -6.930 1.00 94.50 316 ASN A O 1
ATOM 2462 N N . ALA A 1 317 ? -13.962 2.238 -4.730 1.00 97.00 317 ALA A N 1
ATOM 2463 C CA . ALA A 1 317 ? -13.299 0.955 -4.529 1.00 97.00 317 ALA A CA 1
ATOM 2464 C C . ALA A 1 317 ? -14.274 -0.116 -4.017 1.00 97.00 317 ALA A C 1
ATOM 2466 O O . ALA A 1 317 ? -15.094 0.142 -3.140 1.00 97.00 317 ALA A O 1
ATOM 2467 N N . THR A 1 318 ? -14.155 -1.335 -4.533 1.00 98.69 318 THR A N 1
ATOM 2468 C CA . THR A 1 318 ? -14.719 -2.552 -3.938 1.00 98.69 318 THR A CA 1
ATOM 2469 C C . THR A 1 318 ? -13.575 -3.329 -3.303 1.00 98.69 318 THR A C 1
ATOM 2471 O O . THR A 1 318 ? -12.667 -3.768 -4.001 1.00 98.69 318 THR A O 1
ATOM 2474 N N . ILE A 1 319 ? -13.598 -3.463 -1.982 1.00 98.94 319 ILE A N 1
ATOM 2475 C CA . ILE A 1 319 ? -12.562 -4.093 -1.166 1.00 98.94 319 ILE A CA 1
ATOM 2476 C C . ILE A 1 319 ? -13.186 -5.324 -0.528 1.00 98.94 319 ILE A C 1
ATOM 2478 O O . ILE A 1 319 ? -14.058 -5.183 0.332 1.00 98.94 319 ILE A O 1
ATOM 2482 N N . ARG A 1 320 ? -12.776 -6.523 -0.953 1.00 98.88 320 ARG A N 1
ATOM 2483 C CA . ARG A 1 320 ? -13.410 -7.757 -0.484 1.00 98.88 320 ARG A CA 1
ATOM 2484 C C . ARG A 1 320 ? -12.502 -8.959 -0.318 1.00 98.88 320 ARG A C 1
ATOM 2486 O O . ARG A 1 320 ? -11.550 -9.116 -1.064 1.00 98.88 320 ARG A O 1
ATOM 2493 N N . TYR A 1 321 ? -12.825 -9.843 0.621 1.00 98.88 321 TYR A N 1
ATOM 2494 C CA . TYR A 1 321 ? -12.086 -11.097 0.832 1.00 98.88 321 TYR A CA 1
ATOM 2495 C C . TYR A 1 321 ? -10.588 -10.910 1.119 1.00 98.88 321 TYR A C 1
ATOM 2497 O O . TYR A 1 321 ? -9.792 -11.814 0.889 1.00 98.88 321 TYR A O 1
ATOM 2505 N N . ASN A 1 322 ? -10.176 -9.740 1.610 1.00 98.94 322 ASN A N 1
ATOM 2506 C CA . ASN A 1 322 ? -8.790 -9.503 2.000 1.00 98.94 322 ASN A CA 1
ATOM 2507 C C . ASN A 1 322 ? -8.583 -9.886 3.470 1.00 98.94 322 ASN A C 1
ATOM 2509 O O . ASN A 1 322 ? -9.495 -9.738 4.284 1.00 98.94 322 ASN A O 1
ATOM 2513 N N . THR A 1 323 ? -7.374 -10.327 3.818 1.00 98.88 323 THR A N 1
ATOM 2514 C CA . THR A 1 323 ? -6.938 -10.522 5.211 1.00 98.88 323 THR A CA 1
ATOM 2515 C C . THR A 1 323 ? -5.854 -9.505 5.542 1.00 98.88 323 THR A C 1
ATOM 2517 O O . THR A 1 323 ? -4.844 -9.459 4.846 1.00 98.88 323 THR A O 1
ATOM 2520 N N . LEU A 1 324 ? -6.057 -8.681 6.572 1.00 98.31 324 LEU A N 1
ATOM 2521 C CA . LEU A 1 324 ? -5.168 -7.576 6.931 1.00 98.31 324 LEU A CA 1
ATOM 2522 C C . LEU A 1 324 ? -4.839 -7.588 8.427 1.00 98.31 324 LEU A C 1
ATOM 2524 O O . LEU A 1 324 ? -5.726 -7.824 9.249 1.00 98.31 324 LEU A O 1
ATOM 2528 N N . ASN A 1 325 ? -3.601 -7.241 8.785 1.00 97.00 325 ASN A N 1
ATOM 2529 C CA . ASN A 1 325 ? -3.224 -6.957 10.178 1.00 97.00 325 ASN A CA 1
ATOM 2530 C C . ASN A 1 325 ? -3.272 -5.458 10.550 1.00 97.00 325 ASN A C 1
ATOM 2532 O O . ASN A 1 325 ? -2.920 -5.055 11.658 1.00 97.00 325 ASN A O 1
ATOM 2536 N N . ASN A 1 326 ? -3.683 -4.614 9.607 1.00 96.62 326 ASN A N 1
ATOM 2537 C CA . ASN A 1 326 ? -3.714 -3.167 9.760 1.00 96.62 326 ASN A CA 1
ATOM 2538 C C . ASN A 1 326 ? -4.994 -2.597 9.138 1.00 96.62 326 ASN A C 1
ATOM 2540 O O . ASN A 1 326 ? -5.688 -3.280 8.380 1.00 96.62 326 ASN A O 1
ATOM 2544 N N . ASN A 1 327 ? -5.337 -1.361 9.486 1.00 97.31 327 ASN A N 1
ATOM 2545 C CA . ASN A 1 327 ? -6.651 -0.810 9.197 1.00 97.31 327 ASN A CA 1
ATOM 2546 C C . ASN A 1 327 ? -6.903 -0.543 7.702 1.00 97.31 327 ASN A C 1
ATOM 2548 O O . ASN A 1 327 ? -5.987 -0.381 6.888 1.00 97.31 327 ASN A O 1
ATOM 2552 N N . ILE A 1 328 ? -8.189 -0.456 7.360 1.00 98.75 328 ILE A N 1
ATOM 2553 C CA . ILE A 1 328 ? -8.667 0.115 6.101 1.00 98.75 328 ILE A CA 1
ATOM 2554 C C . ILE A 1 328 ? -9.054 1.572 6.369 1.00 98.75 328 ILE A C 1
ATOM 2556 O O . ILE A 1 328 ? -9.980 1.852 7.134 1.00 98.75 328 ILE A O 1
ATOM 2560 N N . HIS A 1 329 ? -8.353 2.508 5.735 1.00 98.19 329 HIS A N 1
ATOM 2561 C CA . HIS A 1 329 ? -8.583 3.941 5.883 1.00 98.19 329 HIS A CA 1
ATOM 2562 C C . HIS A 1 329 ? -9.284 4.517 4.646 1.00 98.19 329 HIS A C 1
ATOM 2564 O O . HIS A 1 329 ? -8.756 4.475 3.534 1.00 98.19 329 HIS A O 1
ATOM 2570 N N . ILE A 1 330 ? -10.484 5.065 4.836 1.00 98.50 330 ILE A N 1
ATOM 2571 C CA . ILE A 1 330 ? -11.365 5.567 3.779 1.00 98.50 330 ILE A CA 1
ATOM 2572 C C . ILE A 1 330 ? -11.402 7.093 3.839 1.00 98.50 330 ILE A C 1
ATOM 2574 O O . ILE A 1 330 ? -11.811 7.689 4.834 1.00 98.50 330 ILE A O 1
ATOM 2578 N N . THR A 1 331 ? -11.019 7.748 2.748 1.00 97.06 331 THR A N 1
ATOM 2579 C CA . THR A 1 331 ? -10.980 9.218 2.676 1.00 97.06 331 THR A CA 1
ATOM 2580 C C . THR A 1 331 ? -12.025 9.830 1.758 1.00 97.06 331 THR A C 1
ATOM 2582 O O . THR A 1 331 ? -12.245 11.039 1.816 1.00 97.06 331 THR A O 1
ATOM 2585 N N . GLY A 1 332 ? -12.701 9.018 0.947 1.00 95.44 332 GLY A N 1
ATOM 2586 C CA . GLY A 1 332 ? -13.727 9.464 0.012 1.00 95.44 332 GLY A CA 1
ATOM 2587 C C . GLY A 1 332 ? -14.924 8.517 -0.059 1.00 95.44 332 GLY A C 1
ATOM 2588 O O . GLY A 1 332 ? -15.281 7.846 0.910 1.00 95.44 332 GLY A O 1
ATOM 2589 N N . LYS A 1 333 ? -15.609 8.526 -1.200 1.00 96.00 333 LYS A N 1
ATOM 2590 C CA . LYS A 1 333 ? -17.014 8.117 -1.302 1.00 96.00 333 LYS A CA 1
ATOM 2591 C C . LYS A 1 333 ? -17.229 6.873 -2.149 1.00 96.00 333 LYS A C 1
ATOM 2593 O O . LYS A 1 333 ? -16.422 6.548 -3.021 1.00 96.00 333 LYS A O 1
ATOM 2598 N N . ASN A 1 334 ? -18.412 6.281 -1.983 1.00 96.50 334 ASN A N 1
ATOM 2599 C CA . ASN A 1 334 ? -18.926 5.191 -2.817 1.00 96.50 334 ASN A CA 1
ATOM 2600 C C . ASN A 1 334 ? -18.018 3.951 -2.817 1.00 96.50 334 ASN A C 1
ATOM 2602 O O . ASN A 1 334 ? -17.869 3.287 -3.843 1.00 96.50 334 ASN A O 1
ATOM 2606 N N . ASN A 1 335 ? -17.371 3.667 -1.689 1.00 98.38 335 ASN A N 1
ATOM 2607 C CA . ASN A 1 335 ? -16.604 2.445 -1.507 1.00 98.38 335 ASN A CA 1
ATOM 2608 C C . ASN A 1 335 ? -17.501 1.339 -0.934 1.00 98.38 335 ASN A C 1
ATOM 2610 O O . ASN A 1 335 ? -18.388 1.601 -0.121 1.00 98.38 335 ASN A O 1
ATOM 2614 N N . THR A 1 336 ? -17.246 0.099 -1.333 1.00 98.75 336 THR A N 1
ATOM 2615 C CA . THR A 1 336 ? -17.833 -1.106 -0.737 1.00 98.75 336 THR A CA 1
ATOM 2616 C C . THR A 1 336 ? -16.717 -1.892 -0.066 1.00 98.75 336 THR A C 1
ATOM 2618 O O . THR A 1 336 ? -15.759 -2.270 -0.730 1.00 98.75 336 THR A O 1
ATOM 2621 N N . VAL A 1 337 ? -16.820 -2.112 1.240 1.00 98.88 337 VAL A N 1
ATOM 2622 C CA . VAL A 1 337 ? -15.885 -2.897 2.049 1.00 98.88 337 VAL A CA 1
ATOM 2623 C C . VAL A 1 337 ? -16.651 -4.089 2.600 1.00 98.88 337 VAL A C 1
ATOM 2625 O O . VAL A 1 337 ? -17.466 -3.932 3.510 1.00 98.88 337 VAL A O 1
ATOM 2628 N N . GLU A 1 338 ? -16.430 -5.269 2.025 1.00 98.81 338 GLU A N 1
ATOM 2629 C CA . GLU A 1 338 ? -17.212 -6.456 2.366 1.00 98.81 338 GLU A CA 1
ATOM 2630 C C . GLU A 1 338 ? -16.399 -7.735 2.514 1.00 98.81 338 GLU A C 1
ATOM 2632 O O . GLU A 1 338 ? -15.456 -7.966 1.770 1.00 98.81 338 GLU A O 1
ATOM 2637 N N . ASN A 1 339 ? -16.784 -8.621 3.431 1.00 98.88 339 ASN A N 1
ATOM 2638 C CA . ASN A 1 339 ? -16.156 -9.940 3.573 1.00 98.88 339 ASN A CA 1
ATOM 2639 C C . ASN A 1 339 ? -14.630 -9.900 3.794 1.00 98.88 339 ASN A C 1
ATOM 2641 O O . ASN A 1 339 ? -13.932 -10.833 3.404 1.00 98.88 339 ASN A O 1
ATOM 2645 N N . ASN A 1 340 ? -14.087 -8.827 4.372 1.00 98.94 340 ASN A N 1
ATOM 2646 C CA . ASN A 1 340 ? -12.672 -8.759 4.741 1.00 98.94 340 ASN A CA 1
ATOM 2647 C C . ASN A 1 340 ? -12.472 -9.243 6.177 1.00 98.94 340 ASN A C 1
ATOM 2649 O O . ASN A 1 340 ? -13.354 -9.070 7.017 1.00 98.94 340 ASN A O 1
ATOM 2653 N N . THR A 1 341 ? -11.287 -9.768 6.471 1.00 98.94 341 THR A N 1
ATOM 2654 C CA . THR A 1 341 ? -10.824 -10.032 7.834 1.00 98.94 341 THR A CA 1
ATOM 2655 C C . THR A 1 341 ? -9.763 -9.000 8.191 1.00 98.94 341 THR A C 1
ATOM 2657 O O . THR A 1 341 ? -8.692 -8.987 7.588 1.00 98.94 341 THR A O 1
ATOM 2660 N N . VAL A 1 342 ? -10.043 -8.133 9.162 1.00 98.75 342 VAL A N 1
ATOM 2661 C CA . VAL A 1 342 ? -9.096 -7.125 9.658 1.00 98.75 342 VAL A CA 1
ATOM 2662 C C . VAL A 1 342 ? -8.843 -7.392 11.134 1.00 98.75 342 VAL A C 1
ATOM 2664 O O . VAL A 1 342 ? -9.778 -7.358 11.930 1.00 98.75 342 VAL A O 1
ATOM 2667 N N . ASN A 1 343 ? -7.591 -7.639 11.506 1.00 96.94 343 ASN A N 1
ATOM 2668 C CA . ASN A 1 343 ? -7.180 -7.787 12.899 1.00 96.94 343 ASN A CA 1
ATOM 2669 C C . ASN A 1 343 ? -6.033 -6.826 13.199 1.00 96.94 343 ASN A C 1
ATOM 2671 O O . ASN A 1 343 ? -4.894 -7.107 12.845 1.00 96.94 343 ASN A O 1
ATOM 2675 N N . THR A 1 344 ? -6.338 -5.684 13.807 1.00 94.50 344 THR A N 1
ATOM 2676 C CA . THR A 1 344 ? -5.372 -4.603 14.015 1.00 94.50 344 THR A CA 1
ATOM 2677 C C . THR A 1 344 ? -5.248 -4.224 15.486 1.00 94.50 344 THR A C 1
ATOM 2679 O O . THR A 1 344 ? -6.213 -4.303 16.245 1.00 94.50 344 THR A O 1
ATOM 2682 N N . SER A 1 345 ? -4.066 -3.754 15.883 1.00 90.50 345 SER A N 1
ATOM 2683 C CA . SER A 1 345 ? -3.852 -3.079 17.167 1.00 90.50 345 SER A CA 1
ATOM 2684 C C . SER A 1 345 ? -4.116 -1.564 17.110 1.00 90.50 345 SER A C 1
ATOM 2686 O O . SER A 1 345 ? -3.944 -0.873 18.117 1.00 90.50 345 SER A O 1
ATOM 2688 N N . LYS A 1 346 ? -4.618 -1.038 15.983 1.00 90.81 346 LYS A N 1
ATOM 2689 C CA . LYS A 1 346 ? -5.152 0.327 15.907 1.00 90.81 346 LYS A CA 1
ATOM 2690 C C . LYS A 1 346 ? -6.470 0.464 16.647 1.00 90.81 346 LYS A C 1
ATOM 2692 O O . LYS A 1 346 ? -7.209 -0.503 16.821 1.00 90.81 346 LYS A O 1
ATOM 2697 N N . ASP A 1 347 ? -6.785 1.720 16.979 1.00 88.62 347 ASP A N 1
ATOM 2698 C CA . ASP A 1 347 ? -8.078 2.110 17.543 1.00 88.62 347 ASP A CA 1
ATOM 2699 C C . ASP A 1 347 ? -9.223 1.526 16.700 1.00 88.62 347 ASP A C 1
ATOM 2701 O O . ASP A 1 347 ? -10.092 0.887 17.266 1.00 88.62 347 ASP A O 1
ATOM 2705 N N . PHE A 1 348 ? -9.174 1.621 15.363 1.00 94.19 348 PHE A N 1
ATOM 2706 C CA . PHE A 1 348 ? -10.232 1.125 14.472 1.00 94.19 348 PHE A CA 1
ATOM 2707 C C . PHE A 1 348 ? -9.692 0.215 13.367 1.00 94.19 348 PHE A C 1
ATOM 2709 O O . PHE A 1 348 ? -8.692 0.542 12.725 1.00 94.19 348 PHE A O 1
ATOM 2716 N N . ALA A 1 349 ? -10.422 -0.862 13.071 1.00 97.56 349 ALA A N 1
ATOM 2717 C CA . ALA A 1 349 ? -10.178 -1.742 11.930 1.00 97.56 349 ALA A CA 1
ATOM 2718 C C . ALA A 1 349 ? -10.564 -1.063 10.610 1.00 97.56 349 ALA A C 1
ATOM 2720 O O . ALA A 1 349 ? -9.884 -1.227 9.596 1.00 97.56 349 ALA A O 1
ATOM 2721 N N . ILE A 1 350 ? -11.633 -0.262 10.629 1.00 98.62 350 ILE A N 1
ATOM 2722 C CA . ILE A 1 350 ? -12.049 0.565 9.496 1.00 98.62 350 ILE A CA 1
ATOM 2723 C C . ILE A 1 350 ? -12.279 1.990 9.986 1.00 98.62 350 ILE A C 1
ATOM 2725 O O . ILE A 1 350 ? -13.063 2.228 10.904 1.00 98.62 350 ILE A O 1
ATOM 2729 N N . GLN A 1 351 ? -11.612 2.950 9.354 1.00 97.75 351 GLN A N 1
ATOM 2730 C CA . GLN A 1 351 ? -11.700 4.358 9.726 1.00 97.75 351 GLN A CA 1
ATOM 2731 C C . GLN A 1 351 ? -12.014 5.223 8.509 1.00 97.75 351 GLN A C 1
ATOM 2733 O O . GLN A 1 351 ? -11.329 5.147 7.494 1.00 97.75 351 GLN A O 1
ATOM 2738 N N . GLY A 1 352 ? -13.021 6.080 8.629 1.00 97.44 352 GLY A N 1
ATOM 2739 C CA . GLY A 1 352 ? -13.407 7.069 7.635 1.00 97.44 352 GLY A CA 1
ATOM 2740 C C . GLY A 1 352 ? -13.079 8.493 8.073 1.00 97.44 352 GLY A C 1
ATOM 2741 O O . GLY A 1 352 ? -13.185 8.841 9.248 1.00 97.44 352 GLY A O 1
ATOM 2742 N N . THR A 1 353 ? -12.728 9.352 7.119 1.00 97.25 353 THR A N 1
ATOM 2743 C CA . THR A 1 353 ? -12.686 10.805 7.345 1.00 97.25 353 THR A CA 1
ATOM 2744 C C . THR A 1 353 ? -14.091 11.418 7.266 1.00 97.25 353 THR A C 1
ATOM 2746 O O . THR A 1 353 ? -15.067 10.762 6.901 1.00 97.25 353 THR A O 1
ATOM 2749 N N . ALA A 1 354 ? -14.217 12.722 7.533 1.00 95.62 354 ALA A N 1
ATOM 2750 C CA . ALA A 1 354 ? -15.478 13.444 7.329 1.00 95.62 354 ALA A CA 1
ATOM 2751 C C . ALA A 1 354 ? -15.971 13.414 5.865 1.00 95.62 354 ALA A C 1
ATOM 2753 O O . ALA A 1 354 ? -17.170 13.506 5.615 1.00 95.62 354 ALA A O 1
ATOM 2754 N N . ALA A 1 355 ? -15.062 13.267 4.895 1.00 95.69 355 ALA A N 1
ATOM 2755 C CA . ALA A 1 355 ? -15.409 13.162 3.478 1.00 95.69 355 ALA A CA 1
ATOM 2756 C C . ALA A 1 355 ? -15.839 11.742 3.066 1.00 95.69 355 ALA A C 1
ATOM 2758 O O . ALA A 1 355 ? -16.370 11.565 1.964 1.00 95.69 355 ALA A O 1
ATOM 2759 N N . ALA A 1 356 ? -15.644 10.748 3.939 1.00 97.00 356 ALA A N 1
ATOM 2760 C CA . ALA A 1 356 ? -16.012 9.368 3.685 1.00 97.00 356 ALA A CA 1
ATOM 2761 C C . ALA A 1 356 ? -17.523 9.165 3.839 1.00 97.00 356 ALA A C 1
ATOM 2763 O O . ALA A 1 356 ? -18.002 8.816 4.912 1.00 97.00 356 ALA A O 1
ATOM 2764 N N . THR A 1 357 ? -18.286 9.417 2.778 1.00 97.19 357 THR A N 1
ATOM 2765 C CA . THR A 1 357 ? -19.755 9.294 2.760 1.00 97.19 357 THR A CA 1
ATOM 2766 C C . THR A 1 357 ? -20.216 8.307 1.692 1.00 97.19 357 THR A C 1
ATOM 2768 O O . THR A 1 357 ? -19.542 8.154 0.672 1.00 97.19 357 THR A O 1
ATOM 2771 N N . ASN A 1 358 ? -21.411 7.737 1.846 1.00 97.56 358 ASN A N 1
ATOM 2772 C CA . ASN A 1 358 ? -22.002 6.764 0.921 1.00 97.56 358 ASN A CA 1
ATOM 2773 C C . ASN A 1 358 ? -21.145 5.501 0.751 1.00 97.56 358 ASN A C 1
ATOM 2775 O O . ASN A 1 358 ? -21.087 4.936 -0.340 1.00 97.56 358 ASN A O 1
ATOM 2779 N N . ASN A 1 359 ? -20.433 5.084 1.797 1.00 98.62 359 ASN A N 1
ATOM 2780 C CA . ASN A 1 359 ? -19.710 3.819 1.796 1.00 98.62 359 ASN A CA 1
ATOM 2781 C C . ASN A 1 359 ? -20.574 2.718 2.422 1.00 98.62 359 ASN A C 1
ATOM 2783 O O . ASN A 1 359 ? -21.381 2.989 3.312 1.00 98.62 359 ASN A O 1
ATOM 2787 N N . SER A 1 360 ? -20.386 1.484 1.962 1.00 98.75 360 SER A N 1
ATOM 2788 C CA . SER A 1 360 ? -21.011 0.284 2.521 1.00 98.75 360 SER A CA 1
ATOM 2789 C C . SER A 1 360 ? -19.944 -0.575 3.184 1.00 98.75 360 SER A C 1
ATOM 2791 O O . SER A 1 360 ? -18.990 -0.965 2.517 1.00 98.75 360 SER A O 1
ATOM 2793 N N . ILE A 1 361 ? -20.084 -0.853 4.479 1.00 98.88 361 ILE A N 1
ATOM 2794 C CA . ILE A 1 361 ? -19.138 -1.622 5.293 1.00 98.88 361 ILE A CA 1
ATOM 2795 C C . ILE A 1 361 ? -19.897 -2.788 5.924 1.00 98.88 361 ILE A C 1
ATOM 2797 O O . ILE A 1 361 ? -20.538 -2.636 6.969 1.00 98.88 361 ILE A O 1
ATOM 2801 N N . ILE A 1 362 ? -19.875 -3.936 5.249 1.00 98.75 362 ILE A N 1
ATOM 2802 C CA . ILE A 1 362 ? -20.784 -5.046 5.552 1.00 98.75 362 ILE A CA 1
ATOM 2803 C C . ILE A 1 362 ? -20.100 -6.406 5.582 1.00 98.75 362 ILE A C 1
ATOM 2805 O O . ILE A 1 362 ? -19.172 -6.647 4.822 1.00 98.75 362 ILE A O 1
ATOM 2809 N N . ASN A 1 363 ? -20.585 -7.337 6.402 1.00 98.75 363 ASN A N 1
ATOM 2810 C CA . ASN A 1 363 ? -20.117 -8.733 6.407 1.00 98.75 363 ASN A CA 1
ATOM 2811 C C . ASN A 1 363 ? -18.601 -8.908 6.633 1.00 98.75 363 ASN A C 1
ATOM 2813 O O . ASN A 1 363 ? -18.023 -9.906 6.209 1.00 98.75 363 ASN A O 1
ATOM 2817 N N . ASN A 1 364 ? -17.917 -7.945 7.252 1.00 98.88 364 ASN A N 1
ATOM 2818 C CA . ASN A 1 364 ? -16.493 -8.074 7.559 1.00 98.88 364 ASN A CA 1
ATOM 2819 C C . ASN A 1 364 ? -16.296 -8.770 8.909 1.00 98.88 364 ASN A C 1
ATOM 2821 O O . ASN A 1 364 ? -17.159 -8.697 9.774 1.00 98.88 364 ASN A O 1
ATOM 2825 N N . THR A 1 365 ? -15.143 -9.398 9.117 1.00 98.88 365 THR A N 1
ATOM 2826 C CA . THR A 1 365 ? -14.691 -9.865 10.433 1.00 98.88 365 THR A CA 1
ATOM 2827 C C . THR A 1 365 ? -13.639 -8.891 10.954 1.00 98.88 365 THR A C 1
ATOM 2829 O O . THR A 1 365 ? -12.559 -8.789 10.375 1.00 98.88 365 THR A O 1
ATOM 2832 N N . LEU A 1 366 ? -13.960 -8.135 12.002 1.00 98.62 366 LEU A N 1
ATOM 2833 C CA . LEU A 1 366 ? -13.196 -6.963 12.424 1.00 98.62 366 LEU A CA 1
ATOM 2834 C C . LEU A 1 366 ? -12.787 -7.060 13.892 1.00 98.62 366 LEU A C 1
ATOM 2836 O O . LEU A 1 366 ? -13.640 -7.224 14.764 1.00 98.62 366 LEU A O 1
ATOM 2840 N N . TYR A 1 367 ? -11.494 -6.876 14.143 1.00 95.88 367 TYR A N 1
ATOM 2841 C CA . TYR A 1 367 ? -10.916 -6.766 15.475 1.00 95.88 367 TYR A CA 1
ATOM 2842 C C . TYR A 1 367 ? -10.027 -5.523 15.552 1.00 95.88 367 TYR A C 1
ATOM 2844 O O . TYR A 1 367 ? -9.128 -5.349 14.725 1.00 95.88 367 TYR A O 1
ATOM 2852 N N . ALA A 1 368 ? -10.286 -4.660 16.535 1.00 93.12 368 ALA A N 1
ATOM 2853 C CA . ALA A 1 368 ? -9.514 -3.446 16.810 1.00 93.12 368 ALA A CA 1
ATOM 2854 C C . ALA A 1 368 ? -9.389 -3.212 18.321 1.00 93.12 368 ALA A C 1
ATOM 2856 O O . ALA A 1 368 ? -10.025 -3.915 19.106 1.00 93.12 368 ALA A O 1
ATOM 2857 N N . THR A 1 369 ? -8.599 -2.237 18.772 1.00 88.62 369 THR A N 1
ATOM 2858 C CA . THR A 1 369 ? -8.472 -1.979 20.219 1.00 88.62 369 THR A CA 1
ATOM 2859 C C . THR A 1 369 ? -9.721 -1.334 20.817 1.00 88.62 369 THR A C 1
ATOM 2861 O O . THR A 1 369 ? -10.023 -1.595 21.977 1.00 88.62 369 THR A O 1
ATOM 2864 N N . CYS A 1 370 ? -10.497 -0.563 20.042 1.00 86.25 370 CYS A N 1
ATOM 2865 C CA . CYS A 1 370 ? -11.744 0.044 20.522 1.00 86.25 370 CYS A CA 1
ATOM 2866 C C . CYS A 1 370 ? -12.956 -0.905 20.513 1.00 86.25 370 CYS A C 1
ATOM 2868 O O . CYS A 1 370 ? -14.079 -0.472 20.786 1.00 86.25 370 CYS A O 1
ATOM 2870 N N . GLY A 1 371 ? -12.767 -2.176 20.178 1.00 91.69 371 GLY A N 1
ATOM 2871 C CA . GLY A 1 371 ? -13.834 -3.167 20.135 1.00 91.69 371 GLY A CA 1
ATOM 2872 C C . GLY A 1 371 ? -13.797 -3.999 18.864 1.00 91.69 371 GLY A C 1
ATOM 2873 O O . GLY A 1 371 ? -12.894 -3.870 18.036 1.00 91.69 371 GLY A O 1
ATOM 2874 N N . ASP A 1 372 ? -14.795 -4.864 18.741 1.00 95.06 372 ASP A N 1
ATOM 2875 C CA . ASP A 1 372 ? -14.903 -5.835 17.658 1.00 95.06 372 ASP A CA 1
ATOM 2876 C C . ASP A 1 372 ? -16.181 -5.633 16.834 1.00 95.06 372 ASP A C 1
ATOM 2878 O O . ASP A 1 372 ? -17.116 -4.941 17.249 1.00 95.06 372 ASP A O 1
ATOM 2882 N N . GLY A 1 373 ? -16.213 -6.215 15.634 1.00 97.19 373 GLY A N 1
ATOM 2883 C CA . GLY A 1 373 ? -17.351 -6.110 14.723 1.00 97.19 373 GLY A CA 1
ATOM 2884 C C . GLY A 1 373 ? -17.692 -4.658 14.394 1.00 97.19 373 GLY A C 1
ATOM 2885 O O . GLY A 1 373 ? -16.828 -3.883 13.985 1.00 97.19 373 GLY A O 1
ATOM 2886 N N . ASP A 1 374 ? -18.956 -4.277 14.584 1.00 96.31 374 ASP A N 1
ATOM 2887 C CA . ASP A 1 374 ? -19.429 -2.922 14.281 1.00 96.31 374 ASP A CA 1
ATOM 2888 C C . ASP A 1 374 ? -18.772 -1.847 15.180 1.00 96.31 374 ASP A C 1
ATOM 2890 O O . ASP A 1 374 ? -18.642 -0.698 14.757 1.00 96.31 374 ASP A O 1
ATOM 2894 N N . PHE A 1 375 ? -18.283 -2.199 16.381 1.00 93.94 375 PHE A N 1
ATOM 2895 C CA . PHE A 1 375 ? -17.565 -1.251 17.249 1.00 93.94 375 PHE A CA 1
ATOM 2896 C C . PHE A 1 375 ? -16.122 -0.997 16.822 1.00 93.94 375 PHE A C 1
ATOM 2898 O O . PHE A 1 375 ? -15.547 -0.001 17.247 1.00 93.94 375 PHE A O 1
ATOM 2905 N N . ALA A 1 376 ? -15.557 -1.825 15.942 1.00 96.06 376 ALA A N 1
ATOM 2906 C CA . ALA A 1 376 ? -14.229 -1.616 15.365 1.00 96.06 376 ALA A CA 1
ATOM 2907 C C . ALA A 1 376 ? -14.219 -0.568 14.229 1.00 96.06 376 ALA A C 1
ATOM 2909 O O . ALA A 1 376 ? -13.202 -0.403 13.546 1.00 96.06 376 ALA A O 1
ATOM 2910 N N . ILE A 1 377 ? -15.348 0.106 13.978 1.00 97.31 377 ILE A N 1
ATOM 2911 C CA . ILE A 1 377 ? -15.556 1.003 12.840 1.00 97.31 377 ILE A CA 1
ATOM 2912 C C . ILE A 1 377 ? -15.770 2.439 13.328 1.00 97.31 377 ILE A C 1
ATOM 2914 O O . ILE A 1 377 ? -16.615 2.708 14.178 1.00 97.31 377 ILE A O 1
ATOM 2918 N N . SER A 1 378 ? -15.053 3.387 12.724 1.00 95.81 378 SER A N 1
ATOM 2919 C CA . SER A 1 378 ? -15.260 4.824 12.933 1.00 95.81 378 SER A CA 1
ATOM 2920 C C . SER A 1 378 ? -15.558 5.515 11.614 1.00 95.81 378 SER A C 1
ATOM 2922 O O . SER A 1 378 ? -14.652 5.817 10.842 1.00 95.81 378 SER A O 1
ATOM 2924 N N . VAL A 1 379 ? -16.839 5.749 11.338 1.00 96.88 379 VAL A N 1
ATOM 2925 C CA . VAL A 1 379 ? -17.320 6.464 10.149 1.00 96.88 379 VAL A CA 1
ATOM 2926 C C . VAL A 1 379 ? -18.490 7.374 10.521 1.00 96.88 379 VAL A C 1
ATOM 2928 O O . VAL A 1 379 ? -19.121 7.195 11.560 1.00 96.88 379 VAL A O 1
ATOM 2931 N N . ASN A 1 380 ? -18.788 8.367 9.682 1.00 94.56 380 ASN A N 1
ATOM 2932 C CA . ASN A 1 380 ? -19.973 9.206 9.879 1.00 94.56 380 ASN A CA 1
ATOM 2933 C C . ASN A 1 380 ? -21.269 8.468 9.485 1.00 94.56 380 ASN A C 1
ATOM 2935 O O . ASN A 1 380 ? -21.234 7.468 8.768 1.00 94.56 380 ASN A O 1
ATOM 2939 N N . GLU A 1 381 ? -22.408 9.016 9.904 1.00 95.44 381 GLU A N 1
ATOM 2940 C CA . GLU A 1 381 ? -23.755 8.446 9.729 1.00 95.44 381 GLU A CA 1
ATOM 2941 C C . GLU A 1 381 ? -24.225 8.286 8.272 1.00 95.44 381 GLU A C 1
ATOM 2943 O O . GLU A 1 381 ? -25.171 7.551 8.013 1.00 95.44 381 GLU A O 1
ATOM 2948 N N . ASN A 1 382 ? -23.557 8.914 7.295 1.00 96.50 382 ASN A N 1
ATOM 2949 C CA . ASN A 1 382 ? -23.898 8.768 5.873 1.00 96.50 382 ASN A CA 1
ATOM 2950 C C . ASN A 1 382 ? -23.333 7.478 5.253 1.00 96.50 382 ASN A C 1
ATOM 2952 O O . ASN A 1 382 ? -23.218 7.374 4.030 1.00 96.50 382 ASN A O 1
ATOM 2956 N N . ASN A 1 383 ? -22.901 6.526 6.074 1.00 98.31 383 ASN A N 1
ATOM 2957 C CA . ASN A 1 383 ? -22.375 5.239 5.645 1.00 98.31 383 ASN A CA 1
ATOM 2958 C C . ASN A 1 383 ? -23.265 4.120 6.174 1.00 98.31 383 ASN A C 1
ATOM 2960 O O . ASN A 1 383 ? -23.880 4.241 7.230 1.00 98.31 383 ASN A O 1
ATOM 2964 N N . VAL A 1 384 ? -23.301 3.013 5.442 1.00 98.56 384 VAL A N 1
ATOM 2965 C CA . VAL A 1 384 ? -23.991 1.798 5.866 1.00 98.56 384 VAL A CA 1
ATOM 2966 C C . VAL A 1 384 ? -22.987 0.908 6.585 1.00 98.56 384 VAL A C 1
ATOM 2968 O O . VAL A 1 384 ? -21.961 0.550 6.012 1.00 98.56 384 VAL A O 1
ATOM 2971 N N . VAL A 1 385 ? -23.299 0.549 7.828 1.00 98.44 385 VAL A N 1
ATOM 2972 C CA . VAL A 1 385 ? -22.553 -0.418 8.639 1.00 98.44 385 VAL A CA 1
ATOM 2973 C C . VAL A 1 385 ? -23.537 -1.495 9.071 1.00 98.44 385 VAL A C 1
ATOM 2975 O O . VAL A 1 385 ? -24.537 -1.181 9.716 1.00 98.44 385 VAL A O 1
ATOM 2978 N N . ALA A 1 386 ? -23.300 -2.742 8.671 1.00 97.06 386 ALA A N 1
ATOM 2979 C CA . ALA A 1 386 ? -24.199 -3.847 8.992 1.00 97.06 386 ALA A CA 1
ATOM 2980 C C . ALA A 1 386 ? -23.474 -5.193 8.969 1.00 97.06 386 ALA A C 1
ATOM 2982 O O . ALA A 1 386 ? -22.499 -5.370 8.249 1.00 97.06 386 ALA A O 1
ATOM 2983 N N . ASP A 1 387 ? -23.983 -6.167 9.725 1.00 97.25 387 ASP A N 1
ATOM 2984 C CA . ASP A 1 387 ? -23.586 -7.577 9.594 1.00 97.25 387 ASP A CA 1
ATOM 2985 C C . ASP A 1 387 ? -22.081 -7.877 9.751 1.00 97.25 387 ASP A C 1
ATOM 2987 O O . ASP A 1 387 ? -21.633 -8.972 9.426 1.00 97.25 387 ASP A O 1
ATOM 2991 N N . ASN A 1 388 ? -21.290 -6.960 10.325 1.00 98.44 388 ASN A N 1
ATOM 2992 C CA . ASN A 1 388 ? -19.898 -7.250 10.662 1.00 98.44 388 ASN A CA 1
ATOM 2993 C C . ASN A 1 388 ? -19.820 -8.141 11.910 1.00 98.44 388 ASN A C 1
ATOM 2995 O O . ASN A 1 388 ? -20.662 -8.050 12.810 1.00 98.44 388 ASN A O 1
ATOM 2999 N N . LEU A 1 389 ? -18.819 -9.015 11.935 1.00 98.12 389 LEU A N 1
ATOM 3000 C CA . LEU A 1 389 ? -18.537 -9.993 12.973 1.00 98.12 389 LEU A CA 1
ATOM 3001 C C . LEU A 1 389 ? -17.269 -9.622 13.755 1.00 98.12 389 LEU A C 1
ATOM 3003 O O . LEU A 1 389 ? -16.373 -8.992 13.191 1.00 98.12 389 LEU A O 1
ATOM 3007 N N . PRO A 1 390 ? -17.148 -10.075 15.012 1.00 97.06 390 PRO A N 1
ATOM 3008 C CA . PRO A 1 390 ? -18.187 -10.730 15.812 1.00 97.06 390 PRO A CA 1
ATOM 3009 C C . PRO A 1 390 ? -19.368 -9.797 16.128 1.00 97.06 390 PRO A C 1
ATOM 3011 O O . PRO A 1 390 ? -19.232 -8.576 16.139 1.00 97.06 390 PRO A O 1
ATOM 3014 N N . LYS A 1 391 ? -20.545 -10.379 16.389 1.00 95.38 391 LYS A N 1
ATOM 3015 C CA . LYS A 1 391 ? -21.656 -9.634 16.993 1.00 95.38 391 LYS A CA 1
ATOM 3016 C C . LYS A 1 391 ? -21.393 -9.519 18.489 1.00 95.38 391 LYS A C 1
ATOM 3018 O O . LYS A 1 391 ? -21.279 -10.535 19.170 1.00 95.38 391 LYS A O 1
ATOM 3023 N N . VAL A 1 392 ? -21.237 -8.282 18.943 1.00 93.88 392 VAL A N 1
ATOM 3024 C CA . VAL A 1 392 ? -20.922 -7.894 20.321 1.00 93.88 392 VAL A CA 1
ATOM 3025 C C . VAL A 1 392 ? -21.991 -6.939 20.838 1.00 93.88 392 VAL A C 1
ATOM 3027 O O . VAL A 1 392 ? -22.674 -6.273 20.055 1.00 93.88 392 VAL A O 1
ATOM 3030 N N . GLU A 1 393 ? -22.154 -6.881 22.155 1.00 93.12 393 GLU A N 1
ATOM 3031 C CA . GLU A 1 393 ? -23.254 -6.157 22.790 1.00 93.12 393 GLU A CA 1
ATOM 3032 C C . GLU A 1 393 ? -22.850 -4.754 23.260 1.00 93.12 393 GLU A C 1
ATOM 3034 O O . GLU A 1 393 ? -21.677 -4.421 23.442 1.00 93.12 393 GLU A O 1
ATOM 3039 N N . THR A 1 394 ? -23.858 -3.903 23.464 1.00 95.75 394 THR A N 1
ATOM 3040 C CA . THR A 1 394 ? -23.711 -2.691 24.273 1.00 95.75 394 THR A CA 1
ATOM 3041 C C . THR A 1 394 ? -24.375 -2.910 25.620 1.00 95.75 394 THR A C 1
ATOM 3043 O O . THR A 1 394 ? -25.589 -3.096 25.689 1.00 95.75 394 THR A O 1
ATOM 3046 N N . TYR A 1 395 ? -23.591 -2.811 26.687 1.00 96.62 395 TYR A N 1
ATOM 3047 C CA . TYR A 1 395 ? -24.077 -2.863 28.059 1.00 96.62 395 TYR A CA 1
ATOM 3048 C C . TYR A 1 395 ? -24.307 -1.446 28.564 1.00 96.62 395 TYR A C 1
ATOM 3050 O O . TYR A 1 395 ? -23.375 -0.653 28.638 1.00 96.62 395 TYR A O 1
ATOM 3058 N N . ASN A 1 396 ? -25.550 -1.116 28.900 1.00 97.81 396 ASN A N 1
ATOM 3059 C CA . ASN A 1 396 ? -25.899 0.173 29.486 1.00 97.81 396 ASN A CA 1
ATOM 3060 C C . ASN A 1 396 ? -26.003 0.012 30.997 1.00 97.81 396 ASN A C 1
ATOM 3062 O O . ASN A 1 396 ? -26.873 -0.713 31.477 1.00 97.81 396 ASN A O 1
ATOM 3066 N N . ILE A 1 397 ? -25.116 0.683 31.723 1.00 97.94 397 ILE A N 1
ATOM 3067 C CA . ILE A 1 397 ? -25.029 0.610 33.176 1.00 97.94 397 ILE A CA 1
ATOM 3068 C C . ILE A 1 397 ? -25.375 1.982 33.741 1.00 97.94 397 ILE A C 1
ATOM 3070 O O . ILE A 1 397 ? -24.862 3.003 33.290 1.00 97.94 397 ILE A O 1
ATOM 3074 N N . THR A 1 398 ? -26.240 1.982 34.743 1.00 98.00 398 THR A N 1
ATOM 3075 C CA . THR A 1 398 ? -26.604 3.116 35.601 1.00 98.00 398 THR A CA 1
ATOM 3076 C C . THR A 1 398 ? -26.259 2.760 37.045 1.00 98.00 398 THR A C 1
ATOM 3078 O O . THR A 1 398 ? -26.025 1.586 37.349 1.00 98.00 398 THR A O 1
ATOM 3081 N N . ASP A 1 399 ? -26.281 3.724 37.967 1.00 97.06 399 ASP A N 1
ATOM 3082 C CA . ASP A 1 399 ? -26.052 3.433 39.392 1.00 97.06 399 ASP A CA 1
ATOM 3083 C C . ASP A 1 399 ? -27.030 2.374 39.945 1.00 97.06 399 ASP A C 1
ATOM 3085 O O . ASP A 1 399 ? -26.629 1.477 40.688 1.00 97.06 399 ASP A O 1
ATOM 3089 N N . GLU A 1 400 ? -28.291 2.399 39.492 1.00 97.06 400 GLU A N 1
ATOM 3090 C CA . GLU A 1 400 ? -29.331 1.434 39.881 1.00 97.06 400 GLU A CA 1
ATOM 3091 C C . GLU A 1 400 ? -29.080 0.016 39.346 1.00 97.06 400 GLU A C 1
ATOM 3093 O O . GLU A 1 400 ? -29.417 -0.972 40.000 1.00 97.06 400 GLU A O 1
ATOM 3098 N N . THR A 1 401 ? -28.504 -0.102 38.147 1.00 97.31 401 THR A N 1
ATOM 3099 C CA . THR A 1 401 ? -28.269 -1.395 37.478 1.00 97.31 401 THR A CA 1
ATOM 3100 C C . THR A 1 401 ? -26.860 -1.938 37.701 1.00 97.31 401 THR A C 1
ATOM 3102 O O . THR A 1 401 ? -26.582 -3.079 37.342 1.00 97.31 401 THR A O 1
ATOM 3105 N N . TYR A 1 402 ? -25.987 -1.168 38.355 1.00 98.00 402 TYR A N 1
ATOM 3106 C CA . TYR A 1 402 ? -24.596 -1.507 38.652 1.00 98.00 402 TYR A CA 1
ATOM 3107 C C . TYR A 1 402 ? -24.408 -2.928 39.210 1.00 98.00 402 TYR A C 1
ATOM 3109 O O . TYR A 1 402 ? -23.560 -3.678 38.728 1.00 98.00 402 TYR A O 1
ATOM 3117 N N . SER A 1 403 ? -25.237 -3.334 40.178 1.00 97.44 403 SER A N 1
ATOM 3118 C CA . SER A 1 403 ? -25.126 -4.639 40.855 1.00 97.44 403 SER A CA 1
ATOM 3119 C C . SER A 1 403 ? -25.456 -5.842 39.962 1.00 97.44 403 SER A C 1
ATOM 3121 O O . SER A 1 403 ? -25.287 -6.987 40.372 1.00 97.44 403 SER A O 1
ATOM 3123 N N . GLN A 1 404 ? -25.933 -5.609 38.736 1.00 97.31 404 GLN A N 1
ATOM 3124 C CA . GLN A 1 404 ? -26.136 -6.658 37.736 1.00 97.31 404 GLN A CA 1
ATOM 3125 C C . GLN A 1 404 ? -24.837 -7.035 37.007 1.00 97.31 404 GLN A C 1
ATOM 3127 O O . GLN A 1 404 ? -24.788 -8.108 36.394 1.00 97.31 404 GLN A O 1
ATOM 3132 N N . PHE A 1 405 ? -23.823 -6.165 37.072 1.00 97.38 405 PHE A N 1
ATOM 3133 C CA . PHE A 1 405 ? -22.560 -6.259 36.335 1.00 97.38 405 PHE A CA 1
ATOM 3134 C C . PHE A 1 405 ? -21.334 -6.327 37.246 1.00 97.38 405 PHE A C 1
ATOM 3136 O O . PHE A 1 405 ? -20.354 -6.969 36.886 1.00 97.38 405 PHE A O 1
ATOM 3143 N N . PHE A 1 406 ? -21.401 -5.707 38.423 1.00 97.69 406 PHE A N 1
ATOM 3144 C CA . PHE A 1 406 ? -20.325 -5.691 39.408 1.00 97.69 406 PHE A CA 1
ATOM 3145 C C . PHE A 1 406 ? -20.814 -6.259 40.738 1.00 97.69 406 PHE A C 1
ATOM 3147 O O . PHE A 1 406 ? -21.963 -6.045 41.135 1.00 97.69 406 PHE A O 1
ATOM 3154 N N . ASP A 1 407 ? -19.938 -6.985 41.422 1.00 96.81 407 ASP A N 1
ATOM 3155 C CA . ASP A 1 407 ? -20.202 -7.527 42.746 1.00 96.81 407 ASP A CA 1
ATOM 3156 C C . ASP A 1 407 ? -20.121 -6.444 43.840 1.00 96.81 407 ASP A C 1
ATOM 3158 O O . ASP A 1 407 ? -19.900 -5.254 43.589 1.00 96.81 407 ASP A O 1
ATOM 3162 N N . GLU A 1 408 ? -20.318 -6.858 45.091 1.00 94.94 408 GLU A N 1
ATOM 3163 C CA . GLU A 1 408 ? -20.262 -5.969 46.256 1.00 94.94 408 GLU A CA 1
ATOM 3164 C C . GLU A 1 408 ? -18.887 -5.317 46.486 1.00 94.94 408 GLU A C 1
ATOM 3166 O O . GLU A 1 408 ? -18.814 -4.263 47.116 1.00 94.94 408 GLU A O 1
ATOM 3171 N N . ASN A 1 409 ? -17.813 -5.900 45.944 1.00 94.19 409 ASN A N 1
ATOM 3172 C CA . ASN A 1 409 ? -16.452 -5.368 46.006 1.00 94.19 409 ASN A CA 1
ATOM 3173 C C . ASN A 1 409 ? -16.116 -4.483 44.795 1.00 94.19 409 ASN A C 1
ATOM 3175 O O . ASN A 1 409 ? -15.024 -3.916 44.724 1.00 94.19 409 ASN A O 1
ATOM 3179 N N . GLY A 1 410 ? -17.045 -4.348 43.845 1.00 95.19 410 GLY A N 1
ATOM 3180 C CA . GLY A 1 410 ? -16.837 -3.631 42.596 1.00 95.19 410 GLY A CA 1
ATOM 3181 C C . GLY A 1 410 ? -15.998 -4.389 41.581 1.00 95.19 410 GLY A C 1
ATOM 3182 O O . GLY A 1 410 ? -15.412 -3.783 40.686 1.00 95.19 410 GLY A O 1
ATOM 3183 N N . VAL A 1 411 ? -15.925 -5.711 41.709 1.00 96.44 411 VAL A N 1
ATOM 3184 C CA . VAL A 1 411 ? -15.319 -6.583 40.709 1.00 96.44 411 VAL A CA 1
ATOM 3185 C C . VAL A 1 411 ? -16.378 -6.991 39.709 1.00 96.44 411 VAL A C 1
ATOM 3187 O O . VAL A 1 411 ? -17.499 -7.340 40.073 1.00 96.44 411 VAL A O 1
ATOM 3190 N N . GLU A 1 412 ? -16.030 -6.912 38.432 1.00 95.38 412 GLU A N 1
ATOM 3191 C CA . GLU A 1 412 ? -16.859 -7.437 37.363 1.00 95.38 412 GLU A CA 1
ATOM 3192 C C . GLU A 1 412 ? -17.309 -8.877 37.672 1.00 95.38 412 GLU A C 1
ATOM 3194 O O . GLU A 1 412 ? -16.502 -9.752 37.997 1.00 95.38 412 GLU A O 1
ATOM 3199 N N . ILE A 1 413 ? -18.611 -9.134 37.549 1.00 95.06 413 ILE A N 1
ATOM 3200 C CA . ILE A 1 413 ? -19.166 -10.482 37.661 1.00 95.06 413 ILE A CA 1
ATOM 3201 C C . ILE A 1 413 ? -18.768 -11.264 36.405 1.00 95.06 413 ILE A C 1
ATOM 3203 O O . ILE A 1 413 ? -19.010 -10.817 35.284 1.00 95.06 413 ILE A O 1
ATOM 3207 N N . ALA A 1 414 ? -18.198 -12.455 36.601 1.00 90.38 414 ALA A N 1
ATOM 3208 C CA . ALA A 1 414 ? -17.737 -13.314 35.514 1.00 90.38 414 ALA A CA 1
ATOM 3209 C C . ALA A 1 414 ? -18.811 -13.525 34.429 1.00 90.38 414 ALA A C 1
ATOM 3211 O O . ALA A 1 414 ? -20.001 -13.666 34.727 1.00 90.38 414 ALA A O 1
ATOM 3212 N N . ASP A 1 415 ? -18.360 -13.553 33.174 1.00 88.00 415 ASP A N 1
ATOM 3213 C CA . ASP A 1 415 ? -19.168 -13.773 31.969 1.00 88.00 415 ASP A CA 1
ATOM 3214 C C . ASP A 1 415 ? -20.261 -12.717 31.703 1.00 88.00 415 ASP A C 1
ATOM 3216 O O . ASP A 1 415 ? -21.125 -12.922 30.847 1.00 88.00 415 ASP A O 1
ATOM 3220 N N . LYS A 1 416 ? -20.252 -11.573 32.407 1.00 91.62 416 LYS A N 1
ATOM 3221 C CA . LYS A 1 416 ? -21.211 -10.485 32.150 1.00 91.62 416 LYS A CA 1
ATOM 3222 C C . LYS A 1 416 ? -20.896 -9.663 30.920 1.00 91.62 416 LYS A C 1
ATOM 3224 O O . LYS A 1 416 ? -21.832 -9.182 30.283 1.00 91.62 416 LYS A O 1
ATOM 3229 N N . PHE A 1 417 ? -19.621 -9.489 30.601 1.00 93.25 417 PHE A N 1
ATOM 3230 C CA . PHE A 1 417 ? -19.213 -8.785 29.400 1.00 93.25 417 PHE A CA 1
ATOM 3231 C C . PHE A 1 417 ? -18.651 -9.764 28.376 1.00 93.25 417 PHE A C 1
ATOM 3233 O O . PHE A 1 417 ? -17.803 -10.603 28.668 1.00 93.25 417 PHE A O 1
ATOM 3240 N N . GLN A 1 418 ? -19.104 -9.642 27.133 1.00 92.75 418 GLN A N 1
ATOM 3241 C CA . GLN A 1 418 ? -18.454 -10.300 26.009 1.00 92.75 418 GLN A CA 1
ATOM 3242 C C . GLN A 1 418 ? -17.218 -9.491 25.580 1.00 92.75 418 GLN A C 1
ATOM 3244 O O . GLN A 1 418 ? -17.292 -8.273 25.419 1.00 92.75 418 GLN A O 1
ATOM 3249 N N . THR A 1 419 ? -16.091 -10.159 25.319 1.00 92.31 419 THR A N 1
ATOM 3250 C CA . THR A 1 419 ? -14.894 -9.517 24.737 1.00 92.31 419 THR A CA 1
ATOM 3251 C C . THR A 1 419 ? -15.223 -8.817 23.412 1.00 92.31 419 THR A C 1
ATOM 3253 O O . THR A 1 419 ? -15.960 -9.352 22.586 1.00 92.31 419 THR A O 1
ATOM 3256 N N . GLY A 1 420 ? -14.680 -7.615 23.222 1.00 92.94 420 GLY A N 1
ATOM 3257 C CA . GLY A 1 420 ? -14.919 -6.746 22.070 1.00 92.94 420 GLY A CA 1
ATOM 3258 C C . GLY A 1 420 ? -16.117 -5.806 22.221 1.00 92.94 420 GLY A C 1
ATOM 3259 O O . GLY A 1 420 ? -16.354 -4.984 21.335 1.00 92.94 420 GLY A O 1
ATOM 3260 N N . SER A 1 421 ? -16.865 -5.916 23.322 1.00 95.12 421 SER A N 1
ATOM 3261 C CA . SER A 1 421 ? -18.105 -5.169 23.553 1.00 95.12 421 SER A CA 1
ATOM 3262 C C . SER A 1 421 ? -17.889 -3.741 24.035 1.00 95.12 421 SER A C 1
ATOM 3264 O O . SER A 1 421 ? -16.803 -3.335 24.464 1.00 95.12 421 SER A O 1
ATOM 3266 N N . LYS A 1 422 ? -18.987 -2.983 24.008 1.00 95.25 422 LYS A N 1
ATOM 3267 C CA . LYS A 1 422 ? -19.057 -1.627 24.540 1.00 95.25 422 LYS A CA 1
ATOM 3268 C C . LYS A 1 422 ? -19.809 -1.607 25.867 1.00 95.25 422 LYS A C 1
ATOM 3270 O O . LYS A 1 422 ? -20.890 -2.178 25.980 1.00 95.25 422 LYS A O 1
ATOM 3275 N N . VAL A 1 423 ? -19.280 -0.885 26.846 1.00 96.31 423 VAL A N 1
ATOM 3276 C CA . VAL A 1 423 ? -19.943 -0.607 28.123 1.00 96.31 423 VAL A CA 1
ATOM 3277 C C . VAL A 1 423 ? -20.195 0.892 28.213 1.00 96.31 423 VAL A C 1
ATOM 3279 O O . VAL A 1 423 ? -19.260 1.684 28.212 1.00 96.31 423 VAL A O 1
ATOM 3282 N N . ASN A 1 424 ? -21.455 1.299 28.285 1.00 97.69 424 ASN A N 1
ATOM 3283 C CA . ASN A 1 424 ? -21.827 2.677 28.560 1.00 97.69 424 ASN A CA 1
ATOM 3284 C C . ASN A 1 424 ? -22.069 2.832 30.059 1.00 97.69 424 ASN A C 1
ATOM 3286 O O . ASN A 1 424 ? -22.969 2.197 30.610 1.00 97.69 424 ASN A O 1
ATOM 3290 N N . LEU A 1 425 ? -21.302 3.710 30.698 1.00 98.19 425 LEU A N 1
ATOM 3291 C CA . LEU A 1 425 ? -21.625 4.216 32.027 1.00 98.19 425 LEU A CA 1
ATOM 3292 C C . LEU A 1 425 ? -22.502 5.452 31.837 1.00 98.19 425 LEU A C 1
ATOM 3294 O O . LEU A 1 425 ? -22.091 6.388 31.151 1.00 98.19 425 LEU A O 1
ATOM 3298 N N . ILE A 1 426 ? -23.718 5.434 32.371 1.00 98.12 426 ILE A N 1
ATOM 3299 C CA . ILE A 1 426 ? -24.735 6.457 32.124 1.00 98.12 426 ILE A CA 1
ATOM 3300 C C . ILE A 1 426 ? -24.981 7.242 33.410 1.00 98.12 426 ILE A C 1
ATOM 3302 O O . ILE A 1 426 ? -25.275 6.651 34.448 1.00 98.12 426 ILE A O 1
ATOM 3306 N N . ASP A 1 427 ? -24.890 8.567 33.301 1.00 97.44 427 ASP A N 1
ATOM 3307 C CA . ASP A 1 427 ? -25.127 9.530 34.379 1.00 97.44 427 ASP A CA 1
ATOM 3308 C C . ASP A 1 427 ? -24.204 9.338 35.605 1.00 97.44 427 ASP A C 1
ATOM 3310 O O . ASP A 1 427 ? -23.023 9.000 35.485 1.00 97.44 427 ASP A O 1
ATOM 3314 N N . GLU A 1 428 ? -24.690 9.656 36.802 1.00 97.62 428 GLU A N 1
ATOM 3315 C CA . GLU A 1 428 ? -23.873 9.710 38.009 1.00 97.62 428 GLU A CA 1
ATOM 3316 C C . GLU A 1 428 ? -23.842 8.369 38.743 1.00 97.62 428 GLU A C 1
ATOM 3318 O O . GLU A 1 428 ? -24.868 7.711 38.898 1.00 97.62 428 GLU A O 1
ATOM 3323 N N . PHE A 1 429 ? -22.669 8.010 39.262 1.00 97.06 429 PHE A N 1
ATOM 3324 C CA . PHE A 1 429 ? -22.463 6.853 40.134 1.00 97.06 429 PHE A CA 1
ATOM 3325 C C . PHE A 1 429 ? -21.920 7.315 41.479 1.00 97.06 429 PHE A C 1
ATOM 3327 O O . PHE A 1 429 ? -21.065 8.203 41.520 1.00 97.06 429 PHE A O 1
ATOM 3334 N N . TYR A 1 430 ? -22.371 6.700 42.574 1.00 93.88 430 TYR A N 1
ATOM 3335 C CA . TYR A 1 430 ? -21.986 7.114 43.927 1.00 93.88 430 TYR A CA 1
ATOM 3336 C C . TYR A 1 430 ? -21.382 5.970 44.735 1.00 93.88 430 TYR A C 1
ATOM 3338 O O . TYR A 1 430 ? -22.045 4.971 45.018 1.00 93.88 430 TYR A O 1
ATOM 3346 N N . ASN A 1 431 ? -20.140 6.163 45.191 1.00 92.38 431 ASN A N 1
ATOM 3347 C CA . ASN A 1 431 ? -19.416 5.211 46.039 1.00 92.38 431 ASN A CA 1
ATOM 3348 C C . ASN A 1 431 ? -19.311 3.814 45.394 1.00 92.38 431 ASN A C 1
ATOM 3350 O O . ASN A 1 431 ? -19.586 2.796 46.034 1.00 92.38 431 ASN A O 1
ATOM 3354 N N . LYS A 1 432 ? -18.963 3.775 44.102 1.00 93.88 432 LYS A N 1
ATOM 3355 C CA . LYS A 1 432 ? -18.830 2.552 43.296 1.00 93.88 432 LYS A CA 1
ATOM 3356 C C . LYS A 1 432 ? -17.396 2.392 42.809 1.00 93.88 432 LYS A C 1
ATOM 3358 O O . LYS A 1 432 ? -16.803 3.361 42.350 1.00 93.88 432 LYS A O 1
ATOM 3363 N N . ASN A 1 433 ? -16.865 1.176 42.851 1.00 94.62 433 ASN A N 1
ATOM 3364 C CA . ASN A 1 433 ? -15.549 0.861 42.297 1.00 94.62 433 ASN A CA 1
ATOM 3365 C C . ASN A 1 433 ? -15.719 -0.052 41.084 1.00 94.62 433 ASN A C 1
ATOM 3367 O O . ASN A 1 433 ? -16.561 -0.933 41.096 1.00 94.62 433 ASN A O 1
ATOM 3371 N N . PHE A 1 434 ? -14.922 0.134 40.044 1.00 97.06 434 PHE A N 1
ATOM 3372 C CA . PHE A 1 434 ? -15.045 -0.615 38.798 1.00 97.06 434 PHE A CA 1
ATOM 3373 C C . PHE A 1 434 ? -13.744 -1.363 38.543 1.00 97.06 434 PHE A C 1
ATOM 3375 O O . PHE A 1 434 ? -12.771 -0.771 38.088 1.00 97.06 434 PHE A O 1
ATOM 3382 N N . THR A 1 435 ? -13.711 -2.657 38.839 1.00 96.81 435 THR A N 1
ATOM 3383 C CA . THR A 1 435 ? -12.569 -3.522 38.535 1.00 96.81 435 THR A CA 1
ATOM 3384 C C . THR A 1 435 ? -12.902 -4.386 37.331 1.00 96.81 435 THR A C 1
ATOM 3386 O O . THR A 1 435 ? -13.720 -5.300 37.428 1.00 96.81 435 THR A O 1
ATOM 3389 N N . PHE A 1 436 ? -12.261 -4.085 36.206 1.00 95.69 436 PHE A N 1
ATOM 3390 C CA . PHE A 1 436 ? -12.389 -4.826 34.958 1.00 95.69 436 PHE A CA 1
ATOM 3391 C C . PHE A 1 436 ? -11.317 -5.911 34.879 1.00 95.69 436 PHE A C 1
ATOM 3393 O O . PHE A 1 436 ? -10.126 -5.633 35.046 1.00 95.69 436 PHE A O 1
ATOM 3400 N N . ASN A 1 437 ? -11.756 -7.137 34.603 1.00 91.38 437 ASN A N 1
ATOM 3401 C CA . ASN A 1 437 ? -10.883 -8.298 34.418 1.00 91.38 437 ASN A CA 1
ATOM 3402 C C . ASN A 1 437 ? -11.242 -9.099 33.154 1.00 91.38 437 ASN A C 1
ATOM 3404 O O . ASN A 1 437 ? -10.534 -10.034 32.799 1.00 91.38 437 ASN A O 1
ATOM 3408 N N . THR A 1 438 ? -12.325 -8.747 32.455 1.00 83.06 438 THR A N 1
ATOM 3409 C CA . THR A 1 438 ? -12.678 -9.379 31.184 1.00 83.06 438 THR A CA 1
ATOM 3410 C C . THR A 1 438 ? -11.970 -8.731 30.012 1.00 83.06 438 THR A C 1
ATOM 3412 O O . THR A 1 438 ? -12.240 -7.574 29.694 1.00 83.06 438 THR A O 1
ATOM 3415 N N . GLY A 1 439 ? -11.167 -9.541 29.316 1.00 85.56 439 GLY A N 1
ATOM 3416 C CA . GLY A 1 439 ? -10.735 -9.382 27.926 1.00 85.56 439 GLY A CA 1
ATOM 3417 C C . GLY A 1 439 ? -10.662 -7.946 27.407 1.00 85.56 439 GLY A C 1
ATOM 3418 O O . GLY A 1 439 ? -10.088 -7.064 28.031 1.00 85.56 439 GLY A O 1
ATOM 3419 N N . LYS A 1 440 ? -11.214 -7.705 26.219 1.00 91.19 440 LYS A N 1
ATOM 3420 C CA . LYS A 1 440 ? -11.184 -6.386 25.574 1.00 91.19 440 LYS A CA 1
ATOM 3421 C C . LYS A 1 440 ? -12.524 -5.676 25.720 1.00 91.19 440 LYS A C 1
ATOM 3423 O O . LYS A 1 440 ? -13.523 -6.238 25.281 1.00 91.19 440 LYS A O 1
ATOM 3428 N N . LEU A 1 441 ? -12.561 -4.451 26.247 1.00 92.88 441 LEU A N 1
ATOM 3429 C CA . LEU A 1 441 ? -13.787 -3.641 26.324 1.00 92.88 441 LEU A CA 1
ATOM 3430 C C . LEU A 1 441 ? -13.523 -2.165 26.016 1.00 92.88 441 LEU A C 1
ATOM 3432 O O . LEU A 1 441 ? -12.477 -1.612 26.356 1.00 92.88 441 LEU A O 1
ATOM 3436 N N . THR A 1 442 ? -14.535 -1.500 25.464 1.00 93.56 442 THR A N 1
ATOM 3437 C CA . THR A 1 442 ? -14.568 -0.035 25.372 1.00 93.56 442 THR A CA 1
ATOM 3438 C C . THR A 1 442 ? -15.605 0.509 26.332 1.00 93.56 442 THR A C 1
ATOM 3440 O O . THR A 1 442 ? -16.804 0.290 26.152 1.00 93.56 442 THR A O 1
ATOM 3443 N N . VAL A 1 443 ? -15.144 1.229 27.351 1.00 95.31 443 VAL A N 1
ATOM 3444 C CA . VAL A 1 443 ? -15.986 1.810 28.397 1.00 95.31 443 VAL A CA 1
ATOM 3445 C C . VAL A 1 443 ? -16.146 3.298 28.115 1.00 95.31 443 VAL A C 1
ATOM 3447 O O . VAL A 1 443 ? -15.183 4.062 28.181 1.00 95.31 443 VAL A O 1
ATOM 3450 N N . VAL A 1 444 ? -17.368 3.712 27.787 1.00 95.75 444 VAL A N 1
ATOM 3451 C CA . VAL A 1 444 ? -17.690 5.087 27.399 1.00 95.75 444 VAL A CA 1
ATOM 3452 C C . VAL A 1 444 ? -18.596 5.733 28.431 1.00 95.75 444 VAL A C 1
ATOM 3454 O O . VAL A 1 444 ? -19.641 5.189 28.787 1.00 95.75 444 VAL A O 1
ATOM 3457 N N . GLY A 1 445 ? -18.230 6.931 28.870 1.00 96.62 445 GLY A N 1
ATOM 3458 C CA . GLY A 1 445 ? -19.109 7.764 29.669 1.00 96.62 445 GLY A CA 1
ATOM 3459 C C . GLY A 1 445 ? -20.166 8.458 28.812 1.00 96.62 445 GLY A C 1
ATOM 3460 O O . GLY A 1 445 ? -19.853 9.203 27.880 1.00 96.62 445 GLY A O 1
ATOM 3461 N N . VAL A 1 446 ? -21.432 8.253 29.158 1.00 97.06 446 VAL A N 1
ATOM 3462 C CA . VAL A 1 446 ? -22.586 8.978 28.622 1.00 97.06 446 VAL A CA 1
ATOM 3463 C C . VAL A 1 446 ? -23.070 9.904 29.732 1.00 97.06 446 VAL A C 1
ATOM 3465 O O . VAL A 1 446 ? -23.846 9.504 30.591 1.00 97.06 446 VAL A O 1
ATOM 3468 N N . ASN A 1 447 ? -22.517 11.121 29.759 1.00 94.94 447 ASN A N 1
ATOM 3469 C CA . ASN A 1 447 ? -22.614 12.047 30.898 1.00 94.94 447 ASN A CA 1
ATOM 3470 C C . ASN A 1 447 ? -22.102 11.443 32.221 1.00 94.94 447 ASN A C 1
ATOM 3472 O O . ASN A 1 447 ? -22.541 11.844 33.295 1.00 94.94 447 ASN A O 1
ATOM 3476 N N . ALA A 1 448 ? -21.169 10.486 32.139 1.00 96.88 448 ALA A N 1
ATOM 3477 C CA . ALA A 1 448 ? -20.726 9.733 33.302 1.00 96.88 448 ALA A CA 1
ATOM 3478 C C . ALA A 1 448 ? -19.906 10.579 34.279 1.00 96.88 448 ALA A C 1
ATOM 3480 O O . ALA A 1 448 ? -18.830 11.083 33.923 1.00 96.88 448 ALA A O 1
ATOM 3481 N N . VAL A 1 449 ? -20.374 10.649 35.525 1.00 97.00 449 VAL A N 1
ATOM 3482 C CA . VAL A 1 449 ? -19.623 11.207 36.656 1.00 97.00 449 VAL A CA 1
ATOM 3483 C C . VAL A 1 449 ? -19.556 10.171 37.772 1.00 97.00 449 VAL A C 1
ATOM 3485 O O . VAL A 1 449 ? -20.558 9.840 38.399 1.00 97.00 449 VAL A O 1
ATOM 3488 N N . LEU A 1 450 ? -18.358 9.651 38.025 1.00 95.81 450 LEU A N 1
ATOM 3489 C CA . LEU A 1 450 ? -18.105 8.659 39.061 1.00 95.81 450 LEU A CA 1
ATOM 3490 C C . LEU A 1 450 ? -17.676 9.387 40.339 1.00 95.81 450 LEU A C 1
ATOM 3492 O O . LEU A 1 450 ? -16.529 9.825 40.452 1.00 95.81 450 LEU A O 1
ATOM 3496 N N . ASN A 1 451 ? -18.608 9.561 41.275 1.00 93.19 451 ASN A N 1
ATOM 3497 C CA . ASN A 1 451 ? -18.381 10.248 42.542 1.00 93.19 451 ASN A CA 1
ATOM 3498 C C . ASN A 1 451 ? -17.885 9.264 43.603 1.00 93.19 451 ASN A C 1
ATOM 3500 O O . ASN A 1 451 ? -18.560 8.275 43.906 1.00 93.19 451 ASN A O 1
ATOM 3504 N N . ASN A 1 452 ? -16.740 9.573 44.213 1.00 90.25 452 ASN A N 1
ATOM 3505 C CA . ASN A 1 452 ? -16.100 8.744 45.236 1.00 90.25 452 ASN A CA 1
ATOM 3506 C C . ASN A 1 452 ? -15.883 7.301 44.751 1.00 90.25 452 ASN A C 1
ATOM 3508 O O . ASN A 1 452 ? -16.315 6.338 45.380 1.00 90.25 452 ASN A O 1
ATOM 3512 N N . ALA A 1 453 ? -15.241 7.177 43.595 1.00 92.00 453 ALA A N 1
ATOM 3513 C CA . ALA A 1 453 ? -15.128 5.953 42.820 1.00 92.00 453 ALA A CA 1
ATOM 3514 C C . ALA A 1 453 ? -13.680 5.679 42.401 1.00 92.00 453 ALA A C 1
ATOM 3516 O O . ALA A 1 453 ? -12.842 6.585 42.348 1.00 92.00 453 ALA A O 1
ATOM 3517 N N . SER A 1 454 ? -13.380 4.431 42.062 1.00 93.19 454 SER A N 1
ATOM 3518 C CA . SER A 1 454 ? -12.128 4.058 41.398 1.00 93.19 454 SER A CA 1
ATOM 3519 C C . SER A 1 454 ? -12.389 3.170 40.188 1.00 93.19 454 SER A C 1
ATOM 3521 O O . SER A 1 454 ? -13.391 2.460 40.131 1.00 93.19 454 SER A O 1
ATOM 3523 N N . ILE A 1 455 ? -11.482 3.213 39.216 1.00 96.62 455 ILE A N 1
ATOM 3524 C CA . ILE A 1 455 ? -11.413 2.247 38.120 1.00 96.62 455 ILE A CA 1
ATOM 3525 C C . ILE A 1 455 ? -10.097 1.479 38.243 1.00 96.62 455 ILE A C 1
ATOM 3527 O O . ILE A 1 455 ? -9.035 2.075 38.401 1.00 96.62 455 ILE A O 1
ATOM 3531 N N . SER A 1 456 ? -10.157 0.159 38.150 1.00 96.19 456 SER A N 1
ATOM 3532 C CA . SER A 1 456 ? -9.005 -0.733 38.155 1.00 96.19 456 SER A CA 1
ATOM 3533 C C . SER A 1 456 ? -9.091 -1.671 36.960 1.00 96.19 456 SER A C 1
ATOM 3535 O O . SER A 1 456 ? -10.150 -2.230 36.678 1.00 96.19 456 SER A O 1
ATOM 3537 N N . ILE A 1 457 ? -7.992 -1.821 36.233 1.00 96.12 457 ILE A N 1
ATOM 3538 C CA . ILE A 1 457 ? -7.893 -2.716 35.080 1.00 96.12 457 ILE A CA 1
ATOM 3539 C C . ILE A 1 457 ? -6.786 -3.707 35.401 1.00 96.12 457 ILE A C 1
ATOM 3541 O O . ILE A 1 457 ? -5.646 -3.296 35.614 1.00 96.12 457 ILE A O 1
ATOM 3545 N N . ILE A 1 458 ? -7.125 -4.990 35.500 1.00 94.94 458 ILE A N 1
ATOM 3546 C CA . ILE A 1 458 ? -6.224 -6.020 36.031 1.00 94.94 458 ILE A CA 1
ATOM 3547 C C . ILE A 1 458 ? -6.068 -7.205 35.073 1.00 94.94 458 ILE A C 1
ATOM 3549 O O . ILE A 1 458 ? -6.779 -7.320 34.078 1.00 94.94 458 ILE A O 1
ATOM 3553 N N . GLY A 1 459 ? -5.118 -8.095 35.375 1.00 91.56 459 GLY A N 1
ATOM 3554 C CA . GLY A 1 459 ? -4.981 -9.372 34.673 1.00 91.56 459 GLY A CA 1
ATOM 3555 C C . GLY A 1 459 ? -4.508 -9.204 33.228 1.00 91.56 459 GLY A C 1
ATOM 3556 O O . GLY A 1 459 ? -3.439 -8.646 32.975 1.00 91.56 459 GLY A O 1
ATOM 3557 N N . ASP A 1 460 ? -5.278 -9.715 32.275 1.00 90.12 460 ASP A N 1
ATOM 3558 C CA . ASP A 1 460 ? -5.062 -9.580 30.829 1.00 90.12 460 ASP A CA 1
ATOM 3559 C C . ASP A 1 460 ? -6.097 -8.667 30.151 1.00 90.12 460 ASP A C 1
ATOM 3561 O O . ASP A 1 460 ? -6.136 -8.583 28.922 1.00 90.12 460 ASP A O 1
ATOM 3565 N N . ALA A 1 461 ? -6.887 -7.928 30.939 1.00 92.19 461 ALA A N 1
ATOM 3566 C CA . ALA A 1 461 ? -7.877 -7.005 30.410 1.00 92.19 461 ALA A CA 1
ATOM 3567 C C . ALA A 1 461 ? -7.234 -5.857 29.606 1.00 92.19 461 ALA A C 1
ATOM 3569 O O . ALA A 1 461 ? -6.219 -5.272 29.993 1.00 92.19 461 ALA A O 1
ATOM 3570 N N . GLN A 1 462 ? -7.866 -5.505 28.490 1.00 91.94 462 GLN A N 1
ATOM 3571 C CA . GLN A 1 462 ? -7.534 -4.389 27.614 1.00 91.94 462 GLN A CA 1
ATOM 3572 C C . GLN A 1 462 ? -8.735 -3.450 27.530 1.00 91.94 462 GLN A C 1
ATOM 3574 O O . GLN A 1 462 ? -9.729 -3.748 26.867 1.00 91.94 462 GLN A O 1
ATOM 3579 N N . ILE A 1 463 ? -8.636 -2.293 28.178 1.00 92.56 463 ILE A N 1
ATOM 3580 C CA . ILE A 1 463 ? -9.757 -1.367 28.309 1.00 92.56 463 ILE A CA 1
ATOM 3581 C C . ILE A 1 463 ? -9.428 -0.021 27.667 1.00 92.56 463 ILE A C 1
ATOM 3583 O O . ILE A 1 463 ? -8.418 0.617 27.984 1.00 92.56 463 ILE A O 1
ATOM 3587 N N . LEU A 1 464 ? -10.317 0.437 26.786 1.00 92.94 464 LEU A N 1
ATOM 3588 C CA . LEU A 1 464 ? -10.365 1.826 26.337 1.00 92.94 464 LEU A CA 1
ATOM 3589 C C . LEU A 1 464 ? -11.384 2.588 27.191 1.00 92.94 464 LEU A C 1
ATOM 3591 O O . LEU A 1 464 ? -12.588 2.403 27.033 1.00 92.94 464 LEU A O 1
ATOM 3595 N N . LEU A 1 465 ? -10.898 3.453 28.081 1.00 94.25 465 LEU A N 1
ATOM 3596 C CA . LEU A 1 465 ? -11.714 4.381 28.864 1.00 94.25 465 LEU A CA 1
ATOM 3597 C C . LEU A 1 465 ? -11.910 5.679 28.078 1.00 94.25 465 LEU A C 1
ATOM 3599 O O . LEU A 1 465 ? -10.935 6.363 27.762 1.00 94.25 465 LEU A O 1
ATOM 3603 N N . ASP A 1 466 ? -13.152 6.058 27.792 1.00 93.94 466 ASP A N 1
ATOM 3604 C CA . ASP A 1 466 ? -13.445 7.250 27.001 1.00 93.94 466 ASP A CA 1
ATOM 3605 C C . ASP A 1 466 ? -14.568 8.107 27.591 1.00 93.94 466 ASP A C 1
ATOM 3607 O O . ASP A 1 466 ? -15.629 7.608 27.951 1.00 93.94 466 ASP A O 1
ATOM 3611 N N . ASN A 1 467 ? -14.362 9.425 27.635 1.00 96.19 467 ASN A N 1
ATOM 3612 C CA . ASN A 1 467 ? -15.370 10.399 28.069 1.00 96.19 467 ASN A CA 1
ATOM 3613 C C . ASN A 1 467 ? -15.931 10.182 29.496 1.00 96.19 467 ASN A C 1
ATOM 3615 O O . ASN A 1 467 ? -17.115 10.406 29.740 1.00 96.19 467 ASN A O 1
ATOM 3619 N N . ILE A 1 468 ? -15.097 9.756 30.449 1.00 96.94 468 ILE A N 1
ATOM 3620 C CA . ILE A 1 468 ? -15.497 9.526 31.849 1.00 96.94 468 ILE A CA 1
ATOM 3621 C C . ILE A 1 468 ? -14.958 10.645 32.745 1.00 96.94 468 ILE A C 1
ATOM 3623 O O . ILE A 1 468 ? -13.783 11.011 32.654 1.00 96.94 468 ILE A O 1
ATOM 3627 N N . THR A 1 469 ? -15.789 11.171 33.647 1.00 96.75 469 THR A N 1
ATOM 3628 C CA . THR A 1 469 ? -15.330 12.040 34.741 1.00 96.75 469 THR A CA 1
ATOM 3629 C C . THR A 1 469 ? -15.294 11.255 36.046 1.00 96.75 469 THR A C 1
ATOM 3631 O O . THR A 1 469 ? -16.295 10.666 36.431 1.00 96.75 469 THR A O 1
ATOM 3634 N N . ILE A 1 470 ? -14.164 11.269 36.750 1.00 94.56 470 ILE A N 1
ATOM 3635 C CA . ILE A 1 470 ? -14.007 10.679 38.086 1.00 94.56 470 ILE A CA 1
ATOM 3636 C C . ILE A 1 470 ? -13.795 11.820 39.076 1.00 94.56 470 ILE A C 1
ATOM 3638 O O . ILE A 1 470 ? -12.872 12.616 38.902 1.00 94.56 470 ILE A O 1
ATOM 3642 N N . SER A 1 471 ? -14.654 11.919 40.087 1.00 92.25 471 SER A N 1
ATOM 3643 C CA . SER A 1 471 ? -14.657 12.994 41.079 1.00 92.25 471 SER A CA 1
ATOM 3644 C C . SER A 1 471 ? -14.515 12.422 42.484 1.00 92.25 471 SER A C 1
ATOM 3646 O O . SER A 1 471 ? -15.459 11.876 43.050 1.00 92.25 471 SER A O 1
ATOM 3648 N N . ASN A 1 472 ? -13.319 12.555 43.048 1.00 86.88 472 ASN A N 1
ATOM 3649 C CA . ASN A 1 472 ? -12.943 12.016 44.348 1.00 86.88 472 ASN A CA 1
ATOM 3650 C C . ASN A 1 472 ? -12.647 13.166 45.315 1.00 86.88 472 ASN A C 1
ATOM 3652 O O . ASN A 1 472 ? -11.570 13.762 45.281 1.00 86.88 472 ASN A O 1
ATOM 3656 N N . ILE A 1 473 ? -13.619 13.482 46.175 1.00 78.62 473 ILE A N 1
ATOM 3657 C CA . ILE A 1 473 ? -13.546 14.592 47.134 1.00 78.62 473 ILE A CA 1
ATOM 3658 C C . ILE A 1 473 ? -13.622 14.009 48.550 1.00 78.62 473 ILE A C 1
ATOM 3660 O O . ILE A 1 473 ? -14.611 13.368 48.894 1.00 78.62 473 ILE A O 1
ATOM 3664 N N . ASN A 1 474 ? -12.599 14.244 49.382 1.00 68.94 474 ASN A N 1
ATOM 3665 C CA . ASN A 1 474 ? -12.507 13.742 50.766 1.00 68.94 474 ASN A CA 1
ATOM 3666 C C . ASN A 1 474 ? -12.572 12.204 50.911 1.00 68.94 474 ASN A C 1
ATOM 3668 O O . ASN A 1 474 ? -13.183 11.689 51.849 1.00 68.94 474 ASN A O 1
ATOM 3672 N N . VAL A 1 475 ? -11.941 11.458 49.999 1.00 70.69 475 VAL A N 1
ATOM 3673 C CA . VAL A 1 475 ? -11.960 9.981 49.990 1.00 70.69 475 VAL A CA 1
ATOM 3674 C C . VAL A 1 475 ? -10.617 9.350 50.353 1.00 70.69 475 VAL A C 1
ATOM 3676 O O . VAL A 1 475 ? -9.558 9.950 50.179 1.00 70.69 475 VAL A O 1
ATOM 3679 N N . SER A 1 476 ? -10.669 8.101 50.827 1.00 67.62 476 SER A N 1
ATOM 3680 C CA . SER A 1 476 ? -9.507 7.291 51.220 1.00 67.62 476 SER A CA 1
ATOM 3681 C C . SER A 1 476 ? -9.094 6.234 50.187 1.00 67.62 476 SER A C 1
ATOM 3683 O O . SER A 1 476 ? -8.349 5.320 50.537 1.00 67.62 476 SER A O 1
ATOM 3685 N N . ASN A 1 477 ? -9.592 6.305 48.947 1.00 73.12 477 ASN A N 1
ATOM 3686 C CA . ASN A 1 477 ? -9.145 5.400 47.885 1.00 73.12 477 ASN A CA 1
ATOM 3687 C C . ASN A 1 477 ? -7.646 5.611 47.622 1.00 73.12 477 ASN A C 1
ATOM 3689 O O . ASN A 1 477 ? -7.161 6.740 47.655 1.00 73.12 477 ASN A O 1
ATOM 3693 N N . GLU A 1 478 ? -6.918 4.531 47.341 1.00 82.56 478 GLU A N 1
ATOM 3694 C CA . GLU A 1 478 ? -5.486 4.607 47.019 1.00 82.56 478 GLU A CA 1
ATOM 3695 C C . GLU A 1 478 ? -5.246 5.221 45.631 1.00 82.56 478 GLU A C 1
ATOM 3697 O O . GLU A 1 478 ? -4.269 5.947 45.429 1.00 82.56 478 GLU A O 1
ATOM 3702 N N . TYR A 1 479 ? -6.157 4.969 44.686 1.00 89.25 479 TYR A N 1
ATOM 3703 C CA . TYR A 1 479 ? -6.092 5.465 43.315 1.00 89.25 479 TYR A CA 1
ATOM 3704 C C . TYR A 1 479 ? -7.477 5.812 42.750 1.00 89.25 479 TYR A C 1
ATOM 3706 O O . TYR A 1 479 ? -8.490 5.242 43.162 1.00 89.25 479 TYR A O 1
ATOM 3714 N N . ALA A 1 480 ? -7.520 6.737 41.786 1.00 91.06 480 ALA A N 1
ATOM 3715 C CA . ALA A 1 480 ? -8.713 6.991 40.975 1.00 91.06 480 ALA A CA 1
ATOM 3716 C C . ALA A 1 480 ? -8.754 6.086 39.730 1.00 91.06 480 ALA A C 1
ATOM 3718 O O . ALA A 1 480 ? -9.812 5.547 39.413 1.00 91.06 480 ALA A O 1
ATOM 3719 N N . VAL A 1 481 ? -7.611 5.871 39.068 1.00 94.56 481 VAL A N 1
ATOM 3720 C CA . VAL A 1 481 ? -7.442 4.887 37.985 1.00 94.56 481 VAL A CA 1
ATOM 3721 C C . VAL A 1 481 ? -6.161 4.081 38.210 1.00 94.56 481 VAL A C 1
ATOM 3723 O O . VAL A 1 481 ? -5.117 4.673 38.478 1.00 94.56 481 VAL A O 1
ATOM 3726 N N . LEU A 1 482 ? -6.231 2.756 38.078 1.00 94.75 482 LEU A N 1
ATOM 3727 C CA . LEU A 1 482 ? -5.077 1.851 38.121 1.00 94.75 482 LEU A CA 1
ATOM 3728 C C . LEU A 1 482 ? -5.003 1.009 36.842 1.00 94.75 482 LEU A C 1
ATOM 3730 O O . LEU A 1 482 ? -5.918 0.232 36.560 1.00 94.75 482 LEU A O 1
ATOM 3734 N N . PHE A 1 483 ? -3.894 1.122 36.108 1.00 93.94 483 PHE A N 1
ATOM 3735 C CA . PHE A 1 483 ? -3.568 0.245 34.983 1.00 93.94 483 PHE A CA 1
ATOM 3736 C C . PHE A 1 483 ? -2.618 -0.868 35.443 1.00 93.94 483 PHE A C 1
ATOM 3738 O O . PHE A 1 483 ? -1.400 -0.723 35.413 1.00 93.94 483 PHE A O 1
ATOM 3745 N N . ASN A 1 484 ? -3.176 -2.002 35.864 1.00 93.88 484 ASN A N 1
ATOM 3746 C CA . ASN A 1 484 ? -2.431 -3.158 36.371 1.00 93.88 484 ASN A CA 1
ATOM 3747 C C . ASN A 1 484 ? -2.720 -4.435 35.557 1.00 93.88 484 ASN A C 1
ATOM 3749 O O . ASN A 1 484 ? -2.871 -5.532 36.102 1.00 93.88 484 ASN A O 1
ATOM 3753 N N . SER A 1 485 ? -2.827 -4.280 34.238 1.00 92.81 485 SER A N 1
ATOM 3754 C CA . SER A 1 485 ? -2.999 -5.364 33.273 1.00 92.81 485 SER A CA 1
ATOM 3755 C C . SER A 1 485 ? -1.723 -5.605 32.467 1.00 92.81 485 SER A C 1
ATOM 3757 O O . SER A 1 485 ? -0.906 -4.711 32.251 1.00 92.81 485 SER A O 1
ATOM 3759 N N . SER A 1 486 ? -1.565 -6.831 31.977 1.00 90.38 486 SER A N 1
ATOM 3760 C CA . SER A 1 486 ? -0.498 -7.212 31.044 1.00 90.38 486 SER A CA 1
ATOM 3761 C C . SER A 1 486 ? -0.753 -6.720 29.613 1.00 90.38 486 SER A C 1
ATOM 3763 O O . SER A 1 486 ? 0.199 -6.541 28.852 1.00 90.38 486 SER A O 1
ATOM 3765 N N . ALA A 1 487 ? -2.016 -6.465 29.252 1.00 89.25 487 ALA A N 1
ATOM 3766 C CA . ALA A 1 487 ? -2.409 -5.888 27.970 1.00 89.25 487 ALA A CA 1
ATOM 3767 C C . ALA A 1 487 ? -2.507 -4.348 28.047 1.00 89.25 487 ALA A C 1
ATOM 3769 O O . ALA A 1 487 ? -2.963 -3.811 29.063 1.00 89.25 487 ALA A O 1
ATOM 3770 N N . PRO A 1 488 ? -2.105 -3.614 26.988 1.00 86.69 488 PRO A N 1
ATOM 3771 C CA . PRO A 1 488 ? -2.083 -2.156 27.001 1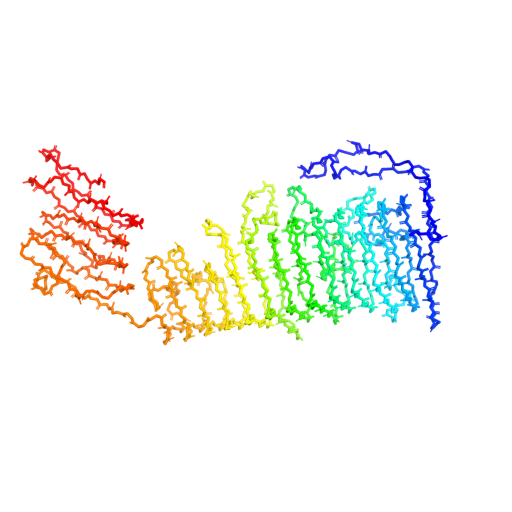.00 86.69 488 PRO A CA 1
ATOM 3772 C C . PRO A 1 488 ? -3.500 -1.573 26.955 1.00 86.69 488 PRO A C 1
ATOM 3774 O O . PRO A 1 488 ? -4.237 -1.779 25.989 1.00 86.69 488 PRO A O 1
ATOM 3777 N N . SER A 1 489 ? -3.834 -0.795 27.983 1.00 90.19 489 SER A N 1
ATOM 3778 C CA . SER A 1 489 ? -5.090 -0.049 28.122 1.00 90.19 489 SER A CA 1
ATOM 3779 C C . SER A 1 489 ? -4.867 1.454 27.914 1.00 90.19 489 SER A C 1
ATOM 3781 O O . SER A 1 489 ? -3.741 1.947 28.008 1.00 90.19 489 SER A O 1
ATOM 3783 N N . LYS A 1 490 ? -5.930 2.201 27.602 1.00 90.44 490 LYS A N 1
ATOM 3784 C CA . LYS A 1 490 ? -5.844 3.626 27.236 1.00 90.44 490 LYS A CA 1
ATOM 3785 C C . LYS A 1 490 ? -6.996 4.414 27.845 1.00 90.44 490 LYS A C 1
ATOM 3787 O O . LYS A 1 490 ? -8.112 3.919 27.936 1.00 90.44 490 LYS A O 1
ATOM 3792 N N . MET A 1 491 ? -6.735 5.670 28.201 1.00 92.50 491 MET A N 1
ATOM 3793 C CA . MET A 1 491 ? -7.756 6.626 28.632 1.00 92.50 491 MET A CA 1
ATOM 3794 C C . MET A 1 491 ? -7.741 7.856 27.723 1.00 92.50 491 MET A C 1
ATOM 3796 O O . MET A 1 491 ? -6.705 8.496 27.543 1.00 92.50 491 MET A O 1
ATOM 3800 N N . THR A 1 492 ? -8.890 8.194 27.141 1.00 91.44 492 THR A N 1
ATOM 3801 C CA . THR A 1 492 ? -9.071 9.337 26.236 1.00 91.44 492 THR A CA 1
ATOM 3802 C C . THR A 1 492 ? -10.243 10.204 26.668 1.00 91.44 492 THR A C 1
ATOM 3804 O O . THR A 1 492 ? -11.205 9.718 27.254 1.00 91.44 492 THR A O 1
ATOM 3807 N N . ARG A 1 493 ? -10.163 11.517 26.398 1.00 92.19 493 ARG A N 1
ATOM 3808 C CA . ARG A 1 493 ? -11.248 12.497 26.646 1.00 92.19 493 ARG A CA 1
ATOM 3809 C C . ARG A 1 493 ? -11.876 12.425 28.049 1.00 92.19 493 ARG A C 1
ATOM 3811 O O . ARG A 1 493 ? -13.015 12.825 28.235 1.00 92.19 493 ARG A O 1
ATOM 3818 N N . SER A 1 494 ? -11.138 11.915 29.025 1.00 95.00 494 SER A N 1
ATOM 3819 C CA . SER A 1 494 ? -11.627 11.640 30.373 1.00 95.00 494 SER A CA 1
ATOM 3820 C C . SER A 1 494 ? -10.914 12.543 31.375 1.00 95.00 494 SER A C 1
ATOM 3822 O O . SER A 1 494 ? -9.827 13.055 31.097 1.00 95.00 494 SER A O 1
ATOM 3824 N N . LYS A 1 495 ? -11.531 12.767 32.535 1.00 94.31 495 LYS A N 1
ATOM 3825 C CA . LYS A 1 495 ? -11.059 13.722 33.542 1.00 94.31 495 LYS A CA 1
ATOM 3826 C C . LYS A 1 495 ? -11.065 13.092 34.930 1.00 94.31 495 LYS A C 1
ATOM 3828 O O . LYS A 1 495 ? -12.056 12.495 35.327 1.00 94.31 495 LYS A O 1
ATOM 3833 N N . VAL A 1 496 ? -9.990 13.303 35.686 1.00 92.62 496 VAL A N 1
ATOM 3834 C CA . VAL A 1 496 ? -9.906 12.955 37.111 1.00 92.62 496 VAL A CA 1
ATOM 3835 C C . VAL A 1 496 ? -9.848 14.246 37.927 1.00 92.62 496 VAL A C 1
ATOM 3837 O O . VAL A 1 496 ? -9.053 15.138 37.630 1.00 92.62 496 VAL A O 1
ATOM 3840 N N . ILE A 1 497 ? -10.719 14.362 38.926 1.00 90.69 497 ILE A N 1
ATOM 3841 C CA . ILE A 1 497 ? -10.816 15.485 39.861 1.00 90.69 497 ILE A CA 1
ATOM 3842 C C . ILE A 1 497 ? -10.543 14.935 41.259 1.00 90.69 497 ILE A C 1
ATOM 3844 O O . ILE A 1 497 ? -11.237 14.026 41.710 1.00 90.69 497 ILE A O 1
ATOM 3848 N N . ILE A 1 498 ? -9.526 15.480 41.925 1.00 85.38 498 ILE A N 1
ATOM 3849 C CA . ILE A 1 498 ? -9.075 15.073 43.260 1.00 85.38 498 ILE A CA 1
ATOM 3850 C C . ILE A 1 498 ? -8.941 16.321 44.130 1.00 85.38 498 ILE A C 1
ATOM 3852 O O . ILE A 1 498 ? -8.417 17.336 43.665 1.00 85.38 498 ILE A O 1
ATOM 3856 N N . ASP A 1 499 ? -9.403 16.244 45.377 1.00 77.44 499 ASP A N 1
ATOM 3857 C CA . ASP A 1 499 ? -9.196 17.303 46.371 1.00 77.44 499 ASP A CA 1
ATOM 3858 C C . ASP A 1 499 ? -7.756 17.281 46.921 1.00 77.44 499 ASP A C 1
ATOM 3860 O O . ASP A 1 499 ? -7.194 16.207 47.142 1.00 77.44 499 ASP A O 1
ATOM 3864 N N . ILE A 1 500 ? -7.174 18.457 47.170 1.00 63.88 500 ILE A N 1
ATOM 3865 C CA . ILE A 1 500 ? -5.770 18.670 47.569 1.00 63.88 500 ILE A CA 1
ATOM 3866 C C . ILE A 1 500 ? -5.390 17.979 48.884 1.00 63.88 500 ILE A C 1
ATOM 3868 O O . ILE A 1 500 ? -4.219 17.661 49.092 1.00 63.88 500 ILE A O 1
ATOM 3872 N N . ASP A 1 501 ? -6.373 17.723 49.744 1.00 69.12 501 ASP A N 1
ATOM 3873 C CA . ASP A 1 501 ? -6.182 17.078 51.044 1.00 69.12 501 ASP A CA 1
ATOM 3874 C C . ASP A 1 501 ? -6.297 15.538 50.968 1.00 69.12 501 ASP A C 1
ATOM 3876 O O . ASP A 1 501 ? -6.065 14.832 51.954 1.00 69.12 501 ASP A O 1
ATOM 3880 N N . SER A 1 502 ? -6.607 14.992 49.785 1.00 65.31 502 SER A N 1
ATOM 3881 C CA . SER A 1 502 ? -6.762 13.552 49.541 1.00 65.31 502 SER A CA 1
ATOM 3882 C C . SER A 1 502 ? -5.408 12.893 49.252 1.00 65.31 502 SER A C 1
ATOM 3884 O O . SER A 1 502 ? -4.707 13.275 48.317 1.00 65.31 502 SER A O 1
ATOM 3886 N N . LYS A 1 503 ? -5.048 11.832 49.985 1.00 71.75 503 LYS A N 1
ATOM 3887 C CA . LYS A 1 503 ? -3.856 11.001 49.699 1.00 71.75 503 LYS A CA 1
ATOM 3888 C C . LYS A 1 503 ? -4.140 9.935 48.629 1.00 71.75 503 LYS A C 1
ATOM 3890 O O . LYS A 1 503 ? -3.901 8.755 48.863 1.00 71.75 503 LYS A O 1
ATOM 3895 N N . ILE A 1 504 ? -4.682 10.348 47.487 1.00 78.06 504 ILE A N 1
ATOM 3896 C CA . ILE A 1 504 ? -5.069 9.459 46.383 1.00 78.06 504 ILE A CA 1
ATOM 3897 C C . ILE A 1 504 ? -4.174 9.696 45.165 1.00 78.06 504 ILE A C 1
ATOM 3899 O O . ILE A 1 504 ? -3.911 10.837 44.783 1.00 78.06 504 ILE A O 1
ATOM 3903 N N . ASN A 1 505 ? -3.720 8.617 44.530 1.00 80.38 505 ASN A N 1
ATOM 3904 C CA . ASN A 1 505 ? -3.014 8.693 43.256 1.00 80.38 505 ASN A CA 1
ATOM 3905 C C . ASN A 1 505 ? -4.017 8.886 42.111 1.00 80.38 505 ASN A C 1
ATOM 3907 O O . ASN A 1 505 ? -4.992 8.146 41.989 1.00 80.38 505 ASN A O 1
ATOM 3911 N N . ALA A 1 506 ? -3.794 9.875 41.245 1.00 78.38 506 ALA A N 1
ATOM 3912 C CA . ALA A 1 506 ? -4.726 10.144 40.151 1.00 78.38 506 ALA A CA 1
ATOM 3913 C C . ALA A 1 506 ? -4.777 9.007 39.125 1.00 78.38 506 ALA A C 1
ATOM 3915 O O . ALA A 1 506 ? -5.855 8.526 38.787 1.00 78.38 506 ALA A O 1
ATOM 3916 N N . ILE A 1 507 ? -3.611 8.586 38.642 1.00 84.94 507 ILE A N 1
ATOM 3917 C CA . ILE A 1 507 ? -3.443 7.495 37.685 1.00 84.94 507 ILE A CA 1
ATOM 3918 C C . ILE A 1 507 ? -2.148 6.779 38.069 1.00 84.94 507 ILE A C 1
ATOM 3920 O O . ILE A 1 507 ? -1.142 7.458 38.300 1.00 84.94 507 ILE A O 1
ATOM 3924 N N . VAL A 1 508 ? -2.193 5.451 38.165 1.00 82.75 508 VAL A N 1
ATOM 3925 C CA . VAL A 1 508 ? -1.045 4.583 38.481 1.00 82.75 508 VAL A CA 1
ATOM 3926 C C . VAL A 1 508 ? -0.800 3.608 37.346 1.00 82.75 508 VAL A C 1
ATOM 3928 O O . VAL A 1 508 ? -1.796 2.992 36.889 1.00 82.75 508 VAL A O 1
#